Protein AF-A0A7C4D1H8-F1 (afdb_monomer_lite)

Sequence (391 aa):
MYHIMIYSADVLSEYTHPYVVHLFTSEKPSPEEAFKIAEEILTKHFPKWEKNSLRYVGYEYLPLNLPSEANKSYVAISLAHTGWNRFDIAEIISTVPQSLVPVIEEYRKKWINLDYDNAVLTLPFVVDAIDYLKNEMNCKSIKVYETYRGHHIRAELLSPLSFDELMKIREKLNDDYNRLVLDELYIKKSLSFLTNLLFNSKCWIEIPILPEELAAGKQPTLKYYEEKEISPESISVERIELVSINLPTMKIELPKGNVEIEGKRIRFVGRFTSKEAKLIATSIEDNLWEYAYALRKRDDIKEKVKNAYRKISPFLASLINECDVKIEEGIIVIHVPDNLSNYIGRLIGKQGQNIKAVEGELGMKIKIIQGQIPEEVELRKRLRELLKSIT

Radius of gyration: 32.04 Å; chains: 1; bounding box: 75×40×84 Å

Organism: NCBI:txid334771

Secondary structure (DSSP, 8-state):
-EEEEEE--BTTBTT--SEEEEEEESS---HHHHHHHHHHHHHHH-TTPPTT---EEEEEE------GGGTTEEEEEEEEEEETTEEEEEEEEE---TTHHHHHHHHHTTEEEEEE--HHHHHHHHHHHHHHHHHTS-EEEEEEEE-SSSEEEEEEESSPPPHHHHHHHHHHTT--HHHHHHHHHHHHTT-GGG-S---SEEEEEE---SHHHHHTTPPPEEEEEE-EEE-GGG--EEEEEEEEEEEEEEEEEETTEEEEEEEEEEEEEES--HHHHHHHHHHHHHHHHHHHHHHHHHHHHHHHHHHHHHHH-HHHHHHHHHSEEEEETTEEEEEEPGGGGGGHHHHH-GGGHHHHHHHHHHTS-EEEEES--HHHHHHHHHHHHHHHHH-

Structure (mmCIF, N/CA/C/O backbone):
data_AF-A0A7C4D1H8-F1
#
_entry.id   AF-A0A7C4D1H8-F1
#
loop_
_atom_site.group_PDB
_atom_site.id
_atom_site.type_symbol
_atom_site.label_atom_id
_atom_site.label_alt_id
_atom_site.label_comp_id
_atom_site.label_asym_id
_atom_site.label_entity_id
_atom_site.label_seq_id
_atom_site.pdbx_PDB_ins_code
_atom_site.Cartn_x
_atom_site.Cartn_y
_atom_site.Cartn_z
_atom_site.occupancy
_atom_site.B_iso_or_equiv
_atom_site.auth_seq_id
_atom_site.auth_comp_id
_atom_site.auth_asym_id
_atom_site.auth_atom_id
_atom_site.pdbx_PDB_model_num
ATOM 1 N N . MET A 1 1 ? -13.336 11.310 21.099 1.00 91.25 1 MET A N 1
ATOM 2 C CA . MET A 1 1 ? -13.296 10.037 21.856 1.00 91.25 1 MET A CA 1
ATOM 3 C C . MET A 1 1 ? -12.114 9.217 21.369 1.00 91.25 1 MET A C 1
ATOM 5 O O . MET A 1 1 ? -11.698 9.403 20.236 1.00 91.25 1 MET A O 1
ATOM 9 N N . TYR A 1 2 ? -11.599 8.316 22.194 1.00 94.31 2 TYR A N 1
ATOM 10 C CA . TYR A 1 2 ? -10.673 7.277 21.776 1.00 94.31 2 TYR A CA 1
ATOM 11 C C . TYR A 1 2 ? -11.395 5.946 21.602 1.00 94.31 2 TYR A C 1
ATOM 13 O O . TYR A 1 2 ? -12.164 5.540 22.475 1.00 94.31 2 TYR A O 1
ATOM 21 N N . HIS A 1 3 ? -11.121 5.290 20.481 1.00 96.12 3 HIS A N 1
ATOM 22 C CA . HIS A 1 3 ? -11.368 3.874 20.276 1.00 96.12 3 HIS A CA 1
ATOM 23 C C . HIS A 1 3 ? -10.029 3.154 20.417 1.00 96.12 3 HIS A C 1
ATOM 25 O O . HIS A 1 3 ? -9.072 3.450 19.703 1.00 96.12 3 HIS A O 1
ATOM 31 N N . ILE A 1 4 ? -9.943 2.261 21.391 1.00 96.88 4 ILE A N 1
ATOM 32 C CA . ILE A 1 4 ? -8.696 1.621 21.791 1.00 96.88 4 ILE A CA 1
ATOM 33 C C . ILE A 1 4 ? -8.870 0.127 21.612 1.00 96.88 4 ILE A C 1
ATOM 35 O O . ILE A 1 4 ? -9.782 -0.451 22.193 1.00 96.88 4 ILE A O 1
ATOM 39 N N . MET A 1 5 ? -8.009 -0.494 20.820 1.00 95.62 5 MET A N 1
ATOM 40 C CA . MET A 1 5 ? -8.003 -1.938 20.628 1.00 95.62 5 MET A CA 1
ATOM 41 C C . MET A 1 5 ? -6.829 -2.528 21.400 1.00 95.62 5 MET A C 1
ATOM 43 O O . MET A 1 5 ? -5.675 -2.184 21.145 1.00 95.62 5 MET A O 1
ATOM 47 N N . ILE A 1 6 ? -7.128 -3.407 22.349 1.00 94.38 6 ILE A N 1
ATOM 48 C CA . ILE A 1 6 ? -6.153 -4.117 23.173 1.00 94.38 6 ILE A CA 1
ATOM 49 C C . ILE A 1 6 ? -6.263 -5.601 22.855 1.00 94.38 6 ILE A C 1
ATOM 51 O O . ILE A 1 6 ? -7.363 -6.151 22.884 1.00 94.38 6 ILE A O 1
ATOM 55 N N . TYR A 1 7 ? -5.150 -6.264 22.562 1.00 89.19 7 TYR A N 1
ATOM 56 C CA . TYR A 1 7 ? -5.182 -7.691 22.246 1.00 89.19 7 TYR A CA 1
ATOM 57 C C . TYR A 1 7 ? -3.922 -8.442 22.675 1.00 89.19 7 TYR A C 1
ATOM 59 O O . TYR A 1 7 ? -2.852 -7.870 22.932 1.00 89.19 7 TYR A O 1
ATOM 67 N N . SER A 1 8 ? -4.074 -9.761 22.771 1.00 78.69 8 SER A N 1
ATOM 68 C CA . SER A 1 8 ? -2.986 -10.701 23.028 1.00 78.69 8 SER A CA 1
ATOM 69 C C . SER A 1 8 ? -2.260 -11.034 21.727 1.00 78.69 8 SER A C 1
ATOM 71 O O . SER A 1 8 ? -2.805 -11.763 20.901 1.00 78.69 8 SER A O 1
ATOM 73 N N . ALA A 1 9 ? -1.054 -10.508 21.519 1.00 64.69 9 ALA A N 1
ATOM 74 C CA . ALA A 1 9 ? -0.216 -10.905 20.390 1.00 64.69 9 ALA A CA 1
ATOM 75 C C . ALA A 1 9 ? 0.632 -12.119 20.793 1.00 64.69 9 ALA A C 1
ATOM 77 O O . ALA A 1 9 ? 1.322 -12.056 21.812 1.00 64.69 9 ALA A O 1
ATOM 78 N N . ASP A 1 10 ? 0.591 -13.199 20.011 1.00 57.84 10 ASP A N 1
ATOM 79 C CA . ASP A 1 10 ? 1.669 -14.186 20.060 1.00 57.84 10 ASP A CA 1
ATOM 80 C C . ASP A 1 10 ? 2.867 -13.605 19.294 1.00 57.84 10 ASP A C 1
ATOM 82 O O . ASP A 1 10 ? 2.715 -12.873 18.315 1.00 57.84 10 ASP A O 1
ATOM 86 N N . VAL A 1 11 ? 4.067 -13.919 19.762 1.00 45.94 11 VAL A N 1
ATOM 87 C CA . VAL A 1 11 ? 5.355 -13.477 19.220 1.00 45.94 11 VAL A CA 1
ATOM 88 C C . VAL A 1 11 ? 5.528 -13.891 17.751 1.00 45.94 11 VAL A C 1
ATOM 90 O O . VAL A 1 11 ? 6.304 -13.273 17.024 1.00 45.94 11 VAL A O 1
ATOM 93 N N . LEU A 1 12 ? 4.803 -14.923 17.308 1.00 42.00 12 LEU A N 1
ATOM 94 C CA . LEU A 1 12 ? 4.977 -15.554 15.999 1.00 42.00 12 LEU A CA 1
ATOM 95 C C . LEU A 1 12 ? 3.836 -15.312 15.001 1.00 42.00 12 LEU A C 1
ATOM 97 O O . LEU A 1 12 ? 3.974 -15.714 13.845 1.00 42.00 12 LEU A O 1
ATOM 101 N N . SER A 1 13 ? 2.733 -14.671 15.393 1.00 48.88 13 SER A N 1
ATOM 102 C CA . SER A 1 13 ? 1.581 -14.515 14.502 1.00 48.88 13 SER A CA 1
ATOM 103 C C . SER A 1 13 ? 0.871 -13.173 14.668 1.00 48.88 13 SER A C 1
ATOM 105 O O . SER A 1 13 ? 0.207 -12.864 15.660 1.00 48.88 13 SER A O 1
ATOM 107 N N . GLU A 1 14 ? 1.002 -12.360 13.627 1.00 49.59 14 GLU A N 1
ATOM 108 C CA . GLU A 1 14 ? 0.239 -11.133 13.452 1.00 49.59 14 GLU A CA 1
ATOM 109 C C . GLU A 1 14 ? -1.246 -11.512 13.275 1.00 49.59 14 GLU A C 1
ATOM 111 O O . GLU A 1 14 ? -1.577 -12.395 12.485 1.00 49.59 14 GLU A O 1
ATOM 116 N N . TYR A 1 15 ? -2.142 -10.883 14.039 1.00 50.88 15 TYR A N 1
ATOM 117 C CA . TYR A 1 15 ? -3.606 -11.005 13.926 1.00 50.88 15 TYR A CA 1
ATOM 118 C C . TYR A 1 15 ? -4.293 -12.309 14.379 1.00 50.88 15 TYR A C 1
ATOM 120 O O . TYR A 1 15 ? -5.516 -12.408 14.275 1.00 50.88 15 TYR A O 1
ATOM 128 N N . THR A 1 16 ? -3.593 -13.281 14.977 1.00 52.44 16 THR A N 1
ATOM 129 C CA . THR A 1 16 ? -4.233 -14.502 15.520 1.00 52.44 16 THR A CA 1
ATOM 130 C C . THR A 1 16 ? -4.480 -14.380 17.029 1.00 52.44 16 THR A C 1
ATOM 132 O O . THR A 1 16 ? -3.802 -14.997 17.852 1.00 52.44 16 THR A O 1
ATOM 135 N N . HIS A 1 17 ? -5.413 -13.515 17.420 1.00 65.44 17 HIS A N 1
ATOM 136 C CA . HIS A 1 17 ? -5.591 -13.140 18.826 1.00 65.44 17 HIS A CA 1
ATOM 137 C C . HIS A 1 17 ? -6.759 -13.901 19.453 1.00 65.44 17 HIS A C 1
ATOM 139 O O . HIS A 1 17 ? -7.897 -13.639 19.076 1.00 65.44 17 HIS A O 1
ATOM 145 N N . PRO A 1 18 ? -6.549 -14.801 20.431 1.00 74.62 18 PRO A N 1
ATOM 146 C CA . PRO A 1 18 ? -7.672 -15.475 21.076 1.00 74.62 18 PRO A CA 1
ATOM 147 C C . PRO A 1 18 ? -8.610 -14.492 21.787 1.00 74.62 18 PRO A C 1
ATOM 149 O O . PRO A 1 18 ? -9.784 -14.813 21.943 1.00 74.62 18 PRO A O 1
ATOM 152 N N . TYR A 1 19 ? -8.128 -13.302 22.177 1.00 88.31 19 TYR A N 1
ATOM 153 C CA . TYR A 1 19 ? -8.937 -12.274 22.828 1.00 88.31 19 TYR A CA 1
ATOM 154 C C . TYR A 1 19 ? -8.593 -10.854 22.358 1.00 88.31 19 TYR A C 1
ATOM 156 O O . TYR A 1 19 ? -7.420 -10.492 22.223 1.00 88.31 19 TYR A O 1
ATOM 164 N N . VAL A 1 20 ? -9.631 -10.035 22.175 1.00 92.69 20 VAL A N 1
ATOM 165 C CA . VAL A 1 20 ? -9.545 -8.613 21.810 1.00 92.69 20 VAL A CA 1
ATOM 166 C C . VAL A 1 20 ? -10.527 -7.809 22.663 1.00 92.69 20 VAL A C 1
ATOM 168 O O . VAL A 1 20 ? -11.672 -8.214 22.851 1.00 92.69 20 VAL A O 1
ATOM 171 N N . VAL A 1 21 ? -10.102 -6.649 23.159 1.00 96.50 21 VAL A N 1
ATOM 172 C CA . VAL A 1 21 ? -10.955 -5.668 23.839 1.00 96.50 21 VAL A CA 1
ATOM 173 C C . VAL A 1 21 ? -10.924 -4.357 23.061 1.00 96.50 21 VAL A C 1
ATOM 175 O O . VAL A 1 21 ? -9.873 -3.747 22.901 1.00 96.50 21 VAL A O 1
ATOM 178 N N . HIS A 1 22 ? -12.090 -3.907 22.616 1.00 97.12 22 HIS A N 1
ATOM 179 C CA . HIS A 1 22 ? -12.331 -2.577 22.075 1.00 97.12 22 HIS A CA 1
ATOM 180 C C . HIS A 1 22 ? -12.899 -1.692 23.184 1.00 97.12 22 HIS A C 1
ATOM 182 O O . HIS A 1 22 ? -14.004 -1.940 23.658 1.00 97.12 22 HIS A O 1
ATOM 188 N N . LEU A 1 23 ? -12.157 -0.674 23.610 1.00 96.94 23 LEU A N 1
ATOM 189 C CA . LEU A 1 23 ? -12.535 0.276 24.654 1.00 96.94 23 LEU A CA 1
ATOM 190 C C . LEU A 1 23 ? -12.854 1.645 24.039 1.00 96.94 23 LEU A C 1
ATOM 192 O O . LEU A 1 23 ? -12.093 2.168 23.227 1.00 96.94 23 LEU A O 1
ATOM 196 N N . PHE A 1 24 ? -13.956 2.244 24.482 1.00 95.69 24 PHE A N 1
ATOM 197 C CA . PHE A 1 24 ? -14.427 3.562 24.070 1.00 95.69 24 PHE A CA 1
ATOM 198 C C . PHE A 1 24 ? -14.384 4.523 25.259 1.00 95.69 24 PHE A C 1
ATOM 200 O O . PHE A 1 24 ? -15.038 4.299 26.277 1.00 95.69 24 PHE A O 1
ATOM 207 N N . THR A 1 25 ? -13.599 5.597 25.168 1.00 94.56 25 THR A N 1
ATOM 208 C CA . THR A 1 25 ? -13.353 6.504 26.308 1.00 94.56 25 THR A CA 1
ATOM 209 C C . THR A 1 25 ? -13.112 7.947 25.870 1.00 94.56 25 THR A C 1
ATOM 211 O O . THR A 1 25 ? -12.567 8.210 24.797 1.00 94.56 25 THR A O 1
ATOM 214 N N . SER A 1 26 ? -13.535 8.920 26.679 1.00 92.25 26 SER A N 1
ATOM 215 C CA . SER A 1 26 ? -13.279 10.343 26.410 1.00 92.25 26 SER A CA 1
ATOM 216 C C . SER A 1 26 ? -11.807 10.719 26.586 1.00 92.25 26 SER A C 1
ATOM 218 O O . SER A 1 26 ? -11.305 11.577 25.863 1.00 92.25 26 SER A O 1
ATOM 220 N N . GLU A 1 27 ? -11.120 10.058 27.514 1.00 92.31 27 GLU A N 1
ATOM 221 C CA . GLU A 1 27 ? -9.717 10.297 27.861 1.00 92.31 27 GLU A CA 1
ATOM 222 C C . GLU A 1 27 ? -8.834 9.193 27.281 1.00 92.31 27 GLU A C 1
ATOM 224 O O . GLU A 1 27 ? -9.267 8.042 27.219 1.00 92.31 27 GLU A O 1
ATOM 229 N N . LYS A 1 28 ? -7.611 9.538 26.852 1.00 94.44 28 LYS A N 1
ATOM 230 C CA . LYS A 1 28 ? -6.609 8.568 26.383 1.00 94.44 28 LYS A CA 1
ATOM 231 C C . LYS A 1 28 ? -5.915 7.963 27.615 1.00 94.44 28 LYS A C 1
ATOM 233 O O . LYS A 1 28 ? -5.078 8.660 28.186 1.00 94.44 28 LYS A O 1
ATOM 238 N N . PRO A 1 29 ? -6.238 6.727 28.043 1.00 95.50 29 PRO A N 1
ATOM 239 C CA . PRO A 1 29 ? -5.520 6.075 29.130 1.00 95.50 29 PRO A CA 1
ATOM 240 C C . PRO A 1 29 ? -4.069 5.819 28.718 1.00 95.50 29 PRO A C 1
ATOM 242 O O . PRO A 1 29 ? -3.774 5.654 27.522 1.00 95.50 29 PRO A O 1
ATOM 245 N N . SER A 1 30 ? -3.175 5.723 29.703 1.00 96.25 30 SER A N 1
ATOM 246 C CA . SER A 1 30 ? -1.820 5.227 29.439 1.00 96.25 30 SER A CA 1
ATOM 247 C C . SER A 1 30 ? -1.874 3.786 28.898 1.00 96.25 30 SER A C 1
ATOM 249 O O . SER A 1 30 ? -2.881 3.092 29.088 1.00 96.25 30 SER A O 1
ATOM 251 N N . PRO A 1 31 ? -0.829 3.296 28.209 1.00 95.06 31 PRO A N 1
ATOM 252 C CA . PRO A 1 31 ? -0.782 1.899 27.778 1.00 95.06 31 PRO A CA 1
ATOM 253 C C . PRO A 1 31 ? -0.970 0.909 28.932 1.00 95.06 31 PRO A C 1
ATOM 255 O O . PRO A 1 31 ? -1.723 -0.053 28.802 1.00 95.06 31 PRO A O 1
ATOM 258 N N . GLU A 1 32 ? -0.352 1.169 30.082 1.00 94.56 32 GLU A N 1
ATOM 259 C CA . GLU A 1 32 ? -0.463 0.345 31.289 1.00 94.56 32 GLU A CA 1
ATOM 260 C C . GLU A 1 32 ? -1.892 0.336 31.840 1.00 94.56 32 GLU A C 1
ATOM 262 O O . GLU A 1 32 ? -2.415 -0.719 32.202 1.00 94.56 32 GLU A O 1
ATOM 267 N N . GLU A 1 33 ? -2.549 1.497 31.867 1.00 96.19 33 GLU A N 1
ATOM 268 C CA . GLU A 1 33 ? -3.955 1.604 32.257 1.00 96.19 33 GLU A CA 1
ATOM 269 C C . GLU A 1 33 ? -4.868 0.855 31.279 1.00 96.19 33 GLU A C 1
ATOM 271 O O . GLU A 1 33 ? -5.764 0.131 31.713 1.00 96.19 33 GLU A O 1
ATOM 276 N N . ALA A 1 34 ? -4.625 0.974 29.970 1.00 96.44 34 ALA A N 1
ATOM 277 C CA . ALA A 1 34 ? -5.388 0.263 28.946 1.00 96.44 34 ALA A CA 1
ATOM 278 C C . ALA A 1 34 ? -5.239 -1.262 29.083 1.00 96.44 34 ALA A C 1
ATOM 280 O O . ALA A 1 34 ? -6.240 -1.982 29.033 1.00 96.44 34 ALA A O 1
ATOM 281 N N . PHE A 1 35 ? -4.017 -1.752 29.325 1.00 95.12 35 PHE A N 1
ATOM 282 C CA . PHE A 1 35 ? -3.768 -3.167 29.606 1.00 95.12 35 PHE A CA 1
ATOM 283 C C . PHE A 1 35 ? -4.497 -3.637 30.861 1.00 95.12 35 PHE A C 1
ATOM 285 O O . PHE A 1 35 ? -5.158 -4.673 30.823 1.00 95.12 35 PHE A O 1
ATOM 292 N N . LYS A 1 36 ? -4.434 -2.861 31.948 1.00 95.69 36 LYS A N 1
ATOM 293 C CA . LYS A 1 36 ? -5.120 -3.190 33.201 1.00 95.69 36 LYS A CA 1
ATOM 294 C C . LYS A 1 36 ? -6.638 -3.271 33.016 1.00 95.69 36 LYS A C 1
ATOM 296 O O . LYS A 1 36 ? -7.252 -4.237 33.460 1.00 95.69 36 LYS A O 1
ATOM 301 N N . ILE A 1 37 ? -7.237 -2.297 32.325 1.00 96.56 37 ILE A N 1
ATOM 302 C CA . ILE A 1 37 ? -8.679 -2.288 32.029 1.00 96.56 37 ILE A CA 1
ATOM 303 C C . ILE A 1 37 ? -9.065 -3.526 31.210 1.00 96.56 37 ILE A C 1
ATOM 305 O O . ILE A 1 37 ? -10.042 -4.203 31.532 1.00 96.56 37 ILE A O 1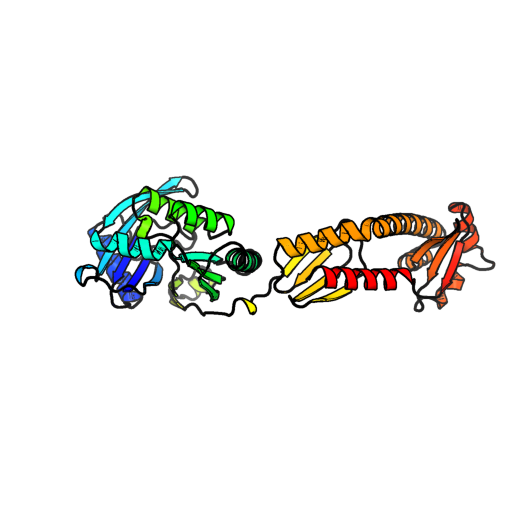
ATOM 309 N N . ALA A 1 38 ? -8.294 -3.847 30.168 1.00 96.31 38 ALA A N 1
ATOM 310 C CA . ALA A 1 38 ? -8.548 -5.024 29.346 1.00 96.31 38 ALA A CA 1
ATOM 311 C C . ALA A 1 38 ? -8.408 -6.329 30.151 1.00 96.31 38 ALA A C 1
ATOM 313 O O . ALA A 1 38 ? -9.270 -7.195 30.044 1.00 96.31 38 ALA A O 1
ATOM 314 N N . GLU A 1 39 ? -7.391 -6.459 31.008 1.00 95.50 39 GLU A N 1
ATOM 315 C CA . GLU A 1 39 ? -7.218 -7.614 31.901 1.00 95.50 39 GLU A CA 1
ATOM 316 C C . GLU A 1 39 ? -8.394 -7.787 32.879 1.00 95.50 39 GLU A C 1
ATOM 318 O O . GLU A 1 39 ? -8.874 -8.908 33.076 1.00 95.50 39 GLU A O 1
ATOM 323 N N . GLU A 1 40 ? -8.897 -6.698 33.465 1.00 96.00 40 GLU A N 1
ATOM 324 C CA . GLU A 1 40 ? -10.071 -6.729 34.346 1.00 96.00 40 GLU A CA 1
ATOM 325 C C . GLU A 1 40 ? -11.327 -7.205 33.597 1.00 96.00 40 GLU A C 1
ATOM 327 O O . GLU A 1 40 ? -12.062 -8.066 34.092 1.00 96.00 40 GLU A O 1
ATOM 332 N N . ILE A 1 41 ? -11.547 -6.697 32.378 1.00 96.62 41 ILE A N 1
ATOM 333 C CA . ILE A 1 41 ? -12.657 -7.106 31.506 1.00 96.62 41 ILE A CA 1
ATOM 334 C C . ILE A 1 41 ? -12.536 -8.588 31.137 1.00 96.62 41 ILE A C 1
ATOM 336 O O . ILE A 1 41 ? -13.505 -9.337 31.283 1.00 96.62 41 ILE A O 1
ATOM 340 N N . LEU A 1 42 ? -11.356 -9.029 30.692 1.00 95.12 42 LEU A N 1
ATOM 341 C CA . LEU A 1 42 ? -11.149 -10.410 30.263 1.00 95.12 42 LEU A CA 1
ATOM 342 C C . LEU A 1 42 ? -11.262 -11.393 31.436 1.00 95.12 42 LEU A C 1
ATOM 344 O O . LEU A 1 42 ? -11.936 -12.411 31.309 1.00 95.12 42 LEU A O 1
ATOM 348 N N . THR A 1 43 ? -10.718 -11.049 32.609 1.00 94.69 43 THR A N 1
ATOM 349 C CA . THR A 1 43 ? -10.846 -11.863 33.836 1.00 94.69 43 THR A CA 1
ATOM 350 C C . THR A 1 43 ? -12.288 -12.032 34.268 1.00 94.69 43 THR A C 1
ATOM 352 O O . THR A 1 43 ? -12.668 -13.101 34.743 1.00 94.69 43 THR A O 1
ATOM 355 N N . LYS A 1 44 ? -13.094 -10.981 34.115 1.00 96.00 44 LYS A N 1
ATOM 356 C CA . LYS A 1 44 ? -14.499 -11.013 34.502 1.00 96.00 44 LYS A CA 1
ATOM 357 C C . LYS A 1 44 ? -15.326 -11.942 33.614 1.00 96.00 44 LYS A C 1
ATOM 359 O O . LYS A 1 44 ? -16.220 -12.607 34.129 1.00 96.00 44 LYS A O 1
ATOM 364 N N . HIS A 1 45 ? -15.061 -11.952 32.308 1.00 95.88 45 HIS A N 1
ATOM 365 C CA . HIS A 1 45 ? -15.976 -12.554 31.333 1.00 95.88 45 HIS A CA 1
ATOM 366 C C . HIS A 1 45 ? -15.464 -13.838 30.682 1.00 95.88 45 HIS A C 1
ATOM 368 O O . HIS A 1 45 ? -16.271 -14.693 30.339 1.00 95.88 45 HIS A O 1
ATOM 374 N N . PHE A 1 46 ? -14.150 -14.023 30.557 1.00 92.62 46 PHE A N 1
ATOM 375 C CA . PHE A 1 46 ? -13.565 -15.168 29.857 1.00 92.62 46 PHE A CA 1
ATOM 376 C C . PHE A 1 46 ? -12.713 -16.012 30.808 1.00 92.62 46 PHE A C 1
ATOM 378 O O . PHE A 1 46 ? -11.502 -15.840 30.858 1.00 92.62 46 PHE A O 1
ATOM 385 N N . PRO A 1 47 ? -13.273 -16.986 31.544 1.00 88.25 47 PRO A N 1
ATOM 386 C CA . PRO A 1 47 ? -12.540 -17.723 32.584 1.00 88.25 47 PRO A CA 1
ATOM 387 C C . PRO A 1 47 ? -11.331 -18.530 32.075 1.00 88.25 47 PRO A C 1
ATOM 389 O O . PRO A 1 47 ? -10.509 -18.963 32.877 1.00 88.25 47 PRO A O 1
ATOM 392 N N . LYS A 1 48 ? -11.229 -18.754 30.758 1.00 85.44 48 LYS A N 1
ATOM 393 C CA . LYS A 1 48 ? -10.133 -19.486 30.103 1.00 85.44 48 LYS A CA 1
ATOM 394 C C . LYS A 1 48 ? -9.048 -18.579 29.512 1.00 85.44 48 LYS A C 1
ATOM 396 O O . LYS A 1 48 ? -8.150 -19.087 28.849 1.00 85.44 48 LYS A O 1
ATOM 401 N N . TRP A 1 49 ? -9.146 -17.261 29.672 1.00 87.62 49 TRP A N 1
ATOM 402 C CA . TRP A 1 49 ? -8.118 -16.356 29.167 1.00 87.62 49 TRP A CA 1
ATOM 403 C C . TRP A 1 49 ? -6.846 -16.435 30.027 1.00 87.62 49 TRP A C 1
ATOM 405 O O . TRP A 1 49 ? -6.903 -16.689 31.233 1.00 87.62 49 TRP A O 1
ATOM 415 N N . GLU A 1 50 ? -5.689 -16.210 29.412 1.00 84.06 50 GLU A N 1
ATOM 416 C CA . GLU A 1 50 ? -4.402 -16.259 30.104 1.00 84.06 50 GLU A CA 1
ATOM 417 C C . GLU A 1 50 ? -3.968 -14.863 30.553 1.00 84.06 50 GLU A C 1
ATOM 419 O O . GLU A 1 50 ? -3.791 -13.955 29.735 1.00 84.06 50 GLU A O 1
ATOM 424 N N . LYS A 1 51 ? -3.745 -14.694 31.861 1.00 79.81 51 LYS A N 1
ATOM 425 C CA . LYS A 1 51 ? -3.199 -13.449 32.415 1.00 79.81 51 LYS A CA 1
ATOM 426 C C . LYS A 1 51 ? -1.812 -13.165 31.855 1.00 79.81 51 LYS A C 1
ATOM 428 O O . LYS A 1 51 ? -1.036 -14.081 31.600 1.00 79.81 51 LYS A O 1
ATOM 433 N N . ASN A 1 52 ? -1.482 -11.883 31.711 1.00 76.31 52 ASN A N 1
ATOM 434 C CA . ASN A 1 52 ? -0.234 -11.425 31.096 1.00 76.31 52 ASN A CA 1
ATOM 435 C C . ASN A 1 52 ? -0.054 -11.869 29.636 1.00 76.31 52 ASN A C 1
ATOM 437 O O . ASN A 1 52 ? 1.084 -11.927 29.181 1.00 76.31 52 ASN A O 1
ATOM 441 N N . SER A 1 53 ? -1.120 -12.175 28.891 1.00 82.25 53 SER A N 1
ATOM 442 C CA . SER A 1 53 ? -1.045 -12.459 27.446 1.00 82.25 53 SER A CA 1
ATOM 443 C C . SER A 1 53 ? -1.215 -11.212 26.572 1.00 82.25 53 SER A C 1
ATOM 445 O O . SER A 1 53 ? -0.870 -11.236 25.394 1.00 82.25 53 SER A O 1
ATOM 447 N N . LEU A 1 54 ? -1.713 -10.103 27.130 1.00 86.69 54 LEU A N 1
ATOM 448 C CA . LEU A 1 54 ? -1.880 -8.846 26.402 1.00 86.69 54 LEU A CA 1
ATOM 449 C C . LEU A 1 54 ? -0.523 -8.249 26.029 1.00 86.69 54 LEU A C 1
ATOM 451 O O . LEU A 1 54 ? 0.395 -8.191 26.852 1.00 86.69 54 LEU A O 1
ATOM 455 N N . ARG A 1 55 ? -0.387 -7.829 24.771 1.00 88.25 55 ARG A N 1
ATOM 456 C CA . ARG A 1 55 ? 0.894 -7.345 24.229 1.00 88.25 55 ARG A CA 1
ATOM 457 C C . ARG A 1 55 ? 0.778 -6.089 23.404 1.00 88.25 55 ARG A C 1
ATOM 459 O O . ARG A 1 55 ? 1.804 -5.459 23.188 1.00 88.25 55 ARG A O 1
ATOM 466 N N . TYR A 1 56 ? -0.414 -5.726 22.951 1.00 92.06 56 TYR A N 1
ATOM 467 C CA . TYR A 1 56 ? -0.591 -4.619 22.027 1.00 92.06 56 TYR A CA 1
ATOM 468 C C . TYR A 1 56 ? -1.749 -3.721 22.449 1.00 92.06 56 TYR A C 1
ATOM 470 O O . TYR A 1 56 ? -2.795 -4.214 22.873 1.00 92.06 56 TYR A O 1
ATOM 478 N N . VAL A 1 57 ? -1.559 -2.413 22.277 1.00 94.94 57 VAL A N 1
ATOM 479 C CA . VAL A 1 57 ? -2.593 -1.382 22.380 1.00 94.94 57 VAL A CA 1
ATOM 480 C C . VAL A 1 57 ? -2.506 -0.476 21.157 1.00 94.94 57 VAL A C 1
ATOM 482 O O . VAL A 1 57 ? -1.495 0.188 20.931 1.00 94.94 57 VAL A O 1
ATOM 485 N N . GLY A 1 58 ? -3.581 -0.418 20.382 1.00 95.44 58 GLY A N 1
ATOM 486 C CA . GLY A 1 58 ? -3.764 0.539 19.300 1.00 95.44 58 GLY A CA 1
ATOM 487 C C . GLY A 1 58 ? -4.764 1.614 19.706 1.00 95.44 58 GLY A C 1
ATOM 488 O O . GLY A 1 58 ? -5.833 1.295 20.219 1.00 95.44 58 GLY A O 1
ATOM 489 N N . TYR A 1 59 ? -4.435 2.881 19.471 1.00 97.12 59 TYR A N 1
ATOM 490 C CA . TYR A 1 59 ? -5.300 4.018 19.774 1.00 97.12 59 TYR A CA 1
ATOM 491 C C . TYR A 1 59 ? -5.749 4.700 18.496 1.00 97.12 59 TYR A C 1
ATOM 493 O O . TYR A 1 59 ? -4.916 5.137 17.707 1.00 97.12 59 TYR A O 1
ATOM 501 N N . GLU A 1 60 ? -7.048 4.893 18.348 1.00 96.56 60 GLU A N 1
ATOM 502 C CA . GLU A 1 60 ? -7.631 5.764 17.343 1.00 96.56 60 GLU A CA 1
ATOM 503 C C . GLU A 1 60 ? -8.387 6.912 18.012 1.00 96.56 60 GLU A C 1
ATOM 505 O O . GLU A 1 60 ? -9.177 6.708 18.936 1.00 96.56 60 GLU A O 1
ATOM 510 N N . TYR A 1 61 ? -8.173 8.127 17.522 1.00 94.81 61 TYR A N 1
ATOM 511 C CA . TYR A 1 61 ? -8.974 9.287 17.864 1.00 94.81 61 TYR A CA 1
ATOM 512 C C . TYR A 1 61 ? -10.168 9.412 16.914 1.00 94.81 61 TYR A C 1
ATOM 514 O O . TYR A 1 61 ? -10.025 9.672 15.721 1.00 94.81 61 TYR A O 1
ATOM 522 N N . LEU A 1 62 ? -11.365 9.294 17.480 1.00 92.75 62 LEU A N 1
ATOM 523 C CA . LEU A 1 62 ? -12.631 9.554 16.814 1.00 92.75 62 LEU A CA 1
ATOM 524 C C . LEU A 1 62 ? -13.083 10.993 17.123 1.00 92.75 62 LEU A C 1
ATOM 526 O O . LEU A 1 62 ? -13.403 11.282 18.288 1.00 92.75 62 LEU A O 1
ATOM 530 N N . PRO A 1 63 ? -13.170 11.895 16.124 1.00 92.19 63 PRO A N 1
ATOM 531 C CA . PRO A 1 63 ? -13.622 13.279 16.294 1.00 92.19 63 PRO A CA 1
ATOM 532 C C . PRO A 1 63 ? -15.154 13.361 16.437 1.00 92.19 63 PRO A C 1
ATOM 534 O O . PRO A 1 63 ? -15.835 14.072 15.702 1.00 92.19 63 PRO A O 1
ATOM 537 N N . LEU A 1 64 ? -15.708 12.588 17.371 1.00 89.31 64 LEU A N 1
ATOM 538 C CA . LEU A 1 64 ? -17.137 12.460 17.637 1.00 89.31 64 LEU A CA 1
ATOM 539 C C . LEU A 1 64 ? -17.458 13.001 19.034 1.00 89.31 64 LEU A C 1
ATOM 541 O O . LEU A 1 64 ? -16.775 12.669 20.009 1.00 89.31 64 LEU A O 1
ATOM 545 N N . ASN A 1 65 ? -18.523 13.801 19.119 1.00 81.31 65 ASN A N 1
ATOM 546 C CA . ASN A 1 65 ? -19.138 14.211 20.380 1.00 81.31 65 ASN A CA 1
ATOM 547 C C . ASN A 1 65 ? -20.098 13.115 20.817 1.00 81.31 65 ASN A C 1
ATOM 549 O O . ASN A 1 65 ? -21.027 12.797 20.075 1.00 81.31 65 ASN A O 1
ATOM 553 N N . LEU A 1 66 ? -19.877 12.535 21.993 1.00 68.31 66 LEU A N 1
ATOM 554 C CA . LEU A 1 66 ? -20.634 11.367 22.422 1.00 68.31 66 LEU A CA 1
ATOM 555 C C . LEU A 1 66 ? -21.399 11.596 23.718 1.00 68.31 66 LEU A C 1
ATOM 557 O O . LEU A 1 66 ? -20.992 12.433 24.528 1.00 68.31 66 LEU A O 1
ATOM 561 N N . PRO A 1 67 ? -22.493 10.837 23.921 1.00 76.19 67 PRO A N 1
ATOM 562 C CA . PRO A 1 67 ? -23.187 10.804 25.197 1.00 76.19 67 PRO A CA 1
ATOM 563 C C . PRO A 1 67 ? -22.218 10.412 26.315 1.00 76.19 67 PRO A C 1
ATOM 565 O O . PRO A 1 67 ? -21.346 9.565 26.118 1.00 76.19 67 PRO A O 1
ATOM 568 N N . SER A 1 68 ? -22.397 10.982 27.505 1.00 80.19 68 SER A N 1
ATOM 569 C CA . SER A 1 68 ? -21.614 10.634 28.701 1.00 80.19 68 SER A CA 1
ATOM 570 C C . SER A 1 68 ? -21.631 9.130 29.005 1.00 80.19 68 SER A C 1
ATOM 572 O O . SER A 1 68 ? -20.635 8.584 29.472 1.00 80.19 68 SER A O 1
ATOM 574 N N . GLU A 1 69 ? -22.732 8.456 28.671 1.00 79.44 69 GLU A N 1
ATOM 575 C CA . GLU A 1 69 ? -22.953 7.012 28.815 1.00 79.44 69 GLU A CA 1
ATOM 576 C C . GLU A 1 69 ? -22.005 6.148 27.969 1.00 79.44 69 GLU A C 1
ATOM 578 O O . GLU A 1 69 ? -21.777 4.985 28.289 1.00 79.44 69 GLU A O 1
ATOM 583 N N . ALA A 1 70 ? -21.431 6.699 26.895 1.00 78.69 70 ALA A N 1
ATOM 584 C CA . ALA A 1 70 ? -20.477 5.981 26.054 1.00 78.69 70 ALA A CA 1
ATOM 585 C C . ALA A 1 70 ? -19.084 5.878 26.699 1.00 78.69 70 ALA A C 1
ATOM 587 O O . ALA A 1 70 ? -18.250 5.086 26.247 1.00 78.69 70 ALA A O 1
ATOM 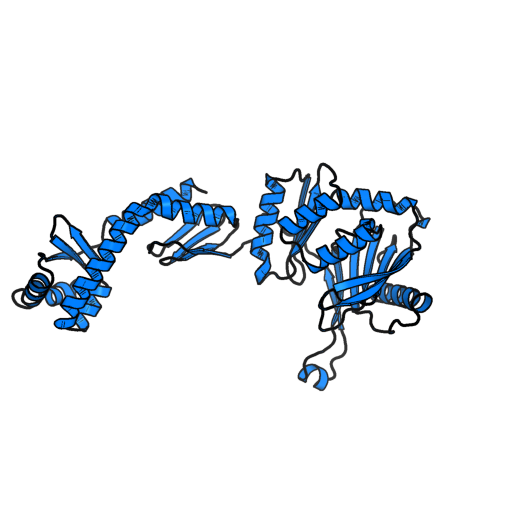588 N N . ASN A 1 71 ? -18.811 6.678 27.735 1.00 86.62 71 ASN A N 1
ATOM 589 C CA . ASN A 1 71 ? -17.506 6.714 28.373 1.00 86.62 71 ASN A CA 1
ATOM 590 C C . ASN A 1 71 ? -17.230 5.414 29.138 1.00 86.62 71 ASN A C 1
ATOM 592 O O . ASN A 1 71 ? -17.997 5.026 30.017 1.00 86.62 71 ASN A O 1
ATOM 596 N N . LYS A 1 72 ? -16.099 4.776 28.827 1.00 88.44 72 LYS A N 1
ATOM 597 C CA . LYS A 1 72 ? -15.664 3.476 29.362 1.00 88.44 72 LYS A CA 1
ATOM 598 C C . LYS A 1 72 ? -16.569 2.301 28.968 1.00 88.44 72 LYS A C 1
ATOM 600 O O . LYS A 1 72 ? -16.555 1.268 29.636 1.00 88.44 72 LYS A O 1
ATOM 605 N N . SER A 1 73 ? -17.326 2.435 27.879 1.00 95.56 73 SER A N 1
ATOM 606 C CA . SER A 1 73 ? -17.992 1.288 27.257 1.00 95.56 73 SER A CA 1
ATOM 607 C C . SER A 1 73 ? -16.990 0.442 26.466 1.00 95.56 73 SER A C 1
ATOM 609 O O . SER A 1 73 ? -15.931 0.927 26.061 1.00 95.56 73 SER A O 1
ATOM 611 N N . TYR A 1 74 ? -17.288 -0.841 26.273 1.00 97.25 74 TYR A N 1
ATOM 612 C CA . TYR A 1 74 ? -16.375 -1.771 25.610 1.00 97.25 74 TYR A CA 1
ATOM 613 C C . TYR A 1 74 ? -17.090 -2.892 24.859 1.00 97.25 74 TYR A C 1
ATOM 615 O O . TYR A 1 74 ? -18.227 -3.245 25.183 1.00 97.25 74 TYR A O 1
ATOM 623 N N . VAL A 1 75 ? -16.369 -3.489 23.911 1.00 97.75 75 VAL A N 1
ATOM 624 C CA . VAL A 1 75 ? -16.661 -4.797 23.316 1.00 97.75 75 VAL A CA 1
ATOM 625 C C . VAL A 1 75 ? -15.475 -5.711 23.590 1.00 97.75 75 VAL A C 1
ATOM 627 O O . VAL A 1 75 ? -14.349 -5.371 23.246 1.00 97.75 75 VAL A O 1
ATOM 630 N N . ALA A 1 76 ? -15.707 -6.859 24.208 1.00 96.75 76 ALA A N 1
ATOM 631 C CA . ALA A 1 76 ? -14.699 -7.881 24.426 1.00 96.75 76 ALA A CA 1
ATOM 632 C C . ALA A 1 76 ? -15.064 -9.125 23.614 1.00 96.75 76 ALA A C 1
ATOM 634 O O . ALA A 1 76 ? -16.214 -9.567 23.627 1.00 96.75 76 ALA A O 1
ATOM 635 N N . ILE A 1 77 ? -14.095 -9.643 22.872 1.00 94.38 77 ILE A N 1
ATOM 636 C CA . ILE A 1 77 ? -14.285 -10.661 21.843 1.00 94.38 77 ILE A CA 1
ATOM 637 C C . ILE A 1 77 ? -13.316 -11.800 22.121 1.00 94.38 77 ILE A C 1
ATOM 639 O O . ILE A 1 77 ? -12.133 -11.547 22.356 1.00 94.38 77 ILE A O 1
ATOM 643 N N . SER A 1 78 ? -13.804 -13.038 22.055 1.00 91.25 78 SER A N 1
ATOM 644 C CA . SER A 1 78 ? -12.945 -14.216 21.943 1.00 91.25 78 SER A CA 1
ATOM 645 C C . SER A 1 78 ? -12.992 -14.780 20.522 1.00 91.25 78 SER A C 1
ATOM 647 O O . SER A 1 78 ? -14.066 -14.916 19.923 1.00 91.25 78 SER A O 1
ATOM 649 N N . LEU A 1 79 ? -11.823 -15.088 19.961 1.00 87.12 79 LEU A N 1
ATOM 650 C CA . LEU A 1 79 ? -11.695 -15.722 18.651 1.00 87.12 79 LEU A CA 1
ATOM 651 C C . LEU A 1 79 ? -11.422 -17.219 18.822 1.00 87.12 79 LEU A C 1
ATOM 653 O O . LEU A 1 79 ? -10.538 -17.625 19.576 1.00 87.12 79 LEU A O 1
ATOM 657 N N . ALA A 1 80 ? -12.164 -18.046 18.089 1.00 81.75 80 ALA A N 1
ATOM 658 C CA . ALA A 1 80 ? -11.907 -19.474 17.973 1.00 81.75 80 ALA A CA 1
ATOM 659 C C . ALA A 1 80 ? -11.160 -19.778 16.674 1.00 81.75 80 ALA A C 1
ATOM 661 O O . ALA A 1 80 ? -11.537 -19.317 15.596 1.00 81.75 80 ALA A O 1
ATOM 662 N N . HIS A 1 81 ? -10.126 -20.608 16.776 1.00 74.56 81 HIS A N 1
ATOM 663 C CA . HIS A 1 81 ? -9.396 -21.121 15.624 1.00 74.56 81 HIS A CA 1
ATOM 664 C C . HIS A 1 81 ? -10.224 -22.218 14.937 1.00 74.56 81 HIS A C 1
ATOM 666 O O . HIS A 1 81 ? -10.527 -23.246 15.545 1.00 74.56 81 HIS A O 1
ATOM 672 N N . THR A 1 82 ? -10.591 -22.019 13.672 1.00 72.38 82 THR A N 1
ATOM 673 C CA . THR A 1 82 ? -11.447 -22.945 12.902 1.00 72.38 82 THR A CA 1
ATOM 674 C C . THR A 1 82 ? -10.681 -23.736 11.834 1.00 72.38 82 THR A C 1
ATOM 676 O O . THR A 1 82 ? -11.269 -24.540 11.113 1.00 72.38 82 THR A O 1
ATOM 679 N N . GLY A 1 83 ? -9.359 -23.556 11.741 1.00 65.31 83 GLY A N 1
ATOM 680 C CA . GLY A 1 83 ? -8.474 -24.252 10.802 1.00 65.31 83 GLY A CA 1
ATOM 681 C C . GLY A 1 83 ? -7.255 -23.400 10.454 1.00 65.31 83 GLY A C 1
ATOM 682 O O . GLY A 1 83 ? -7.123 -22.300 10.976 1.00 65.31 83 GLY A O 1
ATOM 683 N N . TRP A 1 84 ? -6.367 -23.885 9.578 1.00 59.22 84 TRP A N 1
ATOM 684 C CA . TRP A 1 84 ? -5.170 -23.146 9.143 1.00 59.22 84 TRP A CA 1
ATOM 685 C C . TRP A 1 84 ? -5.530 -21.714 8.707 1.00 59.22 84 TRP A C 1
ATOM 687 O O . TRP A 1 84 ? -6.202 -21.533 7.691 1.00 59.22 84 TRP A O 1
ATOM 697 N N . ASN A 1 85 ? -5.094 -20.717 9.486 1.00 60.25 85 ASN A N 1
ATOM 698 C CA . ASN A 1 85 ? -5.334 -19.285 9.266 1.00 60.25 85 ASN A CA 1
ATOM 699 C C . ASN A 1 85 ? -6.817 -18.885 9.152 1.00 60.25 85 ASN A C 1
ATOM 701 O O . ASN A 1 85 ? -7.156 -17.957 8.417 1.00 60.25 85 ASN A O 1
ATOM 705 N N . ARG A 1 86 ? -7.720 -19.584 9.853 1.00 69.56 86 ARG A N 1
ATOM 706 C CA . ARG A 1 86 ? -9.141 -19.217 9.920 1.00 69.56 86 ARG A CA 1
ATOM 707 C C . ARG A 1 86 ? -9.583 -19.018 11.359 1.00 69.56 86 ARG A C 1
ATOM 709 O O . ARG A 1 86 ? -9.377 -19.882 12.211 1.00 69.56 86 ARG A O 1
ATOM 716 N N . PHE A 1 87 ? -10.249 -17.894 11.588 1.00 77.69 87 PHE A N 1
ATOM 717 C CA . PHE A 1 87 ? -10.826 -17.515 12.869 1.00 77.69 87 PHE A CA 1
ATOM 718 C C . PHE A 1 87 ? -12.326 -17.296 12.702 1.00 77.69 87 PHE A C 1
ATOM 720 O O . PHE A 1 87 ? -12.787 -16.902 11.633 1.00 77.69 87 PHE A O 1
ATOM 727 N N . ASP A 1 88 ? -13.083 -17.565 13.756 1.00 86.00 88 ASP A N 1
ATOM 728 C CA . ASP A 1 88 ? -14.444 -17.057 13.913 1.00 86.00 88 ASP A CA 1
ATOM 729 C C . ASP A 1 88 ? -14.567 -16.413 15.295 1.00 86.00 88 ASP A C 1
ATOM 731 O O . ASP A 1 88 ? -13.805 -16.714 16.216 1.00 86.00 88 ASP A O 1
ATOM 735 N N . ILE A 1 89 ? -15.533 -15.519 15.439 1.00 87.81 89 ILE A N 1
ATOM 736 C CA . ILE A 1 89 ? -15.881 -14.911 16.714 1.00 87.81 89 ILE A CA 1
ATOM 737 C C . ILE A 1 89 ? -16.735 -15.905 17.494 1.00 87.81 89 ILE A C 1
ATOM 739 O O . ILE A 1 89 ? -17.874 -16.201 17.106 1.00 87.81 89 ILE A O 1
ATOM 743 N N . ALA A 1 90 ? -16.160 -16.409 18.585 1.00 88.12 90 ALA A N 1
ATOM 744 C CA . ALA A 1 90 ? -16.774 -17.404 19.449 1.00 88.12 90 ALA A CA 1
ATOM 745 C C . ALA A 1 90 ? -17.725 -16.763 20.461 1.00 88.12 90 ALA A C 1
ATOM 747 O O . ALA A 1 90 ? -18.835 -17.253 20.661 1.00 88.12 90 ALA A O 1
ATOM 748 N N . GLU A 1 91 ? -17.310 -15.654 21.069 1.00 92.94 91 GLU A N 1
ATOM 749 C CA . GLU A 1 91 ? -18.090 -14.966 22.094 1.00 92.94 91 GLU A CA 1
ATOM 750 C C . GLU A 1 91 ? -17.895 -13.449 22.005 1.00 92.94 91 GLU A C 1
ATOM 752 O O . GLU A 1 91 ? -16.809 -12.965 21.680 1.00 92.94 91 GLU A O 1
ATOM 757 N N . ILE A 1 92 ? -18.971 -12.706 22.284 1.00 96.19 92 ILE A N 1
ATOM 758 C CA . ILE A 1 92 ? -19.016 -11.242 22.252 1.00 96.19 92 ILE A CA 1
ATOM 759 C C . ILE A 1 92 ? -19.671 -10.756 23.540 1.00 96.19 92 ILE A C 1
ATOM 761 O O . ILE A 1 92 ? -20.825 -11.084 23.817 1.00 96.19 92 ILE A O 1
ATOM 765 N N . ILE A 1 93 ? -18.968 -9.897 24.271 1.00 97.56 93 ILE A N 1
ATOM 766 C CA . ILE A 1 93 ? -19.496 -9.176 25.426 1.00 97.56 93 ILE A CA 1
ATOM 767 C C . ILE A 1 93 ? -19.450 -7.690 25.108 1.00 97.56 93 ILE A C 1
ATOM 769 O O . ILE A 1 93 ? -18.374 -7.135 24.916 1.00 97.56 93 ILE A O 1
ATOM 773 N N . SER A 1 94 ? -20.604 -7.027 25.062 1.00 96.94 94 SER A N 1
ATOM 774 C CA . SER A 1 94 ? -20.687 -5.599 24.748 1.00 96.94 94 SER A CA 1
ATOM 775 C C . SER A 1 94 ? -21.424 -4.830 25.835 1.00 96.94 94 SER A C 1
ATOM 777 O O . SER A 1 94 ? -22.483 -5.243 26.302 1.00 96.94 94 SER A O 1
ATOM 779 N N . THR A 1 95 ? -20.862 -3.685 26.209 1.00 96.69 95 THR A N 1
ATOM 780 C CA . THR A 1 95 ? -21.510 -2.656 27.038 1.00 96.69 95 THR A CA 1
ATOM 781 C C . THR A 1 95 ? -21.747 -1.365 26.254 1.00 96.69 95 THR A C 1
ATOM 783 O O . THR A 1 95 ? -22.154 -0.358 26.829 1.00 96.69 95 THR A O 1
ATOM 786 N N . VAL A 1 96 ? -21.483 -1.376 24.943 1.00 94.94 96 VAL A N 1
ATOM 787 C CA . VAL A 1 96 ? -21.640 -0.208 24.075 1.00 94.94 96 VAL A CA 1
ATOM 788 C C . VAL A 1 96 ? -23.124 0.167 23.963 1.00 94.94 96 VAL A C 1
ATOM 790 O O . VAL A 1 96 ? -23.930 -0.681 23.567 1.00 94.94 96 VAL A O 1
ATOM 793 N N . PRO A 1 97 ? -23.509 1.422 24.273 1.00 93.88 97 PRO A N 1
ATOM 794 C CA . PRO A 1 97 ? -24.880 1.881 24.089 1.00 93.88 97 PRO A CA 1
ATOM 795 C C . PRO A 1 97 ? -25.323 1.755 22.628 1.00 93.88 97 PRO A C 1
ATOM 797 O O . PRO A 1 97 ? -24.604 2.161 21.717 1.00 93.88 97 PRO A O 1
ATOM 800 N N . GLN A 1 98 ? -26.539 1.262 22.384 1.00 92.75 98 GLN A N 1
ATOM 801 C CA . GLN A 1 98 ? -27.056 1.092 21.016 1.00 92.75 98 GLN A CA 1
ATOM 802 C C . GLN A 1 98 ? -27.192 2.416 20.253 1.00 92.75 98 GLN A C 1
ATOM 804 O O . GLN A 1 98 ? -27.093 2.444 19.032 1.00 92.75 98 GLN A O 1
ATOM 809 N N . SER A 1 99 ? -27.351 3.532 20.965 1.00 90.81 99 SER A N 1
ATOM 810 C CA . SER A 1 99 ? -27.337 4.876 20.381 1.00 90.81 99 SER A CA 1
ATOM 811 C C . SER A 1 99 ? -25.969 5.281 19.818 1.00 90.81 99 SER A C 1
ATOM 813 O O . SER A 1 99 ? -25.910 6.145 18.946 1.00 90.81 99 SER A O 1
ATOM 815 N N . LEU A 1 100 ? -24.873 4.667 20.285 1.00 90.44 100 LEU A N 1
ATOM 816 C CA . LEU A 1 100 ? -23.513 4.967 19.836 1.00 90.44 100 LEU A CA 1
ATOM 817 C C . LEU A 1 100 ? -23.177 4.288 18.505 1.00 90.44 100 LEU A C 1
ATOM 819 O O . LEU A 1 100 ? -22.457 4.864 17.689 1.00 90.44 100 LEU A O 1
ATOM 823 N N . VAL A 1 101 ? -23.697 3.077 18.290 1.00 94.25 101 VAL A N 1
ATOM 824 C CA . VAL A 1 101 ? -23.349 2.237 17.137 1.00 94.25 101 VAL A CA 1
ATOM 825 C C . VAL A 1 101 ? -23.572 2.979 15.809 1.00 94.25 101 VAL A C 1
ATOM 827 O O . VAL A 1 101 ? -22.591 3.146 15.083 1.00 94.25 101 VAL A O 1
ATOM 830 N N . PRO A 1 102 ? -24.761 3.548 15.511 1.00 94.94 102 PRO A N 1
ATOM 831 C CA . PRO A 1 102 ? -24.979 4.255 14.248 1.00 94.94 102 PRO A CA 1
ATOM 832 C C . PRO A 1 102 ? -24.063 5.469 14.063 1.00 94.94 102 PRO A C 1
ATOM 834 O O . PRO A 1 102 ? -23.661 5.774 12.946 1.00 94.94 102 PRO A O 1
ATOM 837 N N . VAL A 1 103 ? -23.701 6.162 15.150 1.00 93.69 103 VAL A N 1
ATOM 838 C CA . VAL A 1 103 ? -22.832 7.349 15.088 1.00 93.69 103 VAL A CA 1
ATOM 839 C C . VAL A 1 103 ? -21.421 6.963 14.646 1.00 93.69 103 VAL A C 1
ATOM 841 O O . VAL A 1 103 ? -20.831 7.636 13.798 1.00 93.69 103 VAL A O 1
ATOM 844 N N . ILE A 1 104 ? -20.884 5.869 15.195 1.00 95.44 104 ILE A N 1
ATOM 845 C CA . ILE A 1 104 ? -19.569 5.356 14.797 1.00 95.44 104 ILE A CA 1
ATOM 846 C C . ILE A 1 104 ? -19.635 4.793 13.377 1.00 95.44 104 ILE A C 1
ATOM 848 O O . ILE A 1 104 ? -18.744 5.073 12.582 1.00 95.44 104 ILE A O 1
ATOM 852 N N . GLU A 1 105 ? -20.685 4.056 13.014 1.00 96.75 105 GLU A N 1
ATOM 853 C CA . GLU A 1 105 ? -20.824 3.532 11.651 1.00 96.75 105 GLU A CA 1
ATOM 854 C C . GLU A 1 105 ? -20.870 4.640 10.600 1.00 96.75 105 GLU A C 1
ATOM 856 O O . GLU A 1 105 ? -20.146 4.571 9.610 1.00 96.75 105 GLU A O 1
ATOM 861 N N . GLU A 1 106 ? -21.657 5.693 10.826 1.00 96.00 106 GLU A N 1
ATOM 862 C CA . GLU A 1 106 ? -21.718 6.845 9.919 1.00 96.00 106 GLU A CA 1
ATOM 863 C C . GLU A 1 106 ? -20.381 7.575 9.801 1.00 96.00 106 GLU A C 1
ATOM 865 O O . GLU A 1 106 ? -20.072 8.151 8.756 1.00 96.00 106 GLU A O 1
ATOM 870 N N . TYR A 1 107 ? -19.560 7.539 10.851 1.00 96.00 107 TYR A N 1
ATOM 871 C CA . TYR A 1 107 ? -18.176 7.970 10.748 1.00 96.00 107 TYR A CA 1
ATOM 872 C C . TYR A 1 107 ? -17.372 7.010 9.861 1.00 96.00 107 TYR A C 1
ATOM 874 O O . TYR A 1 107 ? -16.818 7.453 8.861 1.00 96.00 107 TYR A O 1
ATOM 882 N N . ARG A 1 108 ? -17.358 5.701 10.151 1.00 97.06 108 ARG A N 1
ATOM 883 C CA . ARG A 1 108 ? -16.576 4.693 9.402 1.00 97.06 108 ARG A CA 1
ATOM 884 C C . ARG A 1 108 ? -16.865 4.686 7.907 1.00 97.06 108 ARG A C 1
ATOM 886 O O . ARG A 1 108 ? -15.929 4.610 7.118 1.00 97.06 108 ARG A O 1
ATOM 893 N N . LYS A 1 109 ? -18.138 4.810 7.531 1.00 97.50 109 LYS A N 1
ATOM 894 C CA . LYS A 1 109 ? -18.609 4.818 6.137 1.00 97.50 109 LYS A CA 1
ATOM 895 C C . LYS A 1 109 ? -18.051 5.975 5.305 1.00 97.50 109 LYS A C 1
ATOM 897 O O . LYS A 1 109 ? -18.060 5.906 4.079 1.00 97.50 109 LYS A O 1
ATOM 902 N N . LYS A 1 110 ? -17.567 7.041 5.951 1.00 97.38 110 LYS A N 1
ATOM 903 C CA . LYS A 1 110 ? -16.985 8.222 5.293 1.00 97.38 110 LYS A CA 1
ATOM 904 C C . LYS A 1 110 ? -15.483 8.114 5.066 1.00 97.38 110 LYS A C 1
ATOM 906 O O . LYS A 1 110 ? -14.914 9.038 4.495 1.00 97.38 110 LYS A O 1
ATOM 911 N N . TRP A 1 111 ? -14.835 7.042 5.509 1.00 97.81 111 TRP A N 1
ATOM 912 C CA . TRP A 1 111 ? -13.387 6.902 5.397 1.00 97.81 111 TRP A CA 1
ATOM 913 C C . TRP A 1 111 ? -13.014 5.640 4.637 1.00 97.81 111 TRP A C 1
ATOM 915 O O . TRP A 1 111 ? -13.597 4.583 4.847 1.00 97.81 111 TRP A O 1
ATOM 925 N N . ILE A 1 112 ? -11.990 5.736 3.798 1.00 98.00 112 ILE A N 1
ATOM 926 C CA . ILE A 1 112 ? -11.238 4.577 3.322 1.00 98.00 112 ILE A CA 1
ATOM 927 C C . ILE A 1 112 ? -9.904 4.594 4.057 1.00 98.00 112 ILE A C 1
ATOM 929 O O . ILE A 1 112 ? -9.127 5.538 3.902 1.00 98.00 112 ILE A O 1
ATOM 933 N N . ASN A 1 113 ? -9.667 3.562 4.864 1.00 97.62 113 ASN A N 1
ATOM 934 C CA . ASN A 1 113 ? -8.472 3.424 5.681 1.00 97.62 113 ASN A CA 1
ATOM 935 C C . ASN A 1 113 ? -7.665 2.201 5.220 1.00 97.62 113 ASN A C 1
ATOM 937 O O . ASN A 1 113 ? -8.107 1.067 5.403 1.00 97.62 113 ASN A O 1
ATOM 941 N N . LEU A 1 114 ? -6.490 2.444 4.636 1.00 97.38 114 LEU A N 1
ATOM 942 C CA . LEU A 1 114 ? -5.610 1.423 4.054 1.00 97.38 114 LEU A CA 1
ATOM 943 C C . LEU A 1 114 ? -4.328 1.292 4.878 1.00 97.38 114 LEU A C 1
ATOM 945 O O . LEU A 1 114 ? -3.721 2.307 5.229 1.00 97.38 114 LEU A O 1
ATOM 949 N N . ASP A 1 115 ? -3.928 0.056 5.147 1.00 95.19 115 ASP A N 1
ATOM 950 C CA . ASP A 1 115 ? -2.715 -0.340 5.853 1.00 95.19 115 ASP A CA 1
ATOM 951 C C . ASP A 1 115 ? -1.730 -0.992 4.881 1.00 95.19 115 ASP A C 1
ATOM 953 O O . ASP A 1 115 ? -2.034 -1.990 4.230 1.00 95.19 115 ASP A O 1
ATOM 957 N N . TYR A 1 116 ? -0.538 -0.411 4.798 1.00 93.69 116 TYR A N 1
ATOM 958 C CA . TYR A 1 116 ? 0.582 -0.906 4.016 1.00 93.69 116 TYR A CA 1
ATOM 959 C C . TYR A 1 116 ? 1.811 -1.111 4.911 1.00 93.69 116 TYR A C 1
ATOM 961 O O . TYR A 1 116 ? 2.911 -0.685 4.543 1.00 93.69 116 TYR A O 1
ATOM 969 N N . ASP A 1 117 ? 1.650 -1.754 6.072 1.00 83.19 117 ASP A N 1
ATOM 970 C CA . ASP A 1 117 ? 2.708 -2.118 7.031 1.00 83.19 117 ASP A CA 1
ATOM 971 C C . ASP A 1 117 ? 3.678 -3.206 6.492 1.00 83.19 117 ASP A C 1
ATOM 973 O O . ASP A 1 117 ? 3.848 -4.276 7.064 1.00 83.19 117 ASP A O 1
ATOM 977 N N . ASN A 1 118 ? 4.368 -2.924 5.381 1.00 78.31 118 ASN A N 1
ATOM 978 C CA . ASN A 1 118 ? 5.605 -3.584 4.939 1.00 78.31 118 ASN A CA 1
ATOM 979 C C . ASN A 1 118 ? 6.263 -2.749 3.828 1.00 78.31 118 ASN A C 1
ATOM 981 O O . ASN A 1 118 ? 6.161 -3.073 2.643 1.00 78.31 118 ASN A O 1
ATOM 985 N N . ALA A 1 119 ? 6.933 -1.661 4.221 1.00 66.00 119 ALA A N 1
ATOM 986 C CA . ALA A 1 119 ? 7.406 -0.605 3.326 1.00 66.00 119 ALA A CA 1
ATOM 987 C C . ALA A 1 119 ? 8.118 -1.120 2.067 1.00 66.00 119 ALA A C 1
ATOM 989 O O . ALA A 1 119 ? 7.945 -0.551 1.001 1.00 66.00 119 ALA A O 1
ATOM 990 N N . VAL A 1 120 ? 8.897 -2.200 2.147 1.00 67.94 120 VAL A N 1
ATOM 991 C CA . VAL A 1 120 ? 9.645 -2.701 0.983 1.00 67.94 120 VAL A CA 1
ATOM 992 C C . VAL A 1 120 ? 8.723 -3.316 -0.073 1.00 67.94 120 VAL A C 1
ATOM 994 O O . VAL A 1 120 ? 8.942 -3.116 -1.266 1.00 67.94 120 VAL A O 1
ATOM 997 N N . LEU A 1 121 ? 7.693 -4.054 0.344 1.00 72.31 121 LEU A N 1
ATOM 998 C CA . LEU A 1 121 ? 6.806 -4.776 -0.575 1.00 72.31 121 LEU A CA 1
ATOM 999 C C . LEU A 1 121 ? 5.576 -3.954 -0.970 1.00 72.31 121 LEU A C 1
ATOM 1001 O O . LEU A 1 121 ? 5.021 -4.173 -2.044 1.00 72.31 121 LEU A O 1
ATOM 1005 N N . THR A 1 122 ? 5.152 -3.013 -0.124 1.00 81.75 122 THR A N 1
ATOM 1006 C CA . THR A 1 122 ? 3.860 -2.331 -0.273 1.00 81.75 122 THR A CA 1
ATOM 1007 C C . THR A 1 122 ? 3.955 -0.888 -0.754 1.00 81.75 122 THR A C 1
ATOM 1009 O O . THR A 1 122 ? 2.944 -0.346 -1.197 1.00 81.75 122 THR A O 1
ATOM 1012 N N . LEU A 1 123 ? 5.139 -0.257 -0.755 1.00 84.25 123 LEU A N 1
ATOM 1013 C CA . LEU A 1 123 ? 5.299 1.121 -1.251 1.00 84.25 123 LEU A CA 1
ATOM 1014 C C . LEU A 1 123 ? 4.751 1.331 -2.673 1.00 84.25 123 LEU A C 1
ATOM 1016 O O . LEU A 1 123 ? 4.102 2.355 -2.900 1.00 84.25 123 LEU A O 1
ATOM 1020 N N . PRO A 1 124 ? 4.923 0.386 -3.625 1.00 86.12 124 PRO A N 1
ATOM 1021 C CA . PRO A 1 124 ? 4.288 0.494 -4.936 1.00 86.12 124 PRO A CA 1
ATOM 1022 C C . PRO A 1 124 ? 2.754 0.612 -4.854 1.00 86.12 124 PRO A C 1
ATOM 1024 O O . PRO A 1 124 ? 2.160 1.396 -5.594 1.00 86.12 124 PRO A O 1
ATOM 1027 N N . PHE A 1 125 ? 2.103 -0.093 -3.926 1.00 90.69 125 PHE A N 1
ATOM 1028 C CA . PHE A 1 125 ? 0.651 -0.009 -3.742 1.00 90.69 125 PHE A CA 1
ATOM 1029 C C . PHE A 1 125 ? 0.212 1.334 -3.162 1.00 90.69 125 PHE A C 1
ATOM 1031 O O . PHE A 1 125 ? -0.845 1.831 -3.537 1.00 90.69 125 PHE A O 1
ATOM 1038 N N . VAL A 1 126 ? 1.043 1.978 -2.335 1.00 93.12 126 VAL A N 1
ATOM 1039 C CA . VAL A 1 126 ? 0.743 3.306 -1.775 1.00 93.12 126 VAL A CA 1
ATOM 1040 C C . VAL A 1 126 ? 0.533 4.336 -2.890 1.00 93.12 126 VAL A C 1
ATOM 1042 O O . VAL A 1 126 ? -0.468 5.050 -2.888 1.00 93.12 126 VAL A O 1
ATOM 1045 N N . VAL A 1 127 ? 1.436 4.392 -3.877 1.00 92.81 127 VAL A N 1
ATOM 1046 C CA . VAL A 1 127 ? 1.322 5.337 -5.006 1.00 92.81 127 VAL A CA 1
ATOM 1047 C C . VAL A 1 127 ? 0.102 5.025 -5.875 1.00 92.81 127 VAL A C 1
ATOM 1049 O O . VAL A 1 127 ? -0.628 5.945 -6.241 1.00 92.81 127 VAL A O 1
ATOM 1052 N N . ASP A 1 128 ? -0.153 3.744 -6.155 1.00 93.81 128 ASP A N 1
ATOM 1053 C CA . ASP A 1 128 ? -1.307 3.319 -6.958 1.00 93.81 128 ASP A CA 1
ATOM 1054 C C . ASP A 1 128 ? -2.638 3.625 -6.256 1.00 93.81 128 ASP A C 1
ATOM 1056 O O . ASP A 1 128 ? -3.588 4.089 -6.887 1.00 93.81 128 ASP A O 1
ATOM 1060 N N . ALA A 1 129 ? -2.700 3.428 -4.939 1.00 96.00 129 ALA A N 1
ATOM 1061 C CA . ALA A 1 129 ? -3.878 3.732 -4.143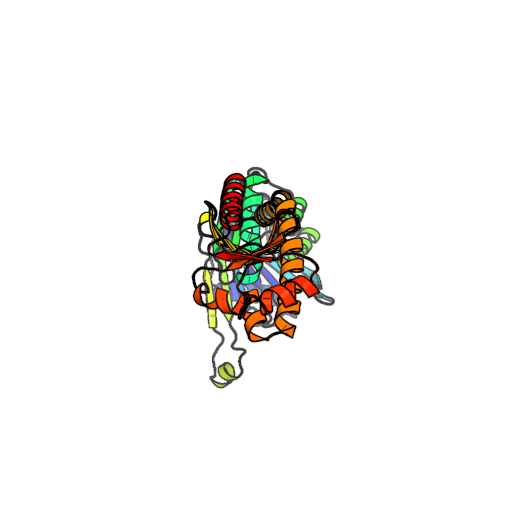 1.00 96.00 129 ALA A CA 1
ATOM 1062 C C . ALA A 1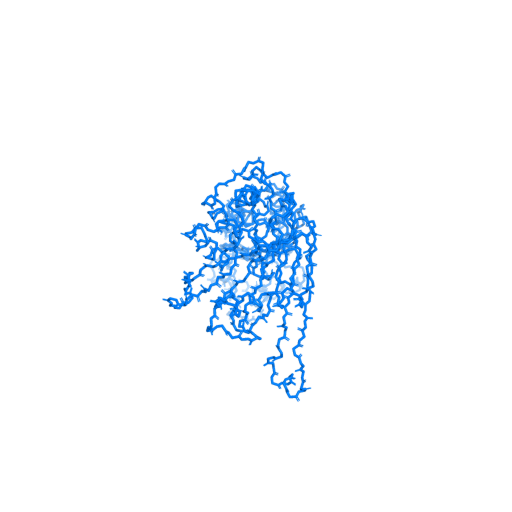 129 ? -4.137 5.235 -4.050 1.00 96.00 129 ALA A C 1
ATOM 1064 O O . ALA A 1 129 ? -5.283 5.653 -4.189 1.00 96.00 129 ALA A O 1
ATOM 1065 N N . ILE A 1 130 ? -3.099 6.059 -3.869 1.00 95.06 130 ILE A N 1
ATOM 1066 C CA . ILE A 1 130 ? -3.246 7.523 -3.886 1.00 95.06 130 ILE A CA 1
ATOM 1067 C C . ILE A 1 130 ? -3.798 7.988 -5.234 1.00 95.06 130 ILE A C 1
ATOM 1069 O O . ILE A 1 130 ? -4.709 8.813 -5.252 1.00 95.06 130 ILE A O 1
ATOM 1073 N N . ASP A 1 131 ? -3.262 7.479 -6.345 1.00 93.31 131 ASP A N 1
ATOM 1074 C CA . ASP A 1 131 ? -3.728 7.848 -7.684 1.00 93.31 131 ASP A CA 1
ATOM 1075 C C . ASP A 1 131 ? -5.191 7.440 -7.901 1.00 93.31 131 ASP A C 1
ATOM 1077 O O . ASP A 1 131 ? -6.020 8.272 -8.271 1.00 93.31 131 ASP A O 1
ATOM 1081 N N . TYR A 1 132 ? -5.543 6.201 -7.548 1.00 95.81 132 TYR A N 1
ATOM 1082 C CA . TYR A 1 132 ? -6.921 5.721 -7.620 1.00 95.81 132 TYR A CA 1
ATOM 1083 C C . TYR A 1 132 ? -7.875 6.565 -6.764 1.00 95.81 132 TYR A C 1
ATOM 1085 O O . TYR A 1 132 ? -8.930 6.986 -7.233 1.00 95.81 132 TYR A O 1
ATOM 1093 N N . LEU A 1 133 ? -7.505 6.859 -5.516 1.00 96.12 133 LEU A N 1
ATOM 1094 C CA . LEU A 1 133 ? -8.320 7.672 -4.612 1.00 96.12 133 LEU A CA 1
ATOM 1095 C C . LEU A 1 133 ? -8.476 9.118 -5.110 1.00 96.12 133 LEU A C 1
ATOM 1097 O O . LEU A 1 133 ? -9.509 9.730 -4.865 1.00 96.12 133 LEU A O 1
ATOM 1101 N N . LYS A 1 134 ? -7.473 9.675 -5.803 1.00 92.25 134 LYS A N 1
ATOM 1102 C CA . LYS A 1 134 ? -7.538 11.029 -6.378 1.00 92.25 134 LYS A CA 1
ATOM 1103 C C . LYS A 1 134 ? -8.401 11.095 -7.638 1.00 92.25 134 LYS A C 1
ATOM 1105 O O . LYS A 1 134 ? -9.107 12.081 -7.823 1.00 92.25 134 LYS A O 1
ATOM 1110 N N . ASN A 1 135 ? -8.307 10.087 -8.505 1.00 92.94 135 ASN A N 1
ATOM 1111 C CA . ASN A 1 135 ? -8.868 10.148 -9.857 1.00 92.94 135 ASN A CA 1
ATOM 1112 C C . ASN A 1 135 ? -10.216 9.430 -9.994 1.00 92.94 135 ASN A C 1
ATOM 1114 O O . ASN A 1 135 ? -11.050 9.846 -10.791 1.00 92.94 135 ASN A O 1
ATOM 1118 N N . GLU A 1 136 ? -10.428 8.359 -9.230 1.00 94.44 136 GLU A N 1
ATOM 1119 C CA . GLU A 1 136 ? -11.590 7.470 -9.375 1.00 94.44 136 GLU A CA 1
ATOM 1120 C C . GLU A 1 136 ? -12.556 7.570 -8.190 1.00 94.44 136 GLU A C 1
ATOM 1122 O O . GLU A 1 136 ? -13.691 7.097 -8.263 1.00 94.44 136 GLU A O 1
ATOM 1127 N N . MET A 1 137 ? -12.123 8.183 -7.085 1.00 94.00 137 MET A N 1
ATOM 1128 C CA . MET A 1 137 ? -12.931 8.335 -5.881 1.00 94.00 137 MET A CA 1
ATOM 1129 C C . MET A 1 137 ? -13.203 9.811 -5.601 1.00 94.00 137 MET A C 1
ATOM 1131 O O . MET A 1 137 ? -12.328 10.666 -5.692 1.00 94.00 137 MET A O 1
ATOM 1135 N N . ASN A 1 138 ? -14.436 10.117 -5.200 1.00 86.94 138 ASN A N 1
ATOM 1136 C CA . ASN A 1 138 ? -14.842 11.459 -4.781 1.00 86.94 138 ASN A CA 1
ATOM 1137 C C . ASN A 1 138 ? -14.353 11.747 -3.350 1.00 86.94 138 ASN A C 1
ATOM 1139 O O . ASN A 1 138 ? -15.150 11.896 -2.418 1.00 86.94 138 ASN A O 1
ATOM 1143 N N . CYS A 1 139 ? -13.035 11.771 -3.158 1.00 95.56 139 CYS A N 1
ATOM 1144 C CA . CYS A 1 139 ? -12.406 12.033 -1.869 1.00 95.56 139 CYS A CA 1
ATOM 1145 C C . CYS A 1 139 ? -12.311 13.542 -1.599 1.00 95.56 139 CYS A C 1
ATOM 1147 O O . CYS A 1 139 ? -11.810 14.315 -2.411 1.00 95.56 139 CYS A O 1
ATOM 1149 N N . LYS A 1 140 ? -12.759 13.963 -0.416 1.00 95.88 140 LYS A N 1
ATOM 1150 C CA . LYS A 1 140 ? -12.594 15.321 0.111 1.00 95.88 140 LYS A CA 1
ATOM 1151 C C . LYS A 1 140 ? -11.153 15.589 0.537 1.00 95.88 140 LYS A C 1
ATOM 1153 O O . LYS A 1 140 ? -10.646 16.693 0.357 1.00 95.88 140 LYS A O 1
ATOM 1158 N N . SER A 1 141 ? -10.506 14.596 1.140 1.00 96.56 141 SER A N 1
ATOM 1159 C CA . SER A 1 141 ? -9.105 14.681 1.540 1.00 96.56 141 SER A CA 1
ATOM 1160 C C . SER A 1 141 ? -8.449 13.308 1.489 1.00 96.56 141 SER A C 1
ATOM 1162 O O . SER A 1 141 ? -9.114 12.290 1.673 1.00 96.56 141 SER A O 1
ATOM 1164 N N . ILE A 1 142 ? -7.144 13.282 1.218 1.00 97.44 142 ILE A N 1
ATOM 1165 C CA . ILE A 1 142 ? -6.315 12.076 1.259 1.00 97.44 142 ILE A CA 1
ATOM 1166 C C . ILE A 1 142 ? -5.080 12.423 2.071 1.00 97.44 142 ILE A C 1
ATOM 1168 O O . ILE A 1 142 ? -4.356 13.363 1.739 1.00 97.44 142 ILE A O 1
ATOM 1172 N N . LYS A 1 143 ? -4.857 11.662 3.133 1.00 97.19 143 LYS A N 1
ATOM 1173 C CA . LYS A 1 143 ? -3.731 11.827 4.039 1.00 97.19 143 LYS A CA 1
ATOM 1174 C C . LYS A 1 143 ? -2.918 10.552 4.081 1.00 97.19 143 LYS A C 1
ATOM 1176 O O . LYS A 1 143 ? -3.488 9.461 4.108 1.00 97.19 143 LYS A O 1
ATOM 1181 N N . VAL A 1 144 ? -1.602 10.704 4.109 1.00 96.69 144 VAL A N 1
ATOM 1182 C CA . VAL A 1 144 ? -0.675 9.583 4.230 1.00 96.69 144 VAL A CA 1
ATOM 1183 C C . VAL A 1 144 ? 0.117 9.744 5.510 1.00 96.69 144 VAL A C 1
ATOM 1185 O O . VAL A 1 144 ? 0.538 10.845 5.862 1.00 96.69 144 VAL A O 1
ATOM 1188 N N . TYR A 1 145 ? 0.296 8.636 6.204 1.00 95.69 145 TYR A N 1
ATOM 1189 C CA . TYR A 1 145 ? 1.001 8.570 7.464 1.00 95.69 145 TYR A CA 1
ATOM 1190 C C . TYR A 1 145 ? 2.132 7.567 7.344 1.00 95.69 145 TYR A C 1
ATOM 1192 O O . TYR A 1 145 ? 1.908 6.441 6.908 1.00 95.69 145 TYR A O 1
ATOM 1200 N N . GLU A 1 146 ? 3.332 7.976 7.727 1.00 93.25 146 GLU A N 1
ATOM 1201 C CA . GLU A 1 146 ? 4.433 7.054 7.971 1.00 93.25 146 GLU A CA 1
ATOM 1202 C C . GLU A 1 146 ? 4.156 6.303 9.278 1.00 93.25 146 GLU A C 1
ATOM 1204 O O . GLU A 1 146 ? 3.748 6.903 10.284 1.00 93.25 146 GLU A O 1
ATOM 1209 N N . THR A 1 147 ? 4.344 4.985 9.238 1.00 91.56 147 THR A N 1
ATOM 1210 C CA . THR A 1 147 ? 4.178 4.087 10.380 1.00 91.56 147 THR A CA 1
ATOM 1211 C C . THR A 1 147 ? 5.519 3.462 10.773 1.00 91.56 147 THR A C 1
ATOM 1213 O O . THR A 1 147 ? 6.540 3.650 10.115 1.00 91.56 147 THR A O 1
ATOM 1216 N N . TYR A 1 148 ? 5.532 2.661 11.844 1.00 87.81 148 TYR A N 1
ATOM 1217 C CA . TYR A 1 148 ? 6.727 1.913 12.244 1.00 87.81 148 TYR A CA 1
ATOM 1218 C C . TYR A 1 148 ? 7.241 0.952 11.151 1.00 87.81 148 TYR A C 1
ATOM 1220 O O . TYR A 1 148 ? 8.433 0.657 11.118 1.00 87.81 148 TYR A O 1
ATOM 1228 N N . ARG A 1 149 ? 6.357 0.438 10.281 1.00 87.19 149 ARG A N 1
ATOM 1229 C CA . ARG A 1 149 ? 6.685 -0.612 9.296 1.00 87.19 149 ARG A CA 1
ATOM 1230 C C . ARG A 1 149 ? 6.356 -0.249 7.852 1.00 87.19 149 ARG A C 1
ATOM 1232 O O . ARG A 1 149 ? 6.706 -1.012 6.955 1.00 87.19 149 ARG A O 1
ATOM 1239 N N . GLY A 1 150 ? 5.697 0.874 7.606 1.00 92.19 150 GLY A N 1
ATOM 1240 C CA . GLY A 1 150 ? 5.154 1.188 6.297 1.00 92.19 150 GLY A CA 1
ATOM 1241 C C . GLY A 1 150 ? 4.363 2.480 6.292 1.00 92.19 150 GLY A C 1
ATOM 1242 O O . GLY A 1 150 ? 4.827 3.505 6.790 1.00 92.19 150 GLY A O 1
ATOM 1243 N N . HIS A 1 151 ? 3.194 2.431 5.660 1.00 94.38 151 HIS A N 1
ATOM 1244 C CA . HIS A 1 151 ? 2.362 3.606 5.458 1.00 94.38 151 HIS A CA 1
ATOM 1245 C C . HIS A 1 151 ? 0.898 3.288 5.696 1.00 94.38 151 HIS A C 1
ATOM 1247 O O . HIS A 1 151 ? 0.408 2.239 5.294 1.00 94.38 151 HIS A O 1
ATOM 1253 N N . HIS A 1 152 ? 0.178 4.250 6.250 1.00 96.25 152 HIS A N 1
ATOM 1254 C CA . HIS A 1 152 ? -1.273 4.242 6.275 1.00 96.25 152 HIS A CA 1
ATOM 1255 C C . HIS A 1 152 ? -1.816 5.332 5.358 1.00 96.25 152 HIS A C 1
ATOM 1257 O O . HIS A 1 152 ? -1.276 6.439 5.303 1.00 96.25 152 HIS A O 1
ATOM 1263 N N . ILE A 1 153 ? -2.923 5.047 4.677 1.00 97.44 153 ILE A N 1
ATOM 1264 C CA . ILE A 1 153 ? -3.684 6.046 3.922 1.00 97.44 153 ILE A CA 1
ATOM 1265 C C . ILE A 1 153 ? -5.047 6.214 4.580 1.00 97.44 153 ILE A C 1
ATOM 1267 O O . ILE A 1 153 ? -5.754 5.235 4.809 1.00 97.44 153 ILE A O 1
ATOM 1271 N N . ARG A 1 154 ? -5.432 7.465 4.839 1.00 97.88 154 ARG A N 1
ATOM 1272 C CA . ARG A 1 154 ? -6.782 7.836 5.273 1.00 97.88 154 ARG A CA 1
ATOM 1273 C C . ARG A 1 154 ? -7.389 8.775 4.243 1.00 97.88 154 ARG A C 1
ATOM 1275 O O . ARG A 1 154 ? -6.884 9.882 4.048 1.00 97.88 154 ARG A O 1
ATOM 1282 N N . ALA A 1 155 ? -8.457 8.341 3.587 1.00 98.12 155 ALA A N 1
ATOM 1283 C CA . ALA A 1 155 ? -9.172 9.145 2.605 1.00 98.12 155 ALA A CA 1
ATOM 1284 C C . ALA A 1 155 ? -10.602 9.432 3.069 1.00 98.12 155 ALA A C 1
ATOM 1286 O O . ALA A 1 155 ? -11.397 8.512 3.249 1.00 98.12 155 ALA A O 1
ATOM 1287 N N . GLU A 1 156 ? -10.923 10.711 3.260 1.00 97.81 156 GLU A N 1
ATOM 1288 C CA . GLU A 1 156 ? -12.269 11.173 3.604 1.00 97.81 156 GLU A CA 1
ATOM 1289 C C . GLU A 1 156 ? -13.105 11.255 2.326 1.00 97.81 156 GLU A C 1
ATOM 1291 O O . GLU A 1 156 ? -12.715 11.917 1.365 1.00 97.81 156 GLU A O 1
ATOM 1296 N N . LEU A 1 157 ? -14.261 10.608 2.307 1.00 97.25 157 LEU A N 1
ATOM 1297 C CA . LEU A 1 157 ? -15.186 10.584 1.182 1.00 97.25 157 LEU A CA 1
ATOM 1298 C C . LEU A 1 157 ? -16.168 11.757 1.247 1.00 97.25 157 LEU A C 1
ATOM 1300 O O . LEU A 1 157 ? -16.661 12.118 2.316 1.00 97.25 157 LEU A O 1
ATOM 1304 N N . LEU A 1 158 ? -16.519 12.316 0.086 1.00 95.31 158 LEU A N 1
ATOM 1305 C CA . LEU A 1 158 ? -17.610 13.292 -0.029 1.00 95.31 158 LEU A CA 1
ATOM 1306 C C . LEU A 1 158 ? -18.984 12.659 0.211 1.00 95.31 158 LEU A C 1
ATOM 1308 O O . LEU A 1 158 ? -19.917 13.336 0.637 1.00 95.31 158 LEU A O 1
ATOM 1312 N N . SER A 1 159 ? -19.125 11.366 -0.076 1.00 95.06 159 SER A N 1
ATOM 1313 C CA . SER A 1 159 ? -20.350 10.603 0.150 1.00 95.06 159 SER A CA 1
ATOM 1314 C C . SER A 1 159 ? -20.006 9.271 0.812 1.00 95.06 159 SER A C 1
ATOM 1316 O O . SER A 1 159 ? -19.069 8.612 0.362 1.00 95.06 159 SER A O 1
ATOM 1318 N N . PRO A 1 160 ? -20.716 8.885 1.887 1.00 96.81 160 PRO A N 1
ATOM 1319 C CA . PRO A 1 160 ? -20.438 7.639 2.585 1.00 96.81 160 PRO A CA 1
ATOM 1320 C C . PRO A 1 160 ? -20.715 6.432 1.686 1.00 96.81 160 PRO A C 1
ATOM 1322 O O . PRO A 1 160 ? -21.658 6.446 0.895 1.00 96.81 160 PRO A O 1
ATOM 1325 N N . LEU A 1 161 ? -19.913 5.384 1.851 1.00 97.50 161 LEU A N 1
ATOM 1326 C CA . LEU A 1 161 ? -20.116 4.080 1.222 1.00 97.50 161 LEU A CA 1
ATOM 1327 C C . LEU A 1 161 ? -20.732 3.095 2.218 1.00 97.50 161 LEU A C 1
ATOM 1329 O O . LEU A 1 161 ? -20.589 3.243 3.432 1.00 97.50 161 LEU A O 1
ATOM 1333 N N . SER A 1 162 ? -21.398 2.059 1.718 1.00 97.69 162 SER A N 1
ATOM 1334 C CA . SER A 1 162 ? -21.737 0.896 2.542 1.00 97.69 162 SER A CA 1
ATOM 1335 C C . SER A 1 162 ? -20.476 0.128 2.958 1.00 97.69 162 SER A C 1
ATOM 1337 O O . SER A 1 162 ? -19.423 0.236 2.328 1.00 97.69 162 SER A O 1
ATOM 1339 N N . PHE A 1 163 ? -20.569 -0.686 4.013 1.00 97.75 163 PHE A N 1
ATOM 1340 C CA . PHE A 1 163 ? -19.440 -1.519 4.441 1.00 97.75 163 PHE A CA 1
ATOM 1341 C C . PHE A 1 163 ? -19.014 -2.523 3.361 1.00 97.75 163 PHE A C 1
ATOM 1343 O O . PHE A 1 163 ? -17.819 -2.720 3.166 1.00 97.75 163 PHE A O 1
ATOM 1350 N N . ASP A 1 164 ? -19.955 -3.074 2.590 1.00 97.25 164 ASP A N 1
ATOM 1351 C CA . ASP A 1 164 ? -19.644 -3.977 1.474 1.00 97.25 164 ASP A CA 1
ATOM 1352 C C . ASP A 1 164 ? -18.864 -3.270 0.355 1.00 97.25 164 ASP A C 1
ATOM 1354 O O . ASP A 1 164 ? -17.940 -3.837 -0.231 1.00 97.25 164 ASP A O 1
ATOM 1358 N N . GLU A 1 165 ? -19.216 -2.020 0.046 1.00 97.69 165 GLU A N 1
ATOM 1359 C CA . GLU A 1 165 ? -18.475 -1.201 -0.919 1.00 97.69 165 GLU A CA 1
ATOM 1360 C C . GLU A 1 165 ? -17.085 -0.835 -0.392 1.00 97.69 165 GLU A C 1
ATOM 1362 O O . GLU A 1 165 ? -16.111 -0.931 -1.141 1.00 97.69 165 GLU A O 1
ATOM 1367 N N . LEU A 1 166 ? -16.970 -0.477 0.894 1.00 97.50 166 LEU A N 1
ATOM 1368 C CA . LEU A 1 166 ? -15.675 -0.223 1.531 1.00 97.50 166 LEU A CA 1
ATOM 1369 C C . LEU A 1 166 ? -14.763 -1.450 1.462 1.00 97.50 166 LEU A C 1
ATOM 1371 O O . LEU A 1 166 ? -13.599 -1.309 1.092 1.00 97.50 166 LEU A O 1
ATOM 1375 N N . MET A 1 167 ? -15.287 -2.640 1.764 1.00 97.75 167 MET A N 1
ATOM 1376 C CA . MET A 1 167 ? -14.531 -3.892 1.684 1.00 97.75 167 MET A CA 1
ATOM 1377 C C . MET A 1 167 ? -14.010 -4.146 0.267 1.00 97.75 167 MET A C 1
ATOM 1379 O O . MET A 1 167 ? -12.812 -4.359 0.090 1.00 97.75 167 MET A O 1
ATOM 1383 N N . LYS A 1 168 ? -14.868 -4.019 -0.754 1.00 97.88 168 LYS A N 1
ATOM 1384 C CA . LYS A 1 168 ? -14.473 -4.196 -2.164 1.00 97.88 168 LYS A CA 1
ATOM 1385 C C . LYS A 1 168 ? -13.395 -3.209 -2.602 1.00 97.88 168 LYS A C 1
ATOM 1387 O O . LYS A 1 168 ? -12.481 -3.576 -3.339 1.00 97.88 168 LYS A O 1
ATOM 1392 N N . ILE A 1 169 ? -13.502 -1.947 -2.183 1.00 97.75 169 ILE A N 1
ATOM 1393 C CA . ILE A 1 169 ? -12.505 -0.929 -2.528 1.00 97.75 169 ILE A CA 1
ATOM 1394 C C . ILE A 1 169 ? -11.179 -1.200 -1.819 1.00 97.75 169 ILE A C 1
ATOM 1396 O O . ILE A 1 169 ? -10.133 -1.120 -2.457 1.00 97.75 169 ILE A O 1
ATOM 1400 N N . ARG A 1 170 ? -11.199 -1.554 -0.532 1.00 97.12 170 ARG A N 1
ATOM 1401 C CA . ARG A 1 170 ? -9.975 -1.858 0.223 1.00 97.12 170 ARG A CA 1
ATOM 1402 C C . ARG A 1 170 ? -9.272 -3.109 -0.308 1.00 97.12 170 ARG A C 1
ATOM 1404 O O . ARG A 1 170 ? -8.062 -3.074 -0.501 1.00 97.12 170 ARG A O 1
ATOM 1411 N N . GLU A 1 171 ? -10.022 -4.153 -0.660 1.00 96.25 171 GLU A N 1
ATOM 1412 C CA . GLU A 1 171 ? -9.490 -5.342 -1.341 1.00 96.25 171 GLU A CA 1
ATOM 1413 C C . GLU A 1 171 ? -8.861 -4.982 -2.696 1.00 96.25 171 GLU A C 1
ATOM 1415 O O . GLU A 1 171 ?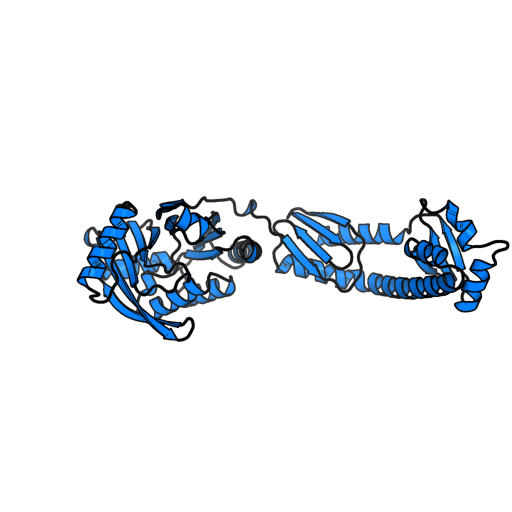 -7.713 -5.333 -2.962 1.00 96.25 171 GLU A O 1
ATOM 1420 N N . LYS A 1 172 ? -9.562 -4.199 -3.531 1.00 95.81 172 LYS A N 1
ATOM 1421 C CA . LYS A 1 172 ? -9.040 -3.711 -4.822 1.00 95.81 172 LYS A CA 1
ATOM 1422 C C . LYS A 1 172 ? -7.730 -2.935 -4.673 1.00 95.81 172 LYS A C 1
ATOM 1424 O O . LYS A 1 172 ? -6.889 -2.973 -5.571 1.00 95.81 172 LYS A O 1
ATOM 1429 N N . LEU A 1 173 ? -7.583 -2.202 -3.573 1.00 95.75 173 LEU A N 1
ATOM 1430 C CA . LEU A 1 173 ? -6.405 -1.393 -3.280 1.00 95.75 173 LEU A CA 1
ATOM 1431 C C . LEU A 1 173 ? -5.294 -2.168 -2.558 1.00 95.75 173 LEU A C 1
ATOM 1433 O O . LEU A 1 173 ? -4.249 -1.586 -2.307 1.00 95.75 173 LEU A O 1
ATOM 1437 N N . ASN A 1 174 ? -5.446 -3.478 -2.338 1.00 94.25 174 ASN A N 1
ATOM 1438 C CA . ASN A 1 174 ? -4.473 -4.325 -1.637 1.00 94.25 174 ASN A CA 1
ATOM 1439 C C . ASN A 1 174 ? -4.216 -3.874 -0.189 1.00 94.25 174 ASN A C 1
ATOM 1441 O O . ASN A 1 174 ? -3.068 -3.834 0.252 1.00 94.25 174 ASN A O 1
ATOM 1445 N N . ASP A 1 175 ? -5.282 -3.527 0.538 1.00 95.00 175 ASP A N 1
ATOM 1446 C CA . ASP A 1 175 ? -5.213 -3.365 1.994 1.00 95.00 175 ASP A CA 1
ATOM 1447 C C . ASP A 1 175 ? -4.751 -4.663 2.686 1.00 95.00 175 ASP A C 1
ATOM 1449 O O . ASP A 1 175 ? -4.822 -5.753 2.108 1.00 95.00 175 ASP A O 1
ATOM 1453 N N . ASP A 1 176 ? -4.307 -4.555 3.939 1.00 91.06 176 ASP A N 1
ATOM 1454 C CA . ASP A 1 176 ? -3.875 -5.697 4.742 1.00 91.06 176 ASP A CA 1
ATOM 1455 C C . ASP A 1 176 ? -4.955 -6.792 4.800 1.00 91.06 176 ASP A C 1
ATOM 1457 O O . ASP A 1 176 ? -6.091 -6.586 5.243 1.00 91.06 176 ASP A O 1
ATOM 1461 N N . TYR A 1 177 ? -4.576 -7.989 4.349 1.00 89.19 177 TYR A N 1
ATOM 1462 C CA . TYR A 1 177 ? -5.483 -9.125 4.231 1.00 89.19 177 TYR A CA 1
ATOM 1463 C C . TYR A 1 177 ? -6.074 -9.546 5.583 1.00 89.19 177 TYR A C 1
ATOM 1465 O O . TYR A 1 177 ? -7.259 -9.872 5.660 1.00 89.19 177 TYR A O 1
ATOM 1473 N N . ASN A 1 178 ? -5.286 -9.518 6.661 1.00 86.06 178 ASN A N 1
ATOM 1474 C CA . ASN A 1 178 ? -5.770 -9.925 7.979 1.00 86.06 178 ASN A CA 1
ATOM 1475 C C . ASN A 1 178 ? -6.801 -8.927 8.518 1.00 86.06 178 ASN A C 1
ATOM 1477 O O . ASN A 1 178 ? -7.814 -9.341 9.089 1.00 86.06 178 ASN A O 1
ATOM 1481 N N . ARG A 1 179 ? -6.597 -7.625 8.276 1.00 90.50 179 ARG A N 1
ATOM 1482 C CA . ARG A 1 179 ? -7.587 -6.580 8.578 1.00 90.50 179 ARG A CA 1
ATOM 1483 C C . ARG A 1 179 ? -8.872 -6.780 7.780 1.00 90.50 179 ARG A C 1
ATOM 1485 O O . ARG A 1 179 ? -9.950 -6.672 8.359 1.00 90.50 179 ARG A O 1
ATOM 1492 N N . LEU A 1 180 ? -8.782 -7.111 6.490 1.00 92.62 180 LEU A N 1
ATOM 1493 C CA . LEU A 1 180 ? -9.966 -7.398 5.668 1.00 92.62 180 LEU A CA 1
ATOM 1494 C C . LEU A 1 180 ? -10.757 -8.603 6.203 1.00 92.62 180 LEU A C 1
ATOM 1496 O O . LEU A 1 180 ? -11.977 -8.523 6.353 1.00 92.62 180 LEU A O 1
ATOM 1500 N N . VAL A 1 181 ? -10.073 -9.695 6.550 1.00 90.06 181 VAL A N 1
ATOM 1501 C CA . VAL A 1 181 ? -10.711 -10.894 7.122 1.00 90.06 181 VAL A CA 1
ATOM 1502 C C . VAL A 1 181 ? -11.389 -10.579 8.458 1.00 90.06 181 VAL A C 1
ATOM 1504 O O . VAL A 1 181 ? -12.528 -10.993 8.685 1.00 90.06 181 VAL A O 1
ATOM 1507 N N . LEU A 1 182 ? -10.720 -9.830 9.340 1.00 89.12 182 LEU A N 1
ATOM 1508 C CA . LEU A 1 182 ? -11.286 -9.450 10.634 1.00 89.12 182 LEU A CA 1
ATOM 1509 C C . LEU A 1 182 ? -12.516 -8.544 10.473 1.00 89.12 182 LEU A C 1
ATOM 1511 O O . LEU A 1 182 ? -13.531 -8.758 11.138 1.00 89.12 182 LEU A O 1
ATOM 1515 N N . ASP A 1 183 ? -12.458 -7.579 9.557 1.00 94.81 183 ASP A N 1
ATOM 1516 C CA . ASP A 1 183 ? -13.582 -6.685 9.289 1.00 94.81 183 ASP A CA 1
ATOM 1517 C C . ASP A 1 183 ? -14.785 -7.436 8.704 1.00 94.81 183 ASP A C 1
ATOM 1519 O O . ASP A 1 183 ? -15.924 -7.175 9.096 1.00 94.81 183 ASP A O 1
ATOM 1523 N N . GLU A 1 184 ? -14.554 -8.428 7.840 1.00 94.44 184 GLU A N 1
ATOM 1524 C CA . GLU A 1 184 ? -15.618 -9.299 7.334 1.00 94.44 184 GLU A CA 1
ATOM 1525 C C . GLU A 1 184 ? -16.306 -10.073 8.476 1.00 94.44 184 GLU A C 1
ATOM 1527 O O . GLU A 1 184 ? -17.538 -10.183 8.509 1.00 94.44 184 GLU A O 1
ATOM 1532 N N . LEU A 1 185 ? -15.534 -10.575 9.448 1.00 92.62 185 LEU A N 1
ATOM 1533 C CA . LEU A 1 185 ? -16.077 -11.230 10.644 1.00 92.62 185 LEU A CA 1
ATOM 1534 C C . LEU A 1 185 ? -16.903 -10.260 11.496 1.00 92.62 185 LEU A C 1
ATOM 1536 O O . LEU A 1 185 ? -18.004 -10.613 11.928 1.00 92.62 185 LEU A O 1
ATOM 1540 N N . TYR A 1 186 ? -16.419 -9.033 11.703 1.00 95.44 186 TYR A N 1
ATOM 1541 C CA . TYR A 1 186 ? -17.168 -8.007 12.429 1.00 95.44 186 TYR A CA 1
ATOM 1542 C C . TYR A 1 186 ? -18.483 -7.656 11.736 1.00 95.44 186 TYR A C 1
ATOM 1544 O O . TYR A 1 186 ? -19.520 -7.633 12.400 1.00 95.44 186 TYR A O 1
ATOM 1552 N N . ILE A 1 187 ? -18.491 -7.477 10.414 1.00 96.12 187 ILE A N 1
ATOM 1553 C CA . ILE A 1 187 ? -19.723 -7.213 9.652 1.00 96.12 187 ILE A CA 1
ATOM 1554 C C . ILE A 1 187 ? -20.715 -8.374 9.815 1.00 96.12 187 ILE A C 1
ATOM 1556 O O . ILE A 1 187 ? -21.875 -8.149 10.169 1.00 96.12 187 ILE A O 1
ATOM 1560 N N . LYS A 1 188 ? -20.256 -9.624 9.654 1.00 95.19 188 LYS A N 1
ATOM 1561 C CA . LYS A 1 188 ? -21.095 -10.830 9.805 1.00 95.19 188 LYS A CA 1
ATOM 1562 C C . LYS A 1 188 ? -21.722 -10.968 11.194 1.00 95.19 188 LYS A C 1
ATOM 1564 O O . LYS A 1 188 ? -22.792 -11.561 11.316 1.00 95.19 188 LYS A O 1
ATOM 1569 N N . LYS A 1 189 ? -21.076 -10.436 12.234 1.00 95.62 189 LYS A N 1
ATOM 1570 C CA . LYS A 1 189 ? -21.562 -10.467 13.625 1.00 95.62 189 LYS A CA 1
ATOM 1571 C C . LYS A 1 189 ? -22.250 -9.162 14.053 1.00 95.62 189 LYS A C 1
ATOM 1573 O O . LYS A 1 189 ? -22.453 -8.956 15.246 1.00 95.62 189 LYS A O 1
ATOM 1578 N N . SER A 1 190 ? -22.604 -8.286 13.106 1.00 96.12 190 SER A N 1
ATOM 1579 C CA . SER A 1 190 ? -23.246 -6.988 13.382 1.00 96.12 190 SER A CA 1
ATOM 1580 C C . SER A 1 190 ? -22.412 -6.063 14.285 1.00 96.12 190 SER A C 1
ATOM 1582 O O . SER A 1 190 ? -22.944 -5.288 15.076 1.00 96.12 190 SER A O 1
ATOM 1584 N N . LEU A 1 191 ? -21.086 -6.139 14.155 1.00 97.19 191 LEU A N 1
ATOM 1585 C CA . LEU A 1 191 ? -20.093 -5.292 14.821 1.00 97.19 191 LEU A CA 1
ATOM 1586 C C . LEU A 1 191 ? -19.411 -4.335 13.830 1.00 97.19 191 LEU A C 1
ATOM 1588 O O . LEU A 1 191 ? -18.256 -3.957 14.010 1.00 97.19 191 LEU A O 1
ATOM 1592 N N . SER A 1 192 ? -20.110 -3.922 12.772 1.00 97.19 192 SER A N 1
ATOM 1593 C CA . SER A 1 192 ? -19.578 -3.071 11.698 1.00 97.19 192 SER A CA 1
ATOM 1594 C C . SER A 1 192 ? -18.946 -1.760 12.185 1.00 97.19 192 SER A C 1
ATOM 1596 O O . SER A 1 192 ? -18.000 -1.264 11.575 1.00 97.19 192 SER A O 1
ATOM 1598 N N . PHE A 1 193 ? -19.386 -1.221 13.323 1.00 96.75 193 PHE A N 1
ATOM 1599 C CA . PHE A 1 193 ? -18.777 -0.047 13.960 1.00 96.75 193 PHE A CA 1
ATOM 1600 C C . PHE A 1 193 ? -17.315 -0.248 14.420 1.00 96.75 193 PHE A C 1
ATOM 1602 O O . PHE A 1 193 ? -16.599 0.739 14.617 1.00 96.75 193 PHE A O 1
ATOM 1609 N N . LEU A 1 194 ? -16.857 -1.498 14.564 1.00 96.88 194 LEU A N 1
ATOM 1610 C CA . LEU A 1 194 ? -15.474 -1.859 14.905 1.00 96.88 194 LEU A CA 1
ATOM 1611 C C . LEU A 1 194 ? -14.548 -1.989 13.685 1.00 96.88 194 LEU A C 1
ATOM 1613 O O . LEU A 1 194 ? -13.346 -2.169 13.862 1.00 96.88 194 LEU A O 1
ATOM 1617 N N . THR A 1 195 ? -15.093 -1.903 12.470 1.00 96.38 195 THR A N 1
ATOM 1618 C CA . THR A 1 195 ? -14.348 -2.127 11.222 1.00 96.38 195 THR A CA 1
ATOM 1619 C C . THR A 1 195 ? -13.575 -0.898 10.758 1.00 96.38 195 THR A C 1
ATOM 1621 O O . THR A 1 195 ? -13.750 0.199 11.299 1.00 96.38 195 THR A O 1
ATOM 1624 N N . ASN A 1 196 ? -12.763 -1.055 9.703 1.00 95.12 196 ASN A N 1
ATOM 1625 C CA . ASN A 1 196 ? -12.113 0.053 8.994 1.00 95.12 196 ASN A CA 1
ATOM 1626 C C . ASN A 1 196 ? -11.274 0.924 9.947 1.00 95.12 196 ASN A C 1
ATOM 1628 O O . ASN A 1 196 ? -11.265 2.158 9.883 1.00 95.12 196 ASN A O 1
ATOM 1632 N N . LEU A 1 197 ? -10.618 0.252 10.891 1.00 93.31 197 LEU A N 1
ATOM 1633 C CA . LEU A 1 197 ? -9.874 0.838 11.998 1.00 93.31 197 LEU A CA 1
ATOM 1634 C C . LEU A 1 197 ? -8.399 1.002 11.630 1.00 93.31 197 LEU A C 1
ATOM 1636 O O . LEU A 1 197 ? -7.773 0.032 11.208 1.00 93.31 197 LEU A O 1
ATOM 1640 N N . LEU A 1 198 ? -7.840 2.197 11.832 1.00 94.12 198 LEU A N 1
ATOM 1641 C CA . LEU A 1 198 ? -6.394 2.442 11.821 1.00 94.12 198 LEU A CA 1
ATOM 1642 C C . LEU A 1 198 ? -6.000 3.281 13.024 1.00 94.12 198 LEU A C 1
ATOM 1644 O O . LEU A 1 198 ? -6.61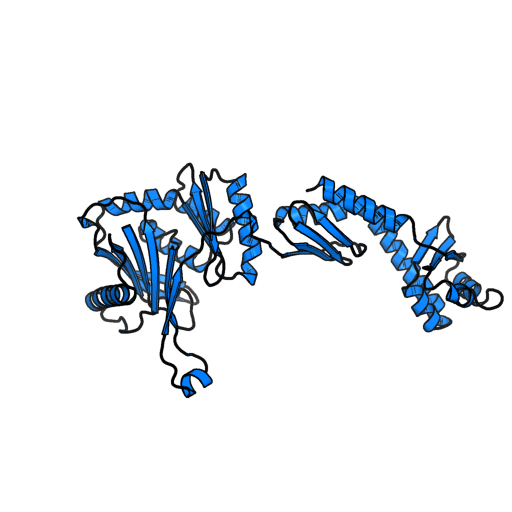2 4.311 13.306 1.00 94.12 198 LEU A O 1
ATOM 1648 N N . PHE A 1 199 ? -4.929 2.884 13.694 1.00 94.44 199 PHE A N 1
ATOM 1649 C CA . PHE A 1 199 ? -4.479 3.547 14.910 1.00 94.44 199 PHE A CA 1
ATOM 1650 C C . PHE A 1 199 ? -3.671 4.799 14.595 1.00 94.44 199 PHE A C 1
ATOM 1652 O O . PHE A 1 199 ? -2.818 4.759 13.733 1.00 94.44 199 PHE A O 1
ATOM 1659 N N . ASN A 1 200 ? -3.894 5.903 15.304 1.00 94.88 200 ASN A N 1
ATOM 1660 C CA . ASN A 1 200 ? -3.020 7.081 15.261 1.00 94.88 200 ASN A CA 1
ATOM 1661 C C . ASN A 1 200 ? -1.712 6.848 16.030 1.00 94.88 200 ASN A C 1
ATOM 1663 O O . ASN A 1 200 ? -0.678 7.428 15.715 1.00 94.88 200 ASN A O 1
ATOM 1667 N N . SER A 1 201 ? -1.764 6.009 17.064 1.00 95.00 201 SER A N 1
ATOM 1668 C CA . SER A 1 201 ? -0.592 5.601 17.836 1.00 95.00 201 SER A CA 1
ATOM 1669 C C . SER A 1 201 ? -0.751 4.162 18.299 1.00 95.00 201 SER A C 1
ATOM 1671 O O . SER A 1 201 ? -1.863 3.749 18.634 1.00 95.00 201 SER A O 1
ATOM 1673 N N . LYS A 1 202 ? 0.352 3.424 18.373 1.00 93.69 202 LYS A N 1
ATOM 1674 C CA . LYS A 1 202 ? 0.394 2.039 18.834 1.00 93.69 202 LYS A CA 1
ATOM 1675 C C . LYS A 1 202 ? 1.469 1.835 19.886 1.00 93.69 202 LYS A C 1
ATOM 1677 O O . LYS A 1 202 ? 2.506 2.496 19.892 1.00 93.69 202 LYS A O 1
ATOM 1682 N N . CYS A 1 203 ? 1.204 0.900 20.778 1.00 93.19 203 CYS A N 1
ATOM 1683 C CA . CYS A 1 203 ? 2.096 0.500 21.840 1.00 93.19 203 CYS A CA 1
ATOM 1684 C C . CYS A 1 203 ? 2.152 -1.022 21.893 1.00 93.19 203 CYS A C 1
ATOM 1686 O O . CYS A 1 203 ? 1.120 -1.678 21.755 1.00 93.19 203 CYS A O 1
ATOM 1688 N N . TRP A 1 204 ? 3.343 -1.590 22.065 1.00 91.94 204 TRP A N 1
ATOM 1689 C CA . TRP A 1 204 ? 3.493 -3.035 22.182 1.00 91.94 204 TRP A CA 1
ATOM 1690 C C . TRP A 1 204 ? 4.604 -3.432 23.143 1.00 91.94 204 TRP A C 1
ATOM 1692 O O . TRP A 1 204 ? 5.577 -2.705 23.332 1.00 91.94 204 TRP A O 1
ATOM 1702 N N . ILE A 1 205 ? 4.449 -4.602 23.753 1.00 89.88 205 ILE A N 1
ATOM 1703 C CA . ILE A 1 205 ? 5.466 -5.222 24.596 1.00 89.88 205 ILE A CA 1
ATOM 1704 C C . ILE A 1 205 ? 6.371 -6.057 23.689 1.00 89.88 205 ILE A C 1
ATOM 1706 O O . ILE A 1 205 ? 5.969 -7.106 23.189 1.00 89.88 205 ILE A O 1
ATOM 1710 N N . GLU A 1 206 ? 7.595 -5.585 23.478 1.00 87.06 206 GLU A N 1
ATOM 1711 C CA . GLU A 1 206 ? 8.644 -6.317 22.775 1.00 87.06 206 GLU A CA 1
ATOM 1712 C C . GLU A 1 206 ? 9.288 -7.316 23.739 1.00 87.06 206 GLU A C 1
ATOM 1714 O O . GLU A 1 206 ? 9.920 -6.923 24.725 1.00 87.06 206 GLU A O 1
ATOM 1719 N N . ILE A 1 207 ? 9.098 -8.608 23.467 1.00 84.69 207 ILE A N 1
ATOM 1720 C CA . ILE A 1 207 ? 9.724 -9.697 24.218 1.00 84.69 207 ILE A CA 1
ATOM 1721 C C . ILE A 1 207 ? 11.049 -10.052 23.532 1.00 84.69 207 ILE A C 1
ATOM 1723 O O . ILE A 1 207 ? 11.054 -10.237 22.316 1.00 84.69 207 ILE A O 1
ATOM 1727 N N . PRO A 1 208 ? 12.158 -10.183 24.275 1.00 83.88 208 PRO A N 1
ATOM 1728 C CA . PRO A 1 208 ? 13.406 -10.701 23.730 1.00 83.88 208 PRO A CA 1
ATOM 1729 C C . PRO A 1 208 ? 13.226 -12.128 23.207 1.00 83.88 208 PRO A C 1
ATOM 1731 O O . PRO A 1 208 ? 12.776 -13.005 23.945 1.00 83.88 208 PRO A O 1
ATOM 1734 N N . ILE A 1 209 ? 13.581 -12.363 21.945 1.00 82.81 209 ILE A N 1
ATOM 1735 C CA . ILE A 1 209 ? 13.425 -13.678 21.293 1.00 82.81 209 ILE A CA 1
ATOM 1736 C C . ILE A 1 209 ? 14.750 -14.298 20.872 1.00 82.81 209 ILE A C 1
ATOM 1738 O O . ILE A 1 209 ? 14.814 -15.502 20.629 1.00 82.81 209 ILE A O 1
ATOM 1742 N N . LEU A 1 210 ? 15.810 -13.495 20.775 1.00 86.38 210 LEU A N 1
ATOM 1743 C CA . LEU A 1 210 ? 17.105 -13.992 20.340 1.00 86.38 210 LEU A CA 1
ATOM 1744 C C . LEU A 1 210 ? 17.842 -14.662 21.514 1.00 86.38 210 LEU A C 1
ATOM 1746 O O . LEU A 1 210 ? 17.828 -14.123 22.628 1.00 86.38 210 LEU A O 1
ATOM 1750 N N . PRO A 1 211 ? 18.514 -15.810 21.298 1.00 87.19 211 PRO A N 1
ATOM 1751 C CA . PRO A 1 211 ? 19.247 -16.516 22.350 1.00 87.19 211 PRO A CA 1
ATOM 1752 C C . PRO A 1 211 ? 20.238 -15.629 23.110 1.00 87.19 211 PRO A C 1
ATOM 1754 O O . PRO A 1 211 ? 20.344 -15.727 24.330 1.00 87.19 211 PRO A O 1
ATOM 1757 N N . GLU A 1 212 ? 20.929 -14.732 22.412 1.00 91.44 212 GLU A N 1
ATOM 1758 C CA . GLU A 1 212 ? 21.860 -13.766 22.992 1.00 91.44 212 GLU A CA 1
ATOM 1759 C C . GLU A 1 212 ? 21.171 -12.726 23.885 1.00 91.44 212 GLU A C 1
ATOM 1761 O O . GLU A 1 212 ? 21.734 -12.304 24.894 1.00 91.44 212 GLU A O 1
ATOM 1766 N N . GLU A 1 213 ? 19.940 -12.332 23.563 1.00 87.50 213 GLU A N 1
ATOM 1767 C CA . GLU A 1 213 ? 19.171 -11.386 24.368 1.00 87.50 213 GLU A CA 1
ATOM 1768 C C . GLU A 1 213 ? 18.638 -12.035 25.640 1.00 87.50 213 GLU A C 1
ATOM 1770 O O . GLU A 1 213 ? 18.679 -11.428 26.713 1.00 87.50 213 GLU A O 1
ATOM 1775 N N . LEU A 1 214 ? 18.199 -13.288 25.518 1.00 87.25 214 LEU A N 1
ATOM 1776 C CA . LEU A 1 214 ? 17.797 -14.119 26.646 1.00 87.25 214 LEU A CA 1
ATOM 1777 C C . LEU A 1 214 ? 18.995 -14.408 27.561 1.00 87.25 214 LEU A C 1
ATOM 1779 O O . LEU A 1 214 ? 18.888 -14.249 28.776 1.00 87.25 214 LEU A O 1
ATOM 1783 N N . ALA A 1 215 ? 20.156 -14.750 26.991 1.00 88.31 215 ALA A N 1
ATOM 1784 C CA . ALA A 1 215 ? 21.398 -14.972 27.734 1.00 88.31 215 ALA A CA 1
ATOM 1785 C C . ALA A 1 215 ? 21.894 -13.700 28.442 1.00 88.31 215 ALA A C 1
ATOM 1787 O O . ALA A 1 215 ? 22.443 -13.778 29.540 1.00 88.31 215 ALA A O 1
ATOM 1788 N N . ALA A 1 216 ? 21.661 -12.527 27.847 1.00 90.31 216 ALA A N 1
ATOM 1789 C CA . ALA A 1 216 ? 21.939 -11.229 28.459 1.00 90.31 216 ALA A CA 1
ATOM 1790 C C . ALA A 1 216 ? 20.894 -10.804 29.511 1.00 90.31 216 ALA A C 1
ATOM 1792 O O . ALA A 1 216 ? 21.019 -9.725 30.091 1.00 90.31 216 ALA A O 1
ATOM 1793 N N . GLY A 1 217 ? 19.856 -11.614 29.755 1.00 90.50 217 GLY A N 1
ATOM 1794 C CA . GLY A 1 217 ? 18.804 -11.316 30.726 1.00 90.50 217 GLY A CA 1
ATOM 1795 C C . GLY A 1 217 ? 17.948 -10.103 30.356 1.00 90.50 217 GLY A C 1
ATOM 1796 O O . GLY A 1 217 ? 17.386 -9.466 31.256 1.00 90.50 217 GLY A O 1
ATOM 1797 N N . LYS A 1 218 ? 17.855 -9.755 29.059 1.00 90.56 218 LYS A N 1
ATOM 1798 C CA . LYS A 1 218 ? 16.999 -8.650 28.609 1.00 90.56 218 LYS A CA 1
ATOM 1799 C C . LYS A 1 218 ? 15.565 -8.897 29.079 1.00 90.56 218 LYS A C 1
ATOM 1801 O O . LYS A 1 218 ? 15.068 -10.020 29.053 1.00 90.56 218 LYS A O 1
ATOM 1806 N N . GLN A 1 219 ? 14.915 -7.830 29.523 1.00 89.69 219 GLN A N 1
ATOM 1807 C CA . GLN A 1 219 ? 13.527 -7.862 29.972 1.00 89.69 219 GLN A CA 1
ATOM 1808 C C . GLN A 1 219 ? 12.601 -7.371 28.854 1.00 89.69 219 GLN A C 1
ATOM 1810 O O . GLN A 1 219 ? 13.059 -6.616 27.990 1.00 89.69 219 GLN A O 1
ATOM 1815 N N . PRO A 1 220 ? 11.313 -7.761 28.859 1.00 88.38 220 PRO A N 1
ATOM 1816 C CA . PRO A 1 220 ? 10.324 -7.183 27.960 1.00 88.38 220 PRO A CA 1
ATOM 1817 C C . PRO A 1 220 ? 10.309 -5.657 28.060 1.00 88.38 220 PRO A C 1
ATOM 1819 O O . PRO A 1 220 ? 10.350 -5.102 29.161 1.00 88.38 220 PRO A O 1
ATOM 1822 N N . THR A 1 221 ? 10.247 -4.975 26.917 1.00 91.12 221 THR A N 1
ATOM 1823 C CA . THR A 1 221 ? 10.219 -3.506 26.875 1.00 91.12 221 THR A CA 1
ATOM 1824 C C . THR A 1 221 ? 8.955 -3.000 26.211 1.00 91.12 221 THR A C 1
ATOM 1826 O O . THR A 1 221 ? 8.496 -3.550 25.212 1.00 91.12 221 THR A O 1
ATOM 1829 N N . LEU A 1 222 ? 8.392 -1.930 26.764 1.00 91.50 222 LEU A N 1
ATOM 1830 C CA . LEU A 1 222 ? 7.264 -1.247 26.158 1.00 91.50 222 LEU A CA 1
ATOM 1831 C C . LEU A 1 222 ? 7.768 -0.330 25.039 1.00 91.50 222 LEU A C 1
ATOM 1833 O O . LEU A 1 222 ? 8.589 0.559 25.271 1.00 91.50 222 LEU A O 1
ATOM 1837 N N . LYS A 1 223 ? 7.277 -0.543 23.822 1.00 93.12 223 LYS A N 1
ATOM 1838 C CA . LYS A 1 223 ? 7.513 0.326 22.670 1.00 93.12 223 LYS A CA 1
ATOM 1839 C C . LYS A 1 223 ? 6.303 1.198 22.430 1.00 93.12 223 LYS A C 1
ATOM 1841 O O . LYS A 1 223 ? 5.171 0.754 22.596 1.00 93.12 223 LYS A O 1
ATOM 1846 N N . TYR A 1 224 ? 6.552 2.419 21.987 1.00 93.06 224 TYR A N 1
ATOM 1847 C CA . TYR A 1 224 ? 5.524 3.358 21.573 1.00 93.06 224 TYR A CA 1
ATOM 1848 C C . TYR A 1 224 ? 5.876 3.904 20.197 1.00 93.06 224 TYR A C 1
ATOM 1850 O O . TYR A 1 224 ? 7.036 4.218 19.925 1.00 93.06 224 TYR A O 1
ATOM 1858 N N . TYR A 1 225 ? 4.866 4.026 19.348 1.00 93.88 225 TYR A N 1
ATOM 1859 C CA . TYR A 1 225 ? 4.985 4.670 18.056 1.00 93.88 225 TYR A CA 1
ATOM 1860 C C . TYR A 1 225 ? 3.739 5.503 17.778 1.00 93.88 225 TYR A C 1
ATOM 1862 O O . TYR A 1 225 ? 2.612 5.034 17.945 1.00 93.88 225 TYR A O 1
ATOM 1870 N N . GLU A 1 226 ? 3.948 6.725 17.313 1.00 95.50 226 GLU A N 1
ATOM 1871 C CA . GLU A 1 226 ? 2.896 7.623 16.858 1.00 95.50 226 GLU A CA 1
ATOM 1872 C C . GLU A 1 226 ? 3.127 7.956 15.396 1.00 95.50 226 GLU A C 1
ATOM 1874 O O . GLU A 1 226 ? 4.255 8.211 14.972 1.00 95.50 226 GLU A O 1
ATOM 1879 N N . GLU A 1 227 ? 2.051 7.897 14.629 1.00 95.06 227 GLU A N 1
ATOM 1880 C CA . GLU A 1 227 ? 2.100 8.121 13.199 1.00 95.06 227 GLU A CA 1
ATOM 1881 C C . GLU A 1 227 ? 2.443 9.555 12.855 1.00 95.06 227 GLU A C 1
ATOM 1883 O O . GLU A 1 227 ? 1.973 10.508 13.482 1.00 95.06 227 GLU A O 1
ATOM 1888 N N . LYS A 1 228 ? 3.214 9.705 11.783 1.00 95.75 228 LYS A N 1
ATOM 1889 C CA . LYS A 1 228 ? 3.607 11.011 11.280 1.00 95.75 228 LYS A CA 1
ATOM 1890 C C . LYS A 1 228 ? 2.945 11.258 9.939 1.00 95.75 228 LYS A C 1
ATOM 1892 O O . LYS A 1 228 ? 3.199 10.536 8.981 1.00 95.75 228 LYS A O 1
ATOM 1897 N N . GLU A 1 229 ? 2.107 12.290 9.864 1.00 96.62 229 GLU A N 1
ATOM 1898 C CA . GLU A 1 229 ? 1.547 12.729 8.584 1.00 96.62 229 GLU A CA 1
ATOM 1899 C C . GLU A 1 229 ? 2.695 13.173 7.665 1.00 96.62 229 GLU A C 1
ATOM 1901 O O . GLU A 1 229 ? 3.547 13.980 8.052 1.00 96.62 229 GLU A O 1
ATOM 1906 N N . ILE A 1 230 ? 2.724 12.626 6.454 1.00 95.62 230 ILE A N 1
ATOM 1907 C CA . ILE A 1 230 ? 3.680 12.974 5.406 1.00 95.62 230 ILE A CA 1
ATOM 1908 C C . ILE A 1 230 ? 2.929 13.456 4.169 1.00 95.62 230 ILE A C 1
ATOM 1910 O O . ILE A 1 230 ? 1.750 13.159 3.964 1.00 95.62 230 ILE A O 1
ATOM 1914 N N . SER A 1 231 ? 3.619 14.209 3.317 1.00 92.94 231 SER A N 1
ATOM 1915 C CA . SER A 1 231 ? 3.039 14.624 2.045 1.00 92.94 231 SER A CA 1
ATOM 1916 C C . SER A 1 231 ? 2.913 13.409 1.113 1.00 92.94 231 SER A C 1
ATOM 1918 O O . SER A 1 231 ? 3.897 12.699 0.902 1.00 92.94 231 SER A O 1
ATOM 1920 N N . PRO A 1 232 ? 1.750 13.186 0.473 1.00 89.62 232 PRO A N 1
ATOM 1921 C CA . PRO A 1 232 ? 1.623 12.186 -0.590 1.00 89.62 232 PRO A CA 1
ATOM 1922 C C . PRO A 1 232 ? 2.639 12.380 -1.733 1.00 89.62 232 PRO A C 1
ATOM 1924 O O . PRO A 1 232 ? 2.909 11.454 -2.499 1.00 89.62 232 PRO A O 1
ATOM 1927 N N . GLU A 1 233 ? 3.171 13.595 -1.889 1.00 86.50 233 GLU A N 1
ATOM 1928 C CA . GLU A 1 233 ? 4.154 13.994 -2.896 1.00 86.50 233 GLU A CA 1
ATOM 1929 C C . GLU A 1 233 ? 5.585 13.589 -2.537 1.00 86.50 233 GLU A C 1
ATOM 1931 O O . GLU A 1 233 ? 6.407 13.486 -3.444 1.00 86.50 233 GLU A O 1
ATOM 1936 N N . SER A 1 234 ? 5.889 13.310 -1.264 1.00 88.81 234 SER A N 1
ATOM 1937 C CA . SER A 1 234 ? 7.233 12.884 -0.848 1.00 88.81 234 SER A CA 1
ATOM 1938 C C . SER A 1 234 ? 7.500 11.390 -1.050 1.00 88.81 234 SER A C 1
ATOM 1940 O O . SER A 1 234 ? 8.617 10.935 -0.818 1.00 88.81 234 SER A O 1
ATOM 1942 N N . ILE A 1 235 ? 6.495 10.613 -1.461 1.00 89.06 235 ILE A N 1
ATOM 1943 C CA . ILE A 1 235 ? 6.602 9.161 -1.633 1.00 89.06 235 ILE A CA 1
ATOM 1944 C C . ILE A 1 235 ? 7.235 8.861 -2.990 1.00 89.06 235 ILE A C 1
ATOM 1946 O O . ILE A 1 235 ? 6.735 9.304 -4.021 1.00 89.06 235 ILE A O 1
ATOM 1950 N N . SER A 1 236 ? 8.316 8.085 -2.993 1.00 88.12 236 SER A N 1
ATOM 1951 C CA . SER A 1 236 ? 9.027 7.661 -4.200 1.00 88.12 236 SER A CA 1
ATOM 1952 C C . SER A 1 236 ? 9.127 6.143 -4.225 1.00 88.12 236 SER A C 1
ATOM 1954 O O . SER A 1 236 ? 9.621 5.544 -3.274 1.00 88.12 236 SER A O 1
ATOM 1956 N N . VAL A 1 237 ? 8.686 5.528 -5.318 1.00 90.62 237 VAL A N 1
ATOM 1957 C CA . VAL A 1 237 ? 8.728 4.080 -5.543 1.00 90.62 237 VAL A CA 1
ATOM 1958 C C . VAL A 1 237 ? 9.718 3.734 -6.640 1.00 90.62 237 VAL A C 1
ATOM 1960 O O . VAL A 1 237 ? 9.936 4.515 -7.567 1.00 90.62 237 VAL A O 1
ATOM 1963 N N . GLU A 1 238 ? 10.288 2.537 -6.545 1.00 91.19 238 GLU A N 1
ATOM 1964 C CA . GLU A 1 238 ? 10.997 1.900 -7.647 1.00 91.19 238 GLU A CA 1
ATOM 1965 C C . GLU A 1 238 ? 10.083 0.857 -8.298 1.00 91.19 238 GLU A C 1
ATOM 1967 O O . GLU A 1 238 ? 9.474 0.033 -7.615 1.00 91.19 238 GLU A O 1
ATOM 1972 N N . ARG A 1 239 ? 9.987 0.887 -9.628 1.00 90.94 239 ARG A N 1
ATOM 1973 C CA . ARG A 1 239 ? 9.304 -0.132 -10.434 1.00 90.94 239 ARG A CA 1
ATOM 1974 C C . ARG A 1 239 ? 10.211 -0.584 -11.554 1.00 90.94 239 ARG A C 1
ATOM 1976 O O . ARG A 1 239 ? 11.000 0.204 -12.065 1.00 90.94 239 ARG A O 1
ATOM 1983 N N . ILE A 1 240 ? 10.076 -1.837 -11.962 1.00 93.25 240 ILE A N 1
ATOM 1984 C CA . ILE A 1 240 ? 10.846 -2.397 -13.067 1.00 93.25 240 ILE A CA 1
ATOM 1985 C C . ILE A 1 240 ? 9.874 -3.062 -14.028 1.00 93.25 240 ILE A C 1
ATOM 1987 O O . ILE A 1 240 ? 9.165 -3.987 -13.645 1.00 93.25 240 ILE A O 1
ATOM 1991 N N . GLU A 1 241 ? 9.892 -2.612 -15.276 1.00 95.06 241 GLU A N 1
ATOM 1992 C CA . GLU A 1 241 ? 9.200 -3.255 -16.388 1.00 95.06 241 GLU A CA 1
ATOM 1993 C C . GLU A 1 241 ? 10.215 -3.903 -17.331 1.00 95.06 241 GLU A C 1
ATOM 1995 O O . GLU A 1 241 ? 11.383 -3.500 -17.418 1.00 95.06 241 GLU A O 1
ATOM 2000 N N . LEU A 1 242 ? 9.764 -4.937 -18.036 1.00 93.06 242 LEU A N 1
ATOM 2001 C CA . LEU A 1 242 ? 10.552 -5.636 -19.042 1.00 93.06 242 LEU A CA 1
ATOM 2002 C C . LEU A 1 242 ? 9.974 -5.373 -20.423 1.00 93.06 242 LEU A C 1
ATOM 2004 O O . LEU A 1 242 ? 8.772 -5.502 -20.627 1.00 93.06 242 LEU A O 1
ATOM 2008 N N . VAL A 1 243 ? 10.854 -5.089 -21.375 1.00 88.44 243 VAL A N 1
ATOM 2009 C CA . VAL A 1 243 ? 10.517 -5.018 -22.798 1.00 88.44 243 VAL A CA 1
ATOM 2010 C C . VAL A 1 243 ? 11.203 -6.145 -23.566 1.00 88.44 243 VAL A C 1
ATOM 2012 O O . VAL A 1 243 ? 12.246 -6.683 -23.180 1.00 88.44 243 VAL A O 1
ATOM 2015 N N . SER A 1 244 ? 10.623 -6.524 -24.695 1.00 82.69 244 SER A N 1
ATOM 2016 C CA . SER A 1 244 ? 11.105 -7.600 -25.565 1.00 82.69 244 SER A CA 1
ATOM 2017 C C . SER A 1 244 ? 12.320 -7.209 -26.421 1.00 82.69 244 SER A C 1
ATOM 2019 O O . SER A 1 244 ? 12.907 -8.062 -27.105 1.00 82.69 244 SER A O 1
ATOM 2021 N N . ILE A 1 245 ? 12.714 -5.934 -26.373 1.00 76.19 245 ILE A N 1
ATOM 2022 C CA . ILE A 1 245 ? 13.686 -5.294 -27.262 1.00 76.19 245 ILE A CA 1
ATOM 2023 C C . ILE A 1 245 ? 14.882 -4.788 -26.445 1.00 76.19 245 ILE A C 1
ATOM 2025 O O . ILE A 1 245 ? 14.721 -4.357 -25.308 1.00 76.19 245 ILE A O 1
ATOM 2029 N N . ASN A 1 246 ? 16.098 -4.896 -26.984 1.00 80.00 246 ASN A N 1
ATOM 2030 C CA . ASN A 1 246 ? 17.303 -4.471 -26.272 1.00 80.00 246 ASN A CA 1
ATOM 2031 C C . ASN A 1 246 ? 17.539 -2.976 -26.533 1.00 80.00 246 ASN A C 1
ATOM 2033 O O . ASN A 1 246 ? 17.838 -2.591 -27.662 1.00 80.00 246 ASN A O 1
ATOM 2037 N N . LEU A 1 247 ? 17.350 -2.140 -25.514 1.00 81.88 247 LEU A N 1
ATOM 2038 C CA . LEU A 1 247 ? 17.442 -0.686 -25.614 1.00 81.88 247 LEU A CA 1
ATOM 2039 C C . LEU A 1 247 ? 18.805 -0.167 -25.135 1.00 81.88 247 LEU A C 1
ATOM 2041 O O . LEU A 1 247 ? 19.445 -0.789 -24.281 1.00 81.88 247 LEU A O 1
ATOM 2045 N N . PRO A 1 248 ? 19.262 0.990 -25.650 1.00 77.38 248 PRO A N 1
ATOM 2046 C CA . PRO A 1 248 ? 20.498 1.605 -25.190 1.00 77.38 248 PRO A CA 1
ATOM 2047 C C . PRO A 1 248 ? 20.386 2.033 -23.727 1.00 77.38 248 PRO A C 1
ATOM 2049 O O . PRO A 1 248 ? 19.354 2.548 -23.293 1.00 77.38 248 PRO A O 1
ATOM 2052 N N . THR A 1 249 ? 21.484 1.895 -22.983 1.00 85.19 249 THR A N 1
ATOM 2053 C CA . THR A 1 249 ? 21.533 2.370 -21.601 1.00 85.19 249 THR A CA 1
ATOM 2054 C C . THR A 1 249 ? 21.379 3.885 -21.553 1.00 85.19 249 THR A C 1
ATOM 2056 O O . THR A 1 249 ? 22.175 4.634 -22.141 1.00 85.19 249 THR A O 1
ATOM 2059 N N . MET A 1 250 ? 20.354 4.352 -20.844 1.00 86.88 250 MET A N 1
ATOM 2060 C CA . MET A 1 250 ? 20.089 5.777 -20.687 1.00 86.88 250 MET A CA 1
ATOM 2061 C C . MET A 1 250 ? 19.290 6.087 -19.426 1.00 86.88 250 MET A C 1
ATOM 2063 O O . MET A 1 250 ? 18.531 5.261 -18.934 1.00 86.88 250 MET A O 1
ATOM 2067 N N . LYS A 1 251 ? 19.441 7.319 -18.944 1.00 91.38 251 LYS A N 1
ATOM 2068 C CA . LYS A 1 251 ? 18.652 7.893 -17.858 1.00 91.38 251 LYS A CA 1
ATOM 2069 C C . LYS A 1 251 ? 17.941 9.139 -18.361 1.00 91.38 251 LYS A C 1
ATOM 2071 O O . LYS A 1 251 ? 18.546 9.958 -19.061 1.00 91.38 251 LYS A O 1
ATOM 2076 N N . ILE A 1 252 ? 16.662 9.252 -18.037 1.00 89.31 252 ILE A N 1
ATOM 2077 C CA . ILE A 1 252 ? 15.800 10.363 -18.426 1.00 89.31 252 ILE A CA 1
ATOM 2078 C C . ILE A 1 252 ? 15.097 10.867 -17.174 1.00 89.31 252 ILE A C 1
ATOM 2080 O O . ILE A 1 252 ? 14.469 10.095 -16.457 1.00 89.31 252 ILE A O 1
ATOM 2084 N N . GLU A 1 253 ? 15.205 12.165 -16.935 1.00 91.00 253 GLU A N 1
ATOM 2085 C CA . GLU A 1 253 ? 14.461 12.856 -15.892 1.00 91.00 253 GLU A CA 1
ATOM 2086 C C . GLU A 1 253 ? 13.117 13.326 -16.462 1.00 91.00 253 GLU A C 1
ATOM 2088 O O . GLU A 1 253 ? 13.064 13.958 -17.522 1.00 91.00 253 GLU A O 1
ATOM 2093 N N . LEU A 1 254 ? 12.037 12.976 -15.772 1.00 87.69 254 LEU A N 1
ATOM 2094 C CA . LEU A 1 254 ? 10.651 13.318 -16.077 1.00 87.69 254 LEU A CA 1
ATOM 2095 C C . LEU A 1 254 ? 10.031 14.020 -14.854 1.00 87.69 254 LEU A C 1
ATOM 2097 O O . LEU A 1 254 ? 10.525 13.855 -13.737 1.00 87.69 254 LEU A O 1
ATOM 2101 N N . PRO A 1 255 ? 8.919 14.764 -15.004 1.00 88.00 255 PRO A N 1
ATOM 2102 C CA . PRO A 1 255 ? 8.311 15.499 -13.888 1.00 88.00 255 PRO A CA 1
ATOM 2103 C C . PRO A 1 255 ? 7.962 14.631 -12.668 1.00 88.00 255 PRO A C 1
ATOM 2105 O O . PRO A 1 255 ? 7.999 15.105 -11.536 1.00 88.00 255 PRO A O 1
ATOM 2108 N N . LYS A 1 256 ? 7.628 13.352 -12.891 1.00 86.56 256 LYS A N 1
ATOM 2109 C CA . LYS A 1 256 ? 7.275 12.390 -11.834 1.00 86.56 256 LYS A CA 1
ATOM 2110 C C . LYS A 1 256 ? 8.472 11.622 -11.265 1.00 86.56 256 LYS A C 1
ATOM 2112 O O . LYS A 1 256 ? 8.287 10.867 -10.313 1.00 86.56 256 LYS A O 1
ATOM 2117 N N . GLY A 1 257 ? 9.672 11.785 -11.820 1.00 91.62 257 GLY A N 1
ATOM 2118 C CA . GLY A 1 257 ? 10.876 11.074 -11.398 1.00 91.62 257 GLY A CA 1
ATOM 2119 C C . GLY A 1 257 ? 11.766 10.662 -12.566 1.00 91.62 257 GLY A C 1
ATOM 2120 O O . GLY A 1 257 ? 11.710 11.230 -13.648 1.00 91.62 257 GLY A O 1
ATOM 2121 N N . ASN A 1 258 ? 12.600 9.652 -12.359 1.00 93.44 258 ASN A N 1
ATOM 2122 C CA . ASN A 1 258 ? 13.568 9.187 -13.344 1.00 93.44 258 ASN A CA 1
ATOM 2123 C C . ASN A 1 258 ? 13.135 7.876 -14.000 1.00 93.44 258 ASN A C 1
ATOM 2125 O O . ASN A 1 258 ? 12.601 6.986 -13.340 1.00 93.44 258 ASN A O 1
ATOM 2129 N N . VAL A 1 259 ? 13.448 7.739 -15.285 1.00 93.88 259 VAL A N 1
ATOM 2130 C CA . VAL A 1 259 ? 13.376 6.484 -16.035 1.00 93.88 259 VAL A CA 1
ATOM 2131 C C . VAL A 1 259 ? 14.789 6.091 -16.441 1.00 93.88 259 VAL A C 1
ATOM 2133 O O . VAL A 1 259 ? 15.492 6.844 -17.116 1.00 93.88 259 VAL A O 1
ATOM 2136 N N . GLU A 1 260 ? 15.214 4.916 -16.007 1.00 94.69 260 GLU A N 1
ATOM 2137 C CA . GLU A 1 260 ? 16.512 4.317 -16.287 1.00 94.69 260 GLU A CA 1
ATOM 2138 C C . GLU A 1 260 ? 16.299 3.071 -17.144 1.00 94.69 260 GLU A C 1
ATOM 2140 O O . GLU A 1 260 ? 15.588 2.148 -16.763 1.00 94.69 260 GLU A O 1
ATOM 2145 N N . ILE A 1 261 ? 16.902 3.045 -18.323 1.00 91.38 261 ILE A N 1
ATOM 2146 C CA . ILE A 1 261 ? 16.819 1.930 -19.260 1.00 91.38 261 ILE A CA 1
ATOM 2147 C C . ILE A 1 261 ? 18.168 1.220 -19.254 1.00 91.38 261 ILE A C 1
ATOM 2149 O O . ILE A 1 261 ? 19.203 1.866 -19.417 1.00 91.38 261 ILE A O 1
ATOM 2153 N N . GLU A 1 262 ? 18.154 -0.100 -19.091 1.00 89.69 262 GLU A N 1
ATOM 2154 C CA . GLU A 1 262 ? 19.329 -0.968 -19.172 1.00 89.69 262 GLU A CA 1
ATOM 2155 C C . GLU A 1 262 ? 18.974 -2.239 -19.955 1.00 89.69 262 GLU A C 1
ATOM 2157 O O . GLU A 1 262 ? 18.418 -3.213 -19.431 1.00 89.69 262 GLU A O 1
ATOM 2162 N N . GLY A 1 263 ? 19.265 -2.216 -21.256 1.00 86.12 263 GLY A N 1
ATOM 2163 C CA . GLY A 1 263 ? 18.925 -3.303 -22.163 1.00 86.12 263 GLY A CA 1
ATOM 2164 C C . GLY A 1 263 ? 17.416 -3.528 -22.239 1.00 86.12 263 GLY A C 1
ATOM 2165 O O . GLY A 1 263 ? 16.685 -2.704 -22.776 1.00 86.12 263 GLY A O 1
ATOM 2166 N N . LYS A 1 264 ? 16.936 -4.651 -21.699 1.00 89.44 264 LYS A N 1
ATOM 2167 C CA . LYS A 1 264 ? 15.501 -4.996 -21.666 1.00 89.44 264 LYS A CA 1
ATOM 2168 C C . LYS A 1 264 ? 14.762 -4.480 -20.433 1.00 89.44 264 LYS A C 1
ATOM 2170 O O . LYS A 1 264 ? 13.551 -4.658 -20.336 1.00 89.44 264 LYS A O 1
ATOM 2175 N N . ARG A 1 265 ? 15.483 -3.934 -19.455 1.00 94.94 265 ARG A N 1
ATOM 2176 C CA . ARG A 1 265 ? 14.919 -3.492 -18.179 1.00 94.94 265 ARG A CA 1
ATOM 2177 C C . ARG A 1 265 ? 14.679 -1.995 -18.224 1.00 94.94 265 ARG A C 1
ATOM 2179 O O . ARG A 1 265 ? 15.585 -1.241 -18.569 1.00 94.94 265 ARG A O 1
ATOM 2186 N N . ILE A 1 266 ? 13.480 -1.582 -17.838 1.00 94.69 266 ILE A N 1
ATOM 2187 C CA . ILE A 1 266 ? 13.117 -0.181 -17.652 1.00 94.69 266 ILE A CA 1
ATOM 2188 C C . ILE A 1 266 ? 12.781 0.005 -16.180 1.00 94.69 266 ILE A C 1
ATOM 2190 O O . ILE A 1 266 ? 11.770 -0.496 -15.694 1.00 94.69 266 ILE A O 1
ATOM 2194 N N . ARG A 1 267 ? 13.656 0.698 -15.463 1.00 95.19 267 ARG A N 1
ATOM 2195 C CA . ARG A 1 267 ? 13.488 1.061 -14.063 1.00 95.19 267 ARG A CA 1
ATOM 2196 C C . ARG A 1 267 ? 12.886 2.462 -13.971 1.00 95.19 267 ARG A C 1
ATOM 2198 O O . ARG A 1 267 ? 13.435 3.419 -14.504 1.00 95.19 267 ARG A O 1
ATOM 2205 N N . PHE A 1 268 ? 11.789 2.589 -13.244 1.00 94.38 268 PHE A N 1
ATOM 2206 C CA . PHE A 1 268 ? 11.121 3.844 -12.925 1.00 94.38 268 PHE A CA 1
ATOM 2207 C C . PHE A 1 268 ? 11.367 4.160 -11.455 1.00 94.38 268 PHE A C 1
ATOM 2209 O O . PHE A 1 268 ? 11.058 3.335 -10.601 1.00 94.38 268 PHE A O 1
ATOM 2216 N N . VAL A 1 269 ? 11.903 5.339 -11.152 1.00 92.69 269 VAL A N 1
ATOM 2217 C CA . VAL A 1 269 ? 12.156 5.801 -9.781 1.00 92.69 269 VAL A CA 1
ATOM 2218 C C . VAL A 1 269 ? 11.436 7.124 -9.574 1.00 92.69 269 VAL A C 1
ATOM 2220 O O . VAL A 1 269 ? 11.790 8.117 -10.205 1.00 92.69 269 VAL A O 1
ATOM 2223 N N . GLY A 1 270 ? 10.428 7.157 -8.706 1.00 92.38 270 GLY A N 1
ATOM 2224 C CA . GLY A 1 270 ? 9.627 8.353 -8.442 1.00 92.38 270 GLY A CA 1
ATOM 2225 C C . GLY A 1 270 ? 8.165 8.021 -8.172 1.00 92.38 270 GLY A C 1
ATOM 2226 O O . GLY A 1 270 ? 7.859 7.026 -7.529 1.00 92.38 270 GLY A O 1
ATOM 2227 N N . ARG A 1 271 ? 7.239 8.835 -8.677 1.00 90.94 271 ARG A N 1
ATOM 2228 C CA . ARG A 1 271 ? 5.784 8.706 -8.457 1.00 90.94 271 ARG A CA 1
ATOM 2229 C C . ARG A 1 271 ? 5.045 8.055 -9.623 1.00 90.94 271 ARG A C 1
ATOM 2231 O O . ARG A 1 271 ? 3.909 8.413 -9.916 1.00 90.94 271 ARG A O 1
ATOM 2238 N N . PHE A 1 272 ? 5.694 7.130 -10.316 1.00 91.00 272 PHE A N 1
ATOM 2239 C CA . PHE A 1 272 ? 5.056 6.398 -11.405 1.00 91.00 272 PHE A CA 1
ATOM 2240 C C . PHE A 1 272 ? 4.082 5.365 -10.834 1.00 91.00 272 PHE A C 1
ATOM 2242 O O . PHE A 1 272 ? 4.459 4.566 -9.970 1.00 91.00 272 PHE A O 1
ATOM 2249 N N . THR A 1 273 ? 2.843 5.358 -11.316 1.00 91.19 273 THR A N 1
ATOM 2250 C CA . THR A 1 273 ? 1.889 4.278 -11.024 1.00 91.19 273 THR A CA 1
ATOM 2251 C C . THR A 1 273 ? 2.245 3.007 -11.804 1.00 91.19 273 THR A C 1
ATOM 2253 O O . THR A 1 273 ? 2.948 3.054 -12.819 1.00 91.19 273 THR A O 1
ATOM 2256 N N . SER A 1 274 ? 1.724 1.854 -11.375 1.00 89.75 274 SER A N 1
ATOM 2257 C CA . SER A 1 274 ? 1.811 0.593 -12.127 1.00 89.75 274 SER A CA 1
ATOM 2258 C C . SER A 1 274 ? 1.257 0.739 -13.545 1.00 89.75 274 SER A C 1
ATOM 2260 O O . SER A 1 274 ? 1.803 0.184 -14.496 1.00 89.75 274 SER A O 1
ATOM 2262 N N . LYS A 1 275 ? 0.153 1.482 -13.693 1.00 90.19 275 LYS A N 1
ATOM 2263 C CA . LYS A 1 275 ? -0.517 1.693 -14.980 1.00 90.19 275 LYS A CA 1
ATOM 2264 C C . LYS A 1 275 ? 0.358 2.510 -15.928 1.00 90.19 275 LYS A C 1
ATOM 2266 O O . LYS A 1 275 ? 0.482 2.152 -17.093 1.00 90.19 275 LYS A O 1
ATOM 2271 N N . GLU A 1 276 ? 0.979 3.573 -15.427 1.00 90.75 276 GLU A N 1
ATOM 2272 C CA . GLU A 1 276 ? 1.862 4.431 -16.220 1.00 90.75 276 GLU A CA 1
ATOM 2273 C C . GLU A 1 276 ? 3.156 3.729 -16.612 1.00 90.75 276 GLU A C 1
ATOM 2275 O O . GLU A 1 276 ? 3.537 3.791 -17.776 1.00 90.75 276 GLU A O 1
ATOM 2280 N N . ALA A 1 277 ? 3.809 3.028 -15.677 1.00 92.12 277 ALA A N 1
ATOM 2281 C CA . ALA A 1 277 ? 5.030 2.279 -15.973 1.00 92.12 277 ALA A CA 1
ATOM 2282 C C . ALA A 1 277 ? 4.793 1.264 -17.106 1.00 92.12 277 ALA A C 1
ATOM 2284 O O . ALA A 1 277 ? 5.545 1.234 -18.083 1.00 92.12 277 ALA A O 1
ATOM 2285 N N . LYS A 1 278 ? 3.685 0.513 -17.029 1.00 92.44 278 LYS A N 1
ATOM 2286 C CA . LYS A 1 278 ? 3.254 -0.413 -18.086 1.00 92.44 278 LYS A CA 1
ATOM 2287 C C . LYS A 1 278 ? 2.930 0.300 -19.390 1.00 92.44 278 LYS A C 1
ATOM 2289 O O . LYS A 1 278 ? 3.416 -0.120 -20.431 1.00 92.44 278 LYS A O 1
ATOM 2294 N N . LEU A 1 279 ? 2.151 1.384 -19.346 1.00 90.50 279 LEU A N 1
ATOM 2295 C CA . LEU A 1 279 ? 1.803 2.154 -20.542 1.00 90.50 279 LEU A CA 1
ATOM 2296 C C . LEU A 1 279 ? 3.054 2.663 -21.261 1.00 90.50 279 LEU A C 1
ATOM 2298 O O . LEU A 1 279 ? 3.135 2.577 -22.484 1.00 90.50 279 LEU A O 1
ATOM 2302 N N . ILE A 1 280 ? 4.034 3.164 -20.510 1.00 89.50 280 ILE A N 1
ATOM 2303 C CA . ILE A 1 280 ? 5.314 3.618 -21.048 1.00 89.50 280 ILE A CA 1
ATOM 2304 C C . ILE A 1 280 ? 6.078 2.448 -21.676 1.00 89.50 280 ILE A C 1
ATOM 2306 O O . ILE A 1 280 ? 6.535 2.569 -22.812 1.00 89.50 280 ILE A O 1
ATOM 2310 N N . ALA A 1 281 ? 6.196 1.318 -20.973 1.00 90.25 281 ALA A N 1
ATOM 2311 C CA . ALA A 1 281 ? 6.880 0.134 -21.489 1.00 90.25 281 ALA A CA 1
ATOM 2312 C C . ALA A 1 281 ? 6.222 -0.387 -22.781 1.00 90.25 281 ALA A C 1
ATOM 2314 O O . ALA A 1 281 ? 6.914 -0.593 -23.775 1.00 90.25 281 ALA A O 1
ATOM 2315 N N . THR A 1 282 ? 4.892 -0.500 -22.811 1.00 88.75 282 THR A N 1
ATOM 2316 C CA . THR A 1 282 ? 4.129 -0.893 -24.005 1.00 88.75 282 THR A CA 1
ATOM 2317 C C . THR A 1 282 ? 4.280 0.125 -25.131 1.00 88.75 282 THR A C 1
ATOM 2319 O O . THR A 1 282 ? 4.550 -0.256 -26.262 1.00 88.75 282 THR A O 1
ATOM 2322 N N . SER A 1 283 ? 4.212 1.427 -24.838 1.00 86.94 283 SER A N 1
ATOM 2323 C CA . SER A 1 283 ? 4.397 2.469 -25.857 1.00 86.94 283 SER A CA 1
ATOM 2324 C C . SER A 1 283 ? 5.793 2.421 -26.477 1.00 86.94 283 SER A C 1
ATOM 2326 O O . SER A 1 283 ? 5.947 2.673 -27.670 1.00 86.94 283 SER A O 1
ATOM 2328 N N . ILE A 1 284 ? 6.817 2.091 -25.689 1.00 85.81 284 ILE A N 1
ATOM 2329 C CA . ILE A 1 284 ? 8.173 1.851 -26.189 1.00 85.81 284 ILE A CA 1
ATOM 2330 C C . ILE A 1 284 ? 8.179 0.662 -27.154 1.00 85.81 284 ILE A C 1
ATOM 2332 O O . ILE A 1 284 ? 8.759 0.777 -28.231 1.00 85.81 284 ILE A O 1
ATOM 2336 N N . GLU A 1 285 ? 7.524 -0.449 -26.815 1.00 83.69 285 GLU A N 1
ATOM 2337 C CA . GLU A 1 285 ? 7.424 -1.605 -27.715 1.00 83.69 285 GLU A CA 1
ATOM 2338 C C . GLU A 1 285 ? 6.671 -1.266 -29.009 1.00 83.69 285 GLU A C 1
ATOM 2340 O O . GLU A 1 285 ? 7.177 -1.538 -30.098 1.00 83.69 285 GLU A O 1
ATOM 2345 N N . ASP A 1 286 ? 5.526 -0.595 -28.898 1.00 83.06 286 ASP A N 1
ATOM 2346 C CA . ASP A 1 286 ? 4.642 -0.270 -30.020 1.00 83.06 286 ASP A CA 1
ATOM 2347 C C . ASP A 1 286 ? 5.242 0.764 -30.976 1.00 83.06 286 ASP A C 1
ATOM 2349 O O . ASP A 1 286 ? 5.006 0.707 -32.179 1.00 83.06 286 ASP A O 1
ATOM 2353 N N . ASN A 1 287 ? 6.032 1.716 -30.477 1.00 80.19 287 ASN A N 1
ATOM 2354 C CA . ASN A 1 287 ? 6.625 2.758 -31.323 1.00 80.19 287 ASN A CA 1
ATOM 2355 C C . ASN A 1 287 ? 8.014 2.382 -31.847 1.00 80.19 287 ASN A C 1
ATOM 2357 O O . ASN A 1 287 ? 8.509 3.009 -32.785 1.00 80.19 287 ASN A O 1
ATOM 2361 N N . LEU A 1 288 ? 8.662 1.376 -31.252 1.00 78.25 288 LEU A N 1
ATOM 2362 C CA . LEU A 1 288 ? 10.027 0.982 -31.604 1.00 78.25 288 LEU A CA 1
ATOM 2363 C C . LEU A 1 288 ? 10.126 -0.456 -32.118 1.00 78.25 288 LEU A C 1
ATOM 2365 O O . LEU A 1 288 ? 11.239 -0.957 -32.281 1.00 78.25 288 LEU A O 1
ATOM 2369 N N . TRP A 1 289 ? 9.009 -1.118 -32.437 1.00 68.50 289 TRP A N 1
ATOM 2370 C CA . TRP A 1 289 ? 9.021 -2.480 -32.985 1.00 68.50 289 TRP A CA 1
ATOM 2371 C C . TRP A 1 289 ? 9.833 -2.584 -34.290 1.00 68.50 289 TRP A C 1
ATOM 2373 O O . TRP A 1 289 ? 10.561 -3.559 -34.486 1.00 68.50 289 TRP A O 1
ATOM 2383 N N . GLU A 1 290 ? 9.784 -1.564 -35.156 1.00 64.81 290 GLU A N 1
ATOM 2384 C CA . GLU A 1 290 ? 10.569 -1.512 -36.401 1.00 64.81 290 GLU A CA 1
ATOM 2385 C C . GLU A 1 290 ? 12.073 -1.444 -36.110 1.00 64.81 290 GLU A C 1
ATOM 2387 O O . GLU A 1 290 ? 12.874 -2.162 -36.717 1.00 64.81 290 GLU A O 1
ATOM 2392 N N . TYR A 1 291 ? 12.458 -0.644 -35.109 1.00 66.50 291 TYR A N 1
ATOM 2393 C CA . TYR A 1 291 ? 13.834 -0.581 -34.619 1.00 66.50 291 TYR A CA 1
ATOM 2394 C C . TYR A 1 291 ? 14.251 -1.898 -33.981 1.00 66.50 291 TYR A C 1
ATOM 2396 O O . TYR A 1 291 ? 15.365 -2.355 -34.203 1.00 66.50 291 TYR A O 1
ATOM 2404 N N . ALA A 1 292 ? 13.365 -2.554 -33.241 1.00 60.19 292 ALA A N 1
ATOM 2405 C CA . ALA A 1 292 ? 13.635 -3.855 -32.654 1.00 60.19 292 ALA A CA 1
ATOM 2406 C C . ALA A 1 292 ? 13.841 -4.946 -33.707 1.00 60.19 292 ALA A C 1
ATOM 2408 O O . ALA A 1 292 ? 14.710 -5.804 -33.546 1.00 60.19 292 ALA A O 1
ATOM 2409 N N . TYR A 1 293 ? 13.082 -4.906 -34.802 1.00 64.31 293 TYR A N 1
ATOM 2410 C CA . TYR A 1 293 ? 13.282 -5.797 -35.939 1.00 64.31 293 TYR A CA 1
ATOM 2411 C C . TYR A 1 293 ? 14.636 -5.546 -36.616 1.00 64.31 293 TYR A C 1
ATOM 2413 O O . TYR A 1 293 ? 15.372 -6.496 -36.903 1.00 64.31 293 TYR A O 1
ATOM 2421 N N . ALA A 1 294 ? 15.003 -4.276 -36.809 1.00 64.56 294 ALA A N 1
ATOM 2422 C CA . ALA A 1 294 ? 16.313 -3.897 -37.329 1.00 64.56 294 ALA A CA 1
ATOM 2423 C C . ALA A 1 294 ? 17.452 -4.337 -36.390 1.00 64.56 294 ALA A C 1
ATOM 2425 O O . ALA A 1 294 ? 18.410 -4.956 -36.848 1.00 64.56 294 ALA A O 1
ATOM 2426 N N . LEU A 1 295 ? 17.318 -4.107 -35.079 1.00 63.34 295 LEU A N 1
ATOM 2427 C CA . LEU A 1 295 ? 18.283 -4.497 -34.045 1.00 63.34 295 LEU A CA 1
ATOM 2428 C C . LEU A 1 295 ? 18.435 -6.019 -33.933 1.00 63.34 295 LEU A C 1
ATOM 2430 O O . LEU A 1 295 ? 19.552 -6.504 -33.820 1.00 63.34 295 LEU A O 1
ATOM 2434 N N . ARG A 1 296 ? 17.355 -6.804 -34.050 1.00 64.88 296 ARG A N 1
ATOM 2435 C CA . ARG A 1 296 ? 17.455 -8.277 -34.070 1.00 64.88 296 ARG A CA 1
ATOM 2436 C C . ARG A 1 296 ? 18.226 -8.782 -35.287 1.00 64.88 296 ARG A C 1
ATOM 2438 O O . ARG A 1 296 ? 19.119 -9.608 -35.144 1.00 64.88 296 ARG A O 1
ATOM 2445 N N . LYS A 1 297 ? 17.943 -8.242 -36.479 1.00 67.94 297 LYS A N 1
ATOM 2446 C CA . LYS A 1 297 ? 18.728 -8.558 -37.687 1.00 67.94 297 LYS A CA 1
ATOM 2447 C C . LYS A 1 297 ? 20.197 -8.165 -37.537 1.00 67.94 297 LYS A C 1
ATOM 2449 O O . LYS A 1 297 ? 21.069 -8.853 -38.066 1.00 67.94 297 LYS A O 1
ATOM 2454 N N . ARG A 1 298 ? 20.448 -7.062 -36.831 1.00 68.50 298 ARG A N 1
ATOM 2455 C CA . ARG A 1 298 ? 21.770 -6.526 -36.504 1.00 68.50 298 ARG A CA 1
ATOM 2456 C C . ARG A 1 298 ? 22.538 -7.447 -35.548 1.00 68.50 298 ARG A C 1
ATOM 2458 O O . ARG A 1 298 ? 23.674 -7.806 -35.835 1.00 68.50 298 ARG A O 1
ATOM 2465 N N . ASP A 1 299 ? 21.904 -7.911 -34.478 1.00 70.50 299 ASP A N 1
ATOM 2466 C CA . ASP A 1 299 ? 22.494 -8.866 -33.535 1.00 70.50 299 ASP A CA 1
ATOM 2467 C C . ASP A 1 299 ? 22.779 -10.219 -34.206 1.00 70.50 299 ASP A C 1
ATOM 2469 O O . ASP A 1 299 ? 23.865 -10.779 -34.042 1.00 70.50 299 ASP A O 1
ATOM 2473 N N . ASP A 1 300 ? 21.861 -10.702 -35.049 1.00 78.62 300 ASP A N 1
ATOM 2474 C CA . ASP A 1 300 ? 22.048 -11.936 -35.818 1.00 78.62 300 ASP A CA 1
ATOM 2475 C C . ASP A 1 300 ? 23.239 -11.836 -36.784 1.00 78.62 300 ASP A C 1
ATOM 2477 O O . ASP A 1 300 ? 24.051 -12.764 -36.881 1.00 78.62 300 ASP A O 1
ATOM 2481 N N . ILE A 1 301 ? 23.376 -10.717 -37.511 1.00 83.38 301 ILE A N 1
ATOM 2482 C CA . ILE A 1 301 ? 24.521 -10.523 -38.412 1.00 83.38 301 ILE A CA 1
ATOM 2483 C C . ILE A 1 301 ? 25.816 -10.283 -37.631 1.00 83.38 301 ILE A C 1
ATOM 2485 O O . ILE A 1 301 ? 26.860 -10.804 -38.025 1.00 83.38 301 ILE A O 1
ATOM 2489 N N . LYS A 1 302 ? 25.759 -9.584 -36.491 1.00 87.00 302 LYS A N 1
ATOM 2490 C CA . LYS A 1 302 ? 26.901 -9.382 -35.594 1.00 87.00 302 LYS A CA 1
ATOM 2491 C C . LYS A 1 302 ? 27.425 -10.709 -35.063 1.00 87.00 302 LYS A C 1
ATOM 2493 O O . LYS A 1 302 ? 28.633 -10.941 -35.119 1.00 87.00 302 LYS A O 1
ATOM 2498 N N . GLU A 1 303 ? 26.550 -11.610 -34.620 1.00 87.12 303 GLU A N 1
ATOM 2499 C CA . GLU A 1 303 ? 26.962 -12.926 -34.126 1.00 87.12 303 GLU A CA 1
ATOM 2500 C C . GLU A 1 303 ? 27.528 -13.797 -35.262 1.00 87.12 303 GLU A C 1
ATOM 2502 O O . GLU A 1 303 ? 28.533 -14.484 -35.067 1.00 87.12 303 GLU A O 1
ATOM 2507 N N . LYS A 1 304 ? 26.975 -13.712 -36.483 1.00 88.50 304 LYS A N 1
ATOM 2508 C CA . LYS A 1 304 ? 27.559 -14.359 -37.676 1.00 88.50 304 LYS A CA 1
ATOM 2509 C C . LYS A 1 304 ? 28.964 -13.834 -37.991 1.00 88.50 304 LYS A C 1
ATOM 2511 O O . LYS A 1 304 ? 29.890 -14.631 -38.139 1.00 88.50 304 LYS A O 1
ATOM 2516 N N . VAL A 1 305 ? 29.148 -12.512 -38.029 1.00 90.25 305 VAL A N 1
ATOM 2517 C CA . VAL A 1 305 ? 30.455 -11.871 -38.270 1.00 90.25 305 VAL A CA 1
ATOM 2518 C C . VAL A 1 305 ? 31.458 -12.241 -37.183 1.00 90.25 305 VAL A C 1
ATOM 2520 O O . VAL A 1 305 ? 32.587 -12.633 -37.478 1.00 90.25 305 VAL A O 1
ATOM 2523 N N . LYS A 1 306 ? 31.042 -12.195 -35.919 1.00 92.44 306 LYS A N 1
ATOM 2524 C CA . LYS A 1 306 ? 31.852 -12.609 -34.771 1.00 92.44 306 LYS A CA 1
ATOM 2525 C C . LYS A 1 306 ? 32.282 -14.070 -34.866 1.00 92.44 306 LYS A C 1
ATOM 2527 O O . LYS A 1 306 ? 33.446 -14.363 -34.606 1.00 92.44 306 LYS A O 1
ATOM 2532 N N . ASN A 1 307 ? 31.384 -14.980 -35.243 1.00 90.81 307 ASN A N 1
ATOM 2533 C CA . ASN A 1 307 ? 31.706 -16.400 -35.411 1.00 90.81 307 ASN A CA 1
ATOM 2534 C C . ASN A 1 307 ? 32.714 -16.639 -36.542 1.00 90.81 307 ASN A C 1
ATOM 2536 O O . ASN A 1 307 ? 33.645 -17.426 -36.363 1.00 90.81 307 ASN A O 1
ATOM 2540 N N . ALA A 1 308 ? 32.594 -15.905 -37.647 1.00 90.31 308 ALA A N 1
ATOM 2541 C CA . ALA A 1 308 ? 33.565 -15.951 -38.735 1.00 90.31 308 ALA A CA 1
ATOM 2542 C C . ALA A 1 308 ? 34.942 -15.405 -38.295 1.00 90.31 308 ALA A C 1
ATOM 2544 O O . ALA A 1 308 ? 35.967 -16.057 -38.494 1.00 90.31 308 ALA A O 1
ATOM 2545 N N . TYR A 1 309 ? 34.992 -14.274 -37.579 1.00 93.19 309 TYR A N 1
ATOM 2546 C CA . TYR A 1 309 ? 36.250 -13.764 -37.011 1.00 93.19 309 TYR A CA 1
ATOM 2547 C C . TYR A 1 309 ? 36.838 -14.673 -35.922 1.00 93.19 309 TYR A C 1
ATOM 2549 O O . TYR A 1 309 ? 38.060 -14.764 -35.802 1.00 93.19 309 TYR A O 1
ATOM 2557 N N . ARG A 1 310 ? 36.004 -15.388 -35.156 1.00 93.12 310 ARG A N 1
ATOM 2558 C CA . ARG A 1 310 ? 36.437 -16.336 -34.113 1.00 93.12 310 ARG A CA 1
ATOM 2559 C C . ARG A 1 310 ? 37.265 -17.483 -34.688 1.00 93.12 310 ARG A C 1
ATOM 2561 O O . ARG A 1 310 ? 38.197 -17.926 -34.022 1.00 93.12 310 ARG A O 1
ATOM 2568 N N . LYS A 1 311 ? 36.973 -17.917 -35.919 1.00 91.69 311 LYS A N 1
ATOM 2569 C CA . LYS A 1 311 ? 37.755 -18.937 -36.642 1.00 91.69 311 LYS A CA 1
ATOM 2570 C C . LYS A 1 311 ? 39.149 -18.452 -37.041 1.00 91.69 311 LYS A C 1
ATOM 2572 O O . LYS A 1 311 ? 40.049 -19.268 -37.198 1.00 91.69 311 LYS A O 1
ATOM 2577 N N . ILE A 1 312 ? 39.331 -17.139 -37.184 1.00 91.50 312 ILE A N 1
ATOM 2578 C CA . ILE A 1 312 ? 40.631 -16.518 -37.464 1.00 91.50 312 ILE A CA 1
ATOM 2579 C C . ILE A 1 312 ? 41.387 -16.288 -36.154 1.00 91.50 312 ILE A C 1
ATOM 2581 O O . ILE A 1 312 ? 42.557 -16.643 -36.027 1.00 91.50 312 ILE A O 1
ATOM 2585 N N . SER A 1 313 ? 40.734 -15.657 -35.175 1.00 90.81 313 SER A N 1
ATOM 2586 C CA . SER A 1 313 ? 41.331 -15.356 -33.878 1.00 90.81 313 SER A CA 1
ATOM 2587 C C . SER A 1 313 ? 40.265 -15.023 -32.824 1.00 90.81 313 SER A C 1
ATOM 2589 O O . SER A 1 313 ? 39.434 -14.136 -33.054 1.00 90.81 313 SER A O 1
ATOM 2591 N N . PRO A 1 314 ? 40.334 -15.618 -31.616 1.00 89.50 314 PRO A N 1
ATOM 2592 C CA . PRO A 1 314 ? 39.471 -15.240 -30.495 1.00 89.50 314 PRO A CA 1
ATOM 2593 C C . PRO A 1 314 ? 39.556 -13.751 -30.129 1.00 89.50 314 PRO A C 1
ATOM 2595 O O . PRO A 1 314 ? 38.551 -13.148 -29.759 1.00 89.50 314 PRO A O 1
ATOM 2598 N N . PHE A 1 315 ? 40.733 -13.136 -30.289 1.00 90.88 315 PHE A N 1
ATOM 2599 C CA . PHE A 1 315 ? 40.933 -11.706 -30.046 1.00 90.88 315 PHE A CA 1
ATOM 2600 C C . PHE A 1 315 ? 40.123 -10.841 -31.024 1.00 90.88 315 PHE A C 1
ATOM 2602 O O . PHE A 1 315 ? 39.477 -9.884 -30.606 1.00 90.88 315 PHE A O 1
ATOM 2609 N N . LEU A 1 316 ? 40.093 -11.199 -32.313 1.00 89.94 316 LEU A N 1
ATOM 2610 C CA . LEU A 1 316 ? 39.305 -10.464 -33.311 1.00 89.94 316 LEU A CA 1
ATOM 2611 C C . LEU A 1 316 ? 37.801 -10.606 -33.052 1.00 89.94 316 LEU A C 1
ATOM 2613 O O . LEU A 1 316 ? 37.071 -9.629 -33.173 1.00 89.94 316 LEU A O 1
ATOM 2617 N N . ALA A 1 317 ? 37.340 -11.782 -32.618 1.00 89.00 317 ALA A N 1
ATOM 2618 C CA . ALA A 1 317 ? 35.952 -11.958 -32.190 1.00 89.00 317 ALA A CA 1
ATOM 2619 C C . ALA A 1 317 ? 35.599 -11.092 -30.968 1.00 89.00 317 ALA A C 1
ATOM 2621 O O . ALA A 1 317 ? 34.496 -10.553 -30.900 1.00 89.00 317 ALA A O 1
ATOM 2622 N N . SER A 1 318 ? 36.537 -10.922 -30.028 1.00 86.50 318 SER A N 1
ATOM 2623 C CA . SER A 1 318 ? 36.366 -10.006 -28.895 1.00 86.50 318 SER A CA 1
ATOM 2624 C C . SER A 1 318 ? 36.257 -8.552 -29.351 1.00 86.50 318 SER A C 1
ATOM 2626 O O . SER A 1 318 ? 35.409 -7.833 -28.839 1.00 86.50 318 SER A O 1
ATOM 2628 N N . LEU A 1 319 ? 37.045 -8.129 -30.346 1.00 88.12 319 LEU A N 1
ATOM 2629 C CA . LEU A 1 319 ? 36.919 -6.787 -30.925 1.00 88.12 319 LEU A CA 1
ATOM 2630 C C . LEU A 1 319 ? 35.551 -6.575 -31.585 1.00 88.12 319 LEU A C 1
ATOM 2632 O O . LEU A 1 319 ? 34.950 -5.521 -31.410 1.00 88.12 319 LEU A O 1
ATOM 2636 N N . ILE A 1 320 ? 35.024 -7.578 -32.298 1.00 90.19 320 ILE A N 1
ATOM 2637 C CA . ILE A 1 320 ? 33.690 -7.492 -32.913 1.00 90.19 320 ILE A CA 1
ATOM 2638 C C . ILE A 1 320 ? 32.578 -7.342 -31.867 1.00 90.19 320 ILE A C 1
ATOM 2640 O O . ILE A 1 320 ? 31.591 -6.667 -32.148 1.00 90.19 320 ILE A O 1
ATOM 2644 N N . ASN A 1 321 ? 32.722 -7.895 -30.656 1.00 83.12 321 ASN A N 1
ATOM 2645 C CA . ASN A 1 321 ? 31.735 -7.673 -29.589 1.00 83.12 321 ASN A CA 1
ATOM 2646 C C . ASN A 1 321 ? 31.575 -6.185 -29.249 1.00 83.12 321 ASN A C 1
ATOM 2648 O O . ASN A 1 321 ? 30.461 -5.751 -28.955 1.00 83.12 321 ASN A O 1
ATOM 2652 N N . GLU A 1 322 ? 32.663 -5.423 -29.323 1.00 82.56 322 GLU A N 1
ATOM 2653 C CA . GLU A 1 322 ? 32.683 -3.983 -29.055 1.00 82.56 322 GLU A CA 1
ATOM 2654 C C . GLU A 1 322 ? 32.406 -3.130 -30.303 1.00 82.56 322 GLU A C 1
ATOM 2656 O O . GLU A 1 322 ? 32.213 -1.922 -30.198 1.00 82.56 322 GLU A O 1
ATOM 2661 N N . CYS A 1 323 ? 32.359 -3.745 -31.486 1.00 84.00 323 CYS A N 1
ATOM 2662 C CA . CYS A 1 323 ? 31.971 -3.079 -32.724 1.00 84.00 323 CYS A CA 1
ATOM 2663 C C . CYS A 1 323 ? 30.464 -3.157 -32.936 1.00 84.00 323 CYS A C 1
ATOM 2665 O O . CYS A 1 323 ? 29.761 -3.996 -32.359 1.00 84.00 323 CYS A O 1
ATOM 2667 N N . ASP A 1 324 ? 29.983 -2.331 -33.850 1.00 81.06 324 ASP A N 1
ATOM 2668 C CA . ASP A 1 324 ? 28.657 -2.498 -34.397 1.00 81.06 324 ASP A CA 1
ATOM 2669 C C . ASP A 1 324 ? 28.662 -3.086 -35.810 1.00 81.06 324 ASP A C 1
ATOM 2671 O O . ASP A 1 324 ? 29.577 -2.818 -36.576 1.00 81.06 324 ASP A O 1
ATOM 2675 N N . VAL A 1 325 ? 27.660 -3.900 -36.153 1.00 85.19 325 VAL A N 1
ATOM 2676 C CA . VAL A 1 325 ? 27.572 -4.628 -37.422 1.00 85.19 325 VAL A CA 1
ATOM 2677 C C . VAL A 1 325 ? 26.147 -4.580 -37.963 1.00 85.19 325 VAL A C 1
ATOM 2679 O O . VAL A 1 325 ? 25.252 -5.143 -37.344 1.00 85.19 325 VAL A O 1
ATOM 2682 N N . LYS A 1 326 ? 25.939 -4.003 -39.149 1.00 83.88 326 LYS A N 1
ATOM 2683 C CA . LYS A 1 326 ? 24.639 -3.983 -39.850 1.00 83.88 326 LYS A CA 1
ATOM 2684 C C . LYS A 1 326 ? 24.775 -4.336 -41.330 1.00 83.88 326 LYS A C 1
ATOM 2686 O O . LYS A 1 326 ? 25.882 -4.520 -41.819 1.00 83.88 326 LYS A O 1
ATOM 2691 N N . ILE A 1 327 ? 23.653 -4.451 -42.040 1.00 81.19 327 ILE A N 1
ATOM 2692 C CA . ILE A 1 327 ? 23.622 -4.625 -43.499 1.00 81.19 327 ILE A CA 1
ATOM 2693 C C . ILE A 1 327 ? 23.071 -3.344 -44.129 1.00 81.19 327 ILE A C 1
ATOM 2695 O O . ILE A 1 327 ? 21.937 -2.969 -43.845 1.00 81.19 327 ILE A O 1
ATOM 2699 N N . GLU A 1 328 ? 23.848 -2.712 -45.005 1.00 81.44 328 GLU A N 1
ATOM 2700 C CA . GLU A 1 328 ? 23.448 -1.554 -45.812 1.00 81.44 328 GLU A CA 1
ATOM 2701 C C . GLU A 1 328 ? 23.629 -1.897 -47.290 1.00 81.44 328 GLU A C 1
ATOM 2703 O O . GLU A 1 328 ? 24.704 -2.340 -47.688 1.00 81.44 328 GLU A O 1
ATOM 2708 N N . GLU A 1 329 ? 22.579 -1.742 -48.101 1.00 80.75 329 GLU A N 1
ATOM 2709 C CA . GLU A 1 329 ? 22.635 -1.974 -49.559 1.00 80.75 329 GLU A CA 1
ATOM 2710 C C . GLU A 1 329 ? 23.219 -3.350 -49.961 1.00 80.75 329 GLU A C 1
ATOM 2712 O O . GLU A 1 329 ? 23.854 -3.508 -51.000 1.00 80.75 329 GLU A O 1
ATOM 2717 N N . GLY A 1 330 ? 23.015 -4.376 -49.125 1.00 79.19 330 GLY A N 1
ATOM 2718 C CA . GLY A 1 330 ? 23.546 -5.726 -49.358 1.00 79.19 330 GLY A CA 1
ATOM 2719 C C . GLY A 1 330 ? 25.016 -5.923 -48.958 1.00 79.19 330 GLY A C 1
ATOM 2720 O O . GLY A 1 330 ? 25.595 -6.965 -49.262 1.00 79.19 330 GLY A O 1
ATOM 2721 N N . ILE A 1 331 ? 25.616 -4.964 -48.250 1.00 85.94 331 ILE A N 1
ATOM 2722 C CA . ILE A 1 331 ? 26.987 -5.009 -47.727 1.00 85.94 331 ILE A CA 1
ATOM 2723 C C . ILE A 1 331 ? 26.929 -5.012 -46.197 1.00 85.94 331 ILE A C 1
ATOM 2725 O O . ILE A 1 331 ? 26.156 -4.276 -45.591 1.00 85.94 331 ILE A O 1
ATOM 2729 N N . ILE A 1 332 ? 27.752 -5.834 -45.552 1.00 87.50 332 ILE A N 1
ATOM 2730 C CA . ILE A 1 332 ? 27.932 -5.803 -44.100 1.00 87.50 332 ILE A CA 1
ATOM 2731 C C . ILE A 1 332 ? 28.798 -4.593 -43.747 1.00 87.50 332 ILE A C 1
ATOM 2733 O O . ILE A 1 332 ? 29.937 -4.481 -44.195 1.00 87.50 332 ILE A O 1
ATOM 2737 N N . VAL A 1 333 ? 28.296 -3.699 -42.910 1.00 88.62 333 VAL A N 1
ATOM 2738 C CA . VAL A 1 333 ? 29.026 -2.526 -42.435 1.00 88.62 333 VAL A CA 1
ATOM 2739 C C . VAL A 1 333 ? 29.390 -2.724 -40.971 1.00 88.62 333 VAL A C 1
ATOM 2741 O O . VAL A 1 333 ? 28.508 -2.911 -40.135 1.00 88.62 333 VAL A O 1
ATOM 2744 N N . ILE A 1 334 ? 30.690 -2.703 -40.669 1.00 90.25 334 ILE A N 1
ATOM 2745 C CA . ILE A 1 334 ? 31.235 -2.772 -39.311 1.00 90.25 334 ILE A CA 1
ATOM 2746 C C . ILE A 1 334 ? 31.637 -1.361 -38.880 1.00 90.25 334 ILE A C 1
ATOM 2748 O O . ILE A 1 334 ? 32.608 -0.809 -39.403 1.00 90.25 334 ILE A O 1
ATOM 2752 N N . HIS A 1 335 ? 30.916 -0.785 -37.922 1.00 87.19 335 HIS A N 1
ATOM 2753 C CA . HIS A 1 335 ? 31.280 0.482 -37.299 1.00 87.19 335 HIS A CA 1
ATOM 2754 C C . HIS A 1 335 ? 32.204 0.228 -36.109 1.00 87.19 335 HIS A C 1
ATOM 2756 O O . HIS A 1 335 ? 31.853 -0.481 -35.162 1.00 87.19 335 HIS A O 1
ATOM 2762 N N . VAL A 1 336 ? 33.397 0.813 -36.170 1.00 86.69 336 VAL A N 1
ATOM 2763 C CA . VAL A 1 336 ? 34.422 0.696 -35.135 1.00 86.69 336 VAL A CA 1
ATOM 2764 C C . VAL A 1 336 ? 34.423 1.984 -34.310 1.00 86.69 336 VAL A C 1
ATOM 2766 O O . VAL A 1 336 ? 34.623 3.063 -34.882 1.00 86.69 336 VAL A O 1
ATOM 2769 N N . PRO A 1 337 ? 34.199 1.902 -32.987 1.00 80.81 337 PRO A N 1
ATOM 2770 C CA . PRO A 1 337 ? 34.202 3.078 -32.129 1.00 80.81 337 PRO A CA 1
ATOM 2771 C C . PRO A 1 337 ? 35.612 3.679 -32.031 1.00 80.81 337 PRO A C 1
ATOM 2773 O O . PRO A 1 337 ? 36.618 2.992 -32.230 1.00 80.81 337 PRO A O 1
ATOM 2776 N N . ASP A 1 338 ? 35.703 4.976 -31.728 1.00 80.75 338 ASP A N 1
ATOM 2777 C CA . ASP A 1 338 ? 36.968 5.724 -31.811 1.00 80.75 338 ASP A CA 1
ATOM 2778 C C . ASP A 1 338 ? 38.070 5.173 -30.896 1.00 80.75 338 ASP A C 1
ATOM 2780 O O . ASP A 1 338 ? 39.245 5.161 -31.275 1.00 80.75 338 ASP A O 1
ATOM 2784 N N . ASN A 1 339 ? 37.694 4.626 -29.735 1.00 77.88 339 ASN A N 1
ATOM 2785 C CA . ASN A 1 339 ? 38.602 3.956 -28.799 1.00 77.88 339 ASN A CA 1
ATOM 2786 C C . ASN A 1 339 ? 39.228 2.664 -29.366 1.00 77.88 339 ASN A C 1
ATOM 2788 O O . ASN A 1 339 ? 40.220 2.182 -28.818 1.00 77.88 339 ASN A O 1
ATOM 2792 N N . LEU A 1 340 ? 38.688 2.116 -30.461 1.00 83.50 340 LEU A N 1
ATOM 2793 C CA . LEU A 1 340 ? 39.176 0.908 -31.132 1.00 83.50 340 LEU A CA 1
ATOM 2794 C C . LEU A 1 340 ? 39.755 1.166 -32.532 1.00 83.50 340 LEU A C 1
ATOM 2796 O O . LEU A 1 340 ? 40.149 0.219 -33.216 1.00 83.50 340 LEU A O 1
ATOM 2800 N N . SER A 1 341 ? 39.869 2.427 -32.953 1.00 83.00 341 SER A N 1
ATOM 2801 C CA . SER A 1 341 ? 40.397 2.827 -34.270 1.00 83.00 341 SER A CA 1
ATOM 2802 C C . SER A 1 341 ? 41.758 2.193 -34.610 1.00 83.00 341 SER A C 1
ATOM 2804 O O . SER A 1 341 ? 41.968 1.713 -35.727 1.00 83.00 341 SER A O 1
ATOM 2806 N N . ASN A 1 342 ? 42.648 2.056 -33.621 1.00 86.06 342 ASN A N 1
ATOM 2807 C CA . ASN A 1 342 ? 43.964 1.414 -33.768 1.00 86.06 342 ASN A CA 1
ATOM 2808 C C . ASN A 1 342 ? 43.900 -0.081 -34.148 1.00 86.06 342 ASN A C 1
ATOM 2810 O O . ASN A 1 342 ? 44.896 -0.659 -34.592 1.00 86.06 342 ASN A O 1
ATOM 2814 N N . TYR A 1 343 ? 42.742 -0.727 -33.990 1.00 89.06 343 TYR A N 1
ATOM 2815 C CA . TYR A 1 343 ? 42.541 -2.143 -34.292 1.00 89.06 343 TYR A CA 1
ATOM 2816 C C . TYR A 1 343 ? 41.901 -2.401 -35.662 1.00 89.06 343 TYR A C 1
ATOM 2818 O O . TYR A 1 343 ? 41.864 -3.557 -36.090 1.00 89.06 343 TYR A O 1
ATOM 2826 N N . ILE A 1 344 ? 41.487 -1.360 -36.399 1.00 89.50 344 ILE A N 1
ATOM 2827 C CA . ILE A 1 344 ? 40.897 -1.489 -37.747 1.00 89.50 344 ILE A CA 1
ATOM 2828 C C . ILE A 1 344 ? 41.821 -2.290 -38.675 1.00 89.50 344 ILE A C 1
ATOM 2830 O O . ILE A 1 344 ? 41.388 -3.236 -39.333 1.00 89.50 344 ILE A O 1
ATOM 2834 N N . GLY A 1 345 ? 43.126 -1.995 -38.661 1.00 88.00 345 GLY A N 1
ATOM 2835 C CA . GLY A 1 345 ? 44.110 -2.721 -39.470 1.00 88.00 345 GLY A CA 1
ATOM 2836 C C . GLY A 1 345 ? 44.199 -4.220 -39.146 1.00 88.00 345 GLY A C 1
ATOM 2837 O O . GLY A 1 345 ? 44.504 -5.023 -40.027 1.00 88.00 345 GLY A O 1
ATOM 2838 N N . ARG A 1 346 ? 43.885 -4.627 -37.907 1.00 90.44 346 ARG A N 1
ATOM 2839 C CA . ARG A 1 346 ? 43.860 -6.043 -37.499 1.00 90.44 346 ARG A CA 1
ATOM 2840 C C . ARG A 1 346 ? 42.596 -6.760 -37.967 1.00 90.44 346 ARG A C 1
ATOM 2842 O O . ARG A 1 346 ? 42.687 -7.925 -38.353 1.00 90.44 346 ARG A O 1
ATOM 2849 N N . LEU A 1 347 ? 41.453 -6.070 -37.974 1.00 89.94 347 LEU A N 1
ATOM 2850 C CA . LEU A 1 347 ? 40.211 -6.583 -38.561 1.00 89.94 347 LEU A CA 1
ATOM 2851 C C . LEU A 1 347 ? 40.376 -6.805 -40.072 1.00 89.94 347 LEU A C 1
ATOM 2853 O O . LEU A 1 347 ? 40.018 -7.860 -40.583 1.00 89.94 347 LEU A O 1
ATOM 2857 N N . ILE A 1 348 ? 41.020 -5.866 -40.773 1.00 92.62 348 ILE A N 1
ATOM 2858 C CA . ILE A 1 348 ? 41.315 -5.993 -42.211 1.00 92.62 348 ILE A CA 1
ATOM 2859 C C . ILE A 1 348 ? 42.348 -7.105 -42.466 1.00 92.62 348 ILE A C 1
ATOM 2861 O O . ILE A 1 348 ? 42.178 -7.943 -43.356 1.00 92.62 348 ILE A O 1
ATOM 2865 N N . GLY A 1 349 ? 43.407 -7.150 -41.654 1.00 88.00 349 GLY A N 1
ATOM 2866 C CA . GLY A 1 349 ? 44.540 -8.055 -41.824 1.00 88.00 349 GLY A CA 1
ATOM 2867 C C . GLY A 1 349 ? 45.502 -7.605 -42.931 1.00 88.00 349 GLY A C 1
ATOM 2868 O O . GLY A 1 349 ? 45.188 -6.760 -43.772 1.00 88.00 349 GLY A O 1
ATOM 2869 N N . LYS A 1 350 ? 46.710 -8.182 -42.952 1.00 88.31 350 LYS A N 1
ATOM 2870 C CA . LYS A 1 350 ? 47.722 -7.878 -43.977 1.00 88.31 350 LYS A CA 1
ATOM 2871 C C . LYS A 1 350 ? 47.148 -8.192 -45.367 1.00 88.31 350 LYS A C 1
ATOM 2873 O O . LYS A 1 350 ? 46.598 -9.268 -45.568 1.00 88.31 350 LYS A O 1
ATOM 2878 N N . GLN A 1 351 ? 47.220 -7.240 -46.303 1.00 87.50 351 GLN A N 1
ATOM 2879 C CA . GLN A 1 351 ? 46.634 -7.355 -47.656 1.00 87.50 351 GLN A CA 1
ATOM 2880 C C . GLN A 1 351 ? 45.117 -7.674 -47.692 1.00 87.50 351 GLN A C 1
ATOM 2882 O O . GLN A 1 351 ? 44.598 -8.177 -48.697 1.00 87.50 351 GLN A O 1
ATOM 2887 N N . GLY A 1 352 ? 44.391 -7.392 -46.604 1.00 87.69 352 GLY A N 1
ATOM 2888 C CA . GLY A 1 352 ? 42.964 -7.699 -46.495 1.00 87.69 352 GLY A CA 1
ATOM 2889 C C . GLY A 1 352 ? 42.657 -9.181 -46.275 1.00 87.69 352 GLY A C 1
ATOM 2890 O O . GLY A 1 352 ? 41.542 -9.612 -46.551 1.00 87.69 352 GLY A O 1
ATOM 2891 N N . GLN A 1 353 ? 43.629 -9.989 -45.840 1.00 92.00 353 GLN A N 1
ATOM 2892 C CA . GLN A 1 353 ? 43.447 -11.439 -45.704 1.00 92.00 353 GLN A CA 1
ATOM 2893 C C . GLN A 1 353 ? 42.313 -11.816 -44.732 1.00 92.00 353 GLN A C 1
ATOM 2895 O O . GLN A 1 353 ? 41.564 -12.747 -45.010 1.00 92.00 353 GLN A O 1
ATOM 2900 N N . ASN A 1 354 ? 42.155 -11.076 -43.626 1.00 91.75 354 ASN A N 1
ATOM 2901 C CA . ASN A 1 354 ? 41.167 -11.403 -42.600 1.00 91.75 354 ASN A CA 1
ATOM 2902 C C . ASN A 1 354 ? 39.766 -11.034 -43.090 1.00 91.75 354 ASN A C 1
ATOM 2904 O O . ASN A 1 354 ? 38.875 -11.877 -43.070 1.00 91.75 354 ASN A O 1
ATOM 2908 N N . ILE A 1 355 ? 39.589 -9.814 -43.613 1.00 92.00 355 ILE A N 1
ATOM 2909 C CA . ILE A 1 355 ? 38.291 -9.374 -44.140 1.00 92.00 355 ILE A CA 1
ATOM 2910 C C . ILE A 1 355 ? 37.836 -10.255 -45.310 1.00 92.00 355 ILE A C 1
ATOM 2912 O O . ILE A 1 355 ? 36.688 -10.675 -45.323 1.00 92.00 355 ILE A O 1
ATOM 2916 N N . LYS A 1 356 ? 38.736 -10.650 -46.225 1.00 92.56 356 LYS A N 1
ATOM 2917 C CA . LYS A 1 356 ? 38.411 -11.566 -47.336 1.00 92.56 356 LYS A CA 1
ATOM 2918 C C . LYS A 1 356 ? 37.991 -12.958 -46.862 1.00 92.56 356 LYS A C 1
ATOM 2920 O O . LYS A 1 356 ? 37.092 -13.543 -47.457 1.00 92.56 356 LYS A O 1
ATOM 2925 N N . ALA A 1 357 ? 38.631 -13.492 -45.819 1.00 90.25 357 ALA A N 1
ATOM 2926 C CA . ALA A 1 357 ? 38.255 -14.787 -45.254 1.00 90.25 357 ALA A CA 1
ATOM 2927 C C . ALA A 1 357 ? 36.841 -14.741 -44.653 1.00 90.25 357 ALA A C 1
ATOM 2929 O O . ALA A 1 357 ? 36.033 -15.634 -44.903 1.00 90.25 357 ALA A O 1
ATOM 2930 N N . VAL A 1 358 ? 36.518 -13.661 -43.935 1.00 92.19 358 VAL A N 1
ATOM 2931 C CA . VAL A 1 358 ? 35.177 -13.441 -43.374 1.00 92.19 358 VAL A CA 1
ATOM 2932 C C . VAL A 1 358 ? 34.139 -13.195 -44.477 1.00 92.19 358 VAL A C 1
ATOM 2934 O O . VAL A 1 358 ? 33.065 -13.786 -44.432 1.00 92.19 358 VAL A O 1
ATOM 2937 N N . GLU A 1 359 ? 34.452 -12.393 -45.501 1.00 92.69 359 GLU A N 1
ATOM 2938 C CA . GLU A 1 359 ? 33.579 -12.195 -46.673 1.00 92.69 359 GLU A CA 1
ATOM 2939 C C . GLU A 1 359 ? 33.270 -13.520 -47.384 1.00 92.69 359 GLU A C 1
ATOM 2941 O O . GLU A 1 359 ? 32.126 -13.763 -47.765 1.00 92.69 359 GLU A O 1
ATOM 2946 N N . GLY A 1 360 ? 34.277 -14.386 -47.545 1.00 89.38 360 GLY A N 1
ATOM 2947 C CA . GLY A 1 360 ? 34.119 -15.703 -48.165 1.00 89.38 360 GLY A CA 1
ATOM 2948 C C . GLY A 1 360 ? 33.222 -16.642 -47.358 1.00 89.38 360 GLY A C 1
ATOM 2949 O O . GLY A 1 360 ? 32.446 -17.393 -47.940 1.00 89.38 360 GLY A O 1
ATOM 2950 N N . GLU A 1 361 ? 33.286 -16.572 -46.028 1.00 89.75 361 GLU A N 1
ATOM 2951 C CA . GLU A 1 361 ? 32.420 -17.357 -45.146 1.00 89.75 361 GLU A CA 1
ATOM 2952 C C . GLU A 1 361 ? 30.970 -16.856 -45.138 1.00 89.75 361 GLU A C 1
ATOM 2954 O O . GLU A 1 361 ? 30.035 -17.656 -45.121 1.00 89.75 361 GLU A O 1
ATOM 2959 N N . LEU A 1 362 ? 30.776 -15.537 -45.139 1.00 87.88 362 LEU A N 1
ATOM 2960 C CA . LEU A 1 362 ? 29.451 -14.925 -45.026 1.00 87.88 362 LEU A CA 1
ATOM 2961 C C . LEU A 1 362 ? 28.755 -14.727 -46.377 1.00 87.88 362 LEU A C 1
ATOM 2963 O O . LEU A 1 362 ? 27.557 -14.452 -46.404 1.00 87.88 362 LEU A O 1
ATOM 2967 N N . GLY A 1 363 ? 29.489 -14.834 -47.487 1.00 86.06 363 GLY A N 1
ATOM 2968 C CA . GLY A 1 363 ? 28.972 -14.604 -48.838 1.00 86.06 363 GLY A CA 1
ATOM 2969 C C . GLY A 1 363 ? 28.579 -13.147 -49.115 1.00 86.06 363 GLY A C 1
ATOM 2970 O O . GLY A 1 363 ? 27.851 -12.882 -50.068 1.00 86.06 363 GLY A O 1
ATOM 2971 N N . MET A 1 364 ? 29.037 -12.200 -48.292 1.00 87.50 364 MET A N 1
ATOM 2972 C CA . MET A 1 364 ? 28.706 -10.775 -48.385 1.00 87.50 364 MET A CA 1
ATOM 2973 C C . MET A 1 364 ? 29.968 -9.927 -48.275 1.00 87.50 364 MET A C 1
ATOM 2975 O O . MET A 1 364 ? 30.904 -10.284 -47.560 1.00 87.50 364 MET A O 1
ATOM 2979 N N . LYS A 1 365 ? 29.981 -8.781 -48.961 1.00 92.00 365 LYS A N 1
ATOM 2980 C CA . LYS A 1 365 ? 31.062 -7.799 -48.832 1.00 92.00 365 LYS A CA 1
ATOM 2981 C C . LYS A 1 365 ? 31.023 -7.109 -47.478 1.00 92.00 365 LYS A C 1
ATOM 2983 O O . LYS A 1 365 ? 29.941 -6.907 -46.932 1.00 92.00 365 LYS A O 1
ATOM 2988 N N . ILE A 1 366 ? 32.195 -6.742 -46.960 1.00 91.56 366 ILE A N 1
ATOM 2989 C CA . ILE A 1 366 ? 32.335 -6.064 -45.670 1.00 91.56 366 ILE A CA 1
ATOM 2990 C C . ILE A 1 366 ? 32.993 -4.699 -45.868 1.00 91.56 366 ILE A C 1
ATOM 2992 O O . ILE A 1 366 ? 34.053 -4.578 -46.481 1.00 91.56 366 ILE A O 1
ATOM 2996 N N . LYS A 1 367 ? 32.390 -3.664 -45.287 1.00 91.94 367 LYS A N 1
ATOM 2997 C CA . LYS A 1 367 ? 32.938 -2.310 -45.195 1.00 91.94 367 LYS A CA 1
ATOM 2998 C C . LYS A 1 367 ? 33.191 -1.977 -43.729 1.00 91.94 367 LYS A C 1
ATOM 3000 O O . LYS A 1 367 ? 32.305 -2.150 -42.903 1.00 91.94 367 LYS A O 1
ATOM 3005 N N . ILE A 1 368 ? 34.385 -1.492 -43.398 1.00 89.88 368 ILE A N 1
ATOM 3006 C CA . ILE A 1 368 ? 34.722 -1.052 -42.037 1.00 89.88 368 ILE A CA 1
ATOM 3007 C C . ILE A 1 368 ? 34.754 0.474 -42.018 1.00 89.88 368 ILE A C 1
ATOM 3009 O O . ILE A 1 368 ? 35.427 1.081 -42.852 1.00 89.88 368 ILE A O 1
ATOM 3013 N N . ILE A 1 369 ? 34.015 1.086 -41.095 1.00 88.38 369 ILE A N 1
ATOM 3014 C CA . ILE A 1 369 ? 33.884 2.542 -40.969 1.00 88.38 369 ILE A CA 1
ATOM 3015 C C . ILE A 1 369 ? 34.230 2.943 -39.534 1.00 88.38 369 ILE A C 1
ATOM 3017 O O . ILE A 1 369 ? 33.876 2.245 -38.588 1.00 88.38 369 ILE A O 1
ATOM 3021 N N . GLN A 1 370 ? 34.927 4.065 -39.373 1.00 81.94 370 GLN A N 1
ATOM 3022 C CA . GLN A 1 370 ? 35.218 4.653 -38.068 1.00 81.94 370 GLN A CA 1
ATOM 3023 C C . GLN A 1 370 ? 34.124 5.656 -37.669 1.00 81.94 370 GLN A C 1
ATOM 3025 O O . GLN A 1 370 ? 33.692 6.449 -38.506 1.00 81.94 370 GLN A O 1
ATOM 3030 N N . GLY A 1 371 ? 33.721 5.642 -36.395 1.00 68.75 371 GLY A N 1
ATOM 3031 C CA . GLY A 1 371 ? 32.833 6.645 -35.794 1.00 68.75 371 GLY A CA 1
ATOM 3032 C C . GLY A 1 371 ? 31.513 6.079 -35.255 1.00 68.75 371 GLY A C 1
ATOM 3033 O O . GLY A 1 371 ? 31.163 4.922 -35.496 1.00 68.75 371 GLY A O 1
ATOM 3034 N N . GLN A 1 372 ? 30.782 6.904 -34.495 1.00 55.03 372 GLN A N 1
ATOM 3035 C CA . GLN A 1 372 ? 29.488 6.539 -33.903 1.00 55.03 372 GLN A CA 1
ATOM 3036 C C . GLN A 1 372 ? 28.374 6.388 -34.947 1.00 55.03 372 GLN A C 1
ATOM 3038 O O . GLN A 1 372 ? 28.359 7.048 -35.985 1.00 55.03 372 GLN A O 1
ATOM 3043 N N . ILE A 1 373 ? 27.402 5.531 -34.632 1.00 57.69 373 ILE A N 1
ATOM 3044 C CA . ILE A 1 373 ? 26.232 5.269 -35.469 1.00 57.69 373 ILE A CA 1
ATOM 3045 C C . ILE A 1 373 ? 25.219 6.416 -35.284 1.00 57.69 373 ILE A C 1
ATOM 3047 O O . ILE A 1 373 ? 24.786 6.660 -34.154 1.00 57.69 373 ILE A O 1
ATOM 3051 N N . PRO A 1 374 ? 24.755 7.068 -36.364 1.00 59.12 374 PRO A N 1
ATOM 3052 C CA . PRO A 1 374 ? 23.695 8.083 -36.304 1.00 59.12 374 PRO A CA 1
ATOM 3053 C C . PRO A 1 374 ? 22.378 7.574 -35.683 1.00 59.12 374 PRO A C 1
ATOM 3055 O O . PRO A 1 374 ? 21.634 8.332 -35.069 1.00 59.12 374 PRO A O 1
ATOM 3058 N N . GLU A 1 375 ? 22.103 6.275 -35.807 1.00 62.22 375 GLU A N 1
ATOM 3059 C CA . GLU A 1 375 ? 20.846 5.634 -35.405 1.00 62.22 375 GLU A CA 1
ATOM 3060 C C . GLU A 1 375 ? 20.691 5.446 -33.891 1.00 62.22 375 GLU A C 1
ATOM 3062 O O . GLU A 1 375 ? 19.569 5.507 -33.407 1.00 62.22 375 GLU A O 1
ATOM 3067 N N . GLU A 1 376 ? 21.767 5.242 -33.117 1.00 63.12 376 GLU A N 1
ATOM 3068 C CA . GLU A 1 376 ? 21.641 5.150 -31.649 1.00 63.12 376 GLU A CA 1
ATOM 3069 C C . GLU A 1 376 ? 21.362 6.531 -31.042 1.00 63.12 376 GLU A C 1
ATOM 3071 O O . GLU A 1 376 ? 20.572 6.666 -30.107 1.00 63.12 376 GLU A O 1
ATOM 3076 N N . VAL A 1 377 ? 21.969 7.573 -31.615 1.00 66.00 377 VAL A N 1
ATOM 3077 C CA . VAL A 1 377 ? 21.681 8.969 -31.269 1.00 66.00 377 VAL A CA 1
ATOM 3078 C C . VAL A 1 377 ? 20.228 9.308 -31.613 1.00 66.00 377 VAL A C 1
ATOM 3080 O O . VAL A 1 377 ? 19.526 9.880 -30.778 1.00 66.00 377 VAL A O 1
ATOM 3083 N N . GLU A 1 378 ? 19.752 8.890 -32.788 1.00 72.19 378 GLU A N 1
ATOM 3084 C CA . GLU A 1 378 ? 18.358 9.059 -33.212 1.00 72.19 378 GLU A CA 1
ATOM 3085 C C . GLU A 1 378 ? 17.381 8.240 -32.350 1.00 72.19 378 GLU A C 1
ATOM 3087 O O . GLU A 1 378 ? 16.342 8.755 -31.946 1.00 72.19 378 GLU A O 1
ATOM 3092 N N . LEU A 1 379 ? 17.726 7.006 -31.969 1.00 72.81 379 LEU A N 1
ATOM 3093 C CA . LEU A 1 379 ? 16.917 6.175 -31.073 1.00 72.81 379 LEU A CA 1
ATOM 3094 C C . LEU A 1 379 ? 16.822 6.791 -29.673 1.00 72.81 379 LEU A C 1
ATOM 3096 O O . LEU A 1 379 ? 15.731 6.885 -29.119 1.00 72.81 379 LEU A O 1
ATOM 3100 N N . ARG A 1 380 ? 17.938 7.271 -29.108 1.00 75.00 380 ARG A N 1
ATOM 3101 C CA . ARG A 1 380 ? 17.945 7.997 -27.824 1.00 75.00 380 ARG A CA 1
ATOM 3102 C C . ARG A 1 380 ? 17.121 9.283 -27.903 1.00 75.00 380 ARG A C 1
ATOM 3104 O O . ARG A 1 380 ? 16.464 9.643 -26.926 1.00 75.00 380 ARG A O 1
ATOM 3111 N N . LYS A 1 381 ? 17.157 9.985 -29.041 1.00 80.50 381 LYS A N 1
ATOM 3112 C CA . LYS A 1 381 ? 16.349 11.186 -29.284 1.00 80.50 381 LYS A CA 1
ATOM 3113 C C . LYS A 1 381 ? 14.858 10.844 -29.332 1.00 80.50 381 LYS A C 1
ATOM 3115 O O . LYS A 1 381 ? 14.102 11.420 -28.555 1.00 80.50 381 LYS A O 1
ATOM 3120 N N . ARG A 1 382 ? 14.462 9.849 -30.130 1.00 79.62 382 ARG A N 1
ATOM 3121 C CA . ARG A 1 382 ? 13.075 9.365 -30.218 1.00 79.62 382 ARG A CA 1
ATOM 3122 C C . ARG A 1 382 ? 12.557 8.819 -28.891 1.00 79.62 382 ARG A C 1
ATOM 3124 O O . ARG A 1 382 ? 11.443 9.145 -28.512 1.00 79.62 382 ARG A O 1
ATOM 3131 N N . LEU A 1 383 ? 13.367 8.062 -28.145 1.00 81.50 383 LEU A N 1
ATOM 3132 C CA . LEU A 1 383 ? 13.021 7.593 -26.796 1.00 81.50 383 LEU A CA 1
ATOM 3133 C C . LEU A 1 383 ? 12.742 8.763 -25.848 1.00 81.50 383 LEU A C 1
ATOM 3135 O O . LEU A 1 383 ? 11.756 8.737 -25.119 1.00 81.50 383 LEU A O 1
ATOM 3139 N N . ARG A 1 384 ? 13.575 9.813 -25.873 1.00 83.06 384 ARG A N 1
ATOM 3140 C CA . ARG A 1 384 ? 13.338 11.025 -25.070 1.00 83.06 384 ARG A CA 1
ATOM 3141 C C . ARG A 1 384 ? 12.063 11.750 -25.486 1.00 83.06 384 ARG A C 1
ATOM 3143 O O . ARG A 1 384 ? 11.336 12.205 -24.612 1.00 83.06 384 ARG A O 1
ATOM 3150 N N . GLU A 1 385 ? 11.821 11.898 -26.784 1.00 85.00 385 GLU A N 1
ATOM 3151 C CA . GLU A 1 385 ? 10.621 12.560 -27.311 1.00 85.00 385 GLU A CA 1
ATOM 3152 C C . GLU A 1 385 ? 9.353 11.774 -26.957 1.00 85.00 385 GLU A C 1
ATOM 3154 O O . GLU A 1 385 ? 8.409 12.355 -26.427 1.00 85.00 385 GLU A O 1
ATOM 3159 N N . LEU A 1 386 ? 9.374 10.451 -27.140 1.00 83.31 386 LEU A N 1
ATOM 3160 C CA . LEU A 1 386 ? 8.285 9.550 -26.774 1.00 83.31 386 LEU A CA 1
ATOM 3161 C C . LEU A 1 386 ? 7.981 9.635 -25.276 1.00 83.31 386 LEU A C 1
ATOM 3163 O O . LEU A 1 386 ? 6.842 9.888 -24.894 1.00 83.31 386 LEU A O 1
ATOM 3167 N N . LEU A 1 387 ? 8.999 9.497 -24.423 1.00 81.31 387 LEU A N 1
ATOM 3168 C CA . LEU A 1 387 ? 8.813 9.533 -22.973 1.00 81.31 387 LEU A CA 1
ATOM 3169 C C . LEU A 1 387 ? 8.266 10.879 -22.492 1.00 81.31 387 LEU A C 1
ATOM 3171 O O . LEU A 1 387 ? 7.349 10.893 -21.682 1.00 81.31 387 LEU A O 1
ATOM 3175 N N . LYS A 1 388 ? 8.741 11.994 -23.060 1.00 82.00 388 LYS A N 1
ATOM 3176 C CA . LYS A 1 388 ? 8.198 13.335 -22.782 1.00 82.00 388 LYS A CA 1
ATOM 3177 C C . LYS A 1 388 ? 6.780 13.561 -23.310 1.00 82.00 388 LYS A C 1
ATOM 3179 O O . LYS A 1 388 ? 6.139 14.506 -22.878 1.00 82.00 388 LYS A O 1
ATOM 3184 N N . SER A 1 389 ? 6.323 12.775 -24.283 1.00 80.88 389 SER A N 1
ATOM 3185 C CA . SER A 1 389 ? 4.960 12.886 -24.819 1.00 80.88 389 SER A CA 1
ATOM 3186 C C . SER A 1 389 ? 3.930 12.093 -24.009 1.00 80.88 389 SER A C 1
ATOM 3188 O O . SER A 1 389 ? 2.746 12.410 -24.061 1.00 80.88 389 SER A O 1
ATOM 3190 N N . ILE A 1 390 ? 4.380 11.068 -23.276 1.00 74.12 390 ILE A N 1
ATOM 3191 C CA . ILE A 1 390 ? 3.524 10.172 -22.483 1.00 74.12 390 ILE A CA 1
ATOM 3192 C C . ILE A 1 390 ? 3.371 10.673 -21.037 1.00 74.12 390 ILE A C 1
ATOM 3194 O O . ILE A 1 390 ? 2.363 10.376 -20.397 1.00 74.12 390 ILE A O 1
ATOM 3198 N N . THR A 1 391 ? 4.355 11.418 -20.520 1.00 65.62 391 THR A N 1
ATOM 3199 C CA . THR A 1 391 ? 4.360 11.996 -19.162 1.00 65.62 391 THR A CA 1
ATOM 3200 C C . THR A 1 391 ? 4.171 13.495 -19.176 1.00 65.62 391 THR A C 1
ATOM 3202 O O . THR A 1 391 ? 3.481 14.000 -18.266 1.00 65.62 391 THR A O 1
#

Foldseek 3Di:
DKWKKWFQDDPPDDQPTQKIKTWFAPDDDDPVVVLVLRQVVCVVPPVPDDPPRIWKMFIDDDPDDDDPQQHGWMKMWGWDDPDDPDIATPDIDTPGDPVVQVVLLVVLQQKQKADDQAAVPCLLLLLQLVVCCVPVAQFPDWWWWDWPRHIMIITGHPDGDDPVVSLVSRVVSVGDPSLSNVCVNCVVVVNNSPHSDDGQKMKGWDQDDDPVCVVVVPHTDIDIIGIDIDDSQVRKDKDKDFAPAFADFDWDADPQGIWTHHTGIIIGIGSDHPVLVVVLRVLCCVVCVVVRVQVVQFVVVLVLLLVQLVVVPPVLSVQSVQWTWGADPQAIEIEHEPVCPVCVCVCCDDVSPNQVSSCVSVVHHYHYHYHDDPVSVVSVVVSNVSVRVSD

pLDDT: mean 87.81, std 10.17, range [42.0, 98.12]

InterPro domains:
  IPR004087 K Homology domain [SM00322] (328-389)
  IPR004088 K Homology domain, type 1 [PF00013] (334-373)
  IPR009019 K homology domain superfamily, prokaryotic type [SSF54814] (330-370)